Protein AF-0000000084718487 (afdb_homodimer)

Secondary structure (DSSP, 8-state):
----------HHHHHHHHHHTSTT--HHHHHHHHHHTTT-THHHHTS-THHHHTTS---HHHHHHHHT-S-HHHHHHHHHHHHHHTT-EEEETTSTTS-HHHHTSTT--SEEEEEE---S---EEEEEE-SS--TTHHHHHHHHHHHHHHTT-EEEE---TTHHHHHHHHHHHTT--EEEE-SS-TTS--HHHHHHHHHHHHTT-EEEESSPTTPPP-TTHHHHHHHHHHHT-SEEEEEE--TT-THHHHHHHHHHTT-EEEE----TT-GGGHHHHHHHHTTSSEEP-SHHHHHHHHT--GGG-----TT--GGGS-HHHHHHHHH--SS-EEHHHHHHTSS--HHHHHHHHHHHHHTTSEEEETTTEEEE-/----------HHHHHHHHHHTSTT--HHHHHHHHHHTTT-THHHHTS-THHHHTTS---HHHHHHHHT-S-HHHHHHHHHHHHHHTT-EEEETTSTTS-HHHHTSTT--SEEEEEE---S---EEEEEE-SS--TTHHHHHHHHHHHHHHTT-EEEE---TTHHHHHHHHHHHTT--EEEE-SS-TTS--HHHHHHHHHHHHTT-EEEESSPTTPPP-TTHHHHHHHHHHHT-SEEEEEE--TT-THHHHHHHHHHTT-EEEE----TT-GGGHHHHHHHHTTSSEEP-SHHHHHHHTT--GGG-----TT--GGGS-HHHHHHHHH--SS-EEHHHHHHTSS--HHHHHHHHHHHHHTTSEEEETTTEEEE-

Radius of gyration: 34.8 Å; Cα contacts (8 Å, |Δi|>4): 1564; chains: 2; bounding box: 67×102×71 Å

Structure (mmCIF, N/CA/C/O backbone):
data_AF-0000000084718487-model_v1
#
loop_
_entity.id
_entity.type
_entity.pdbx_description
1 polymer 'DNA topoisomerase I'
#
loop_
_atom_site.group_PDB
_atom_site.id
_atom_site.type_symbol
_atom_site.label_atom_id
_atom_site.label_alt_id
_atom_site.label_comp_id
_atom_site.label_asym_id
_atom_site.label_entity_id
_atom_site.label_seq_id
_atom_site.pdbx_PDB_ins_code
_atom_site.Cartn_x
_atom_site.Cartn_y
_atom_site.Cartn_z
_atom_site.occupancy
_atom_site.B_iso_or_equiv
_atom_site.auth_seq_id
_atom_site.auth_comp_id
_atom_site.auth_asym_id
_atom_site.auth_atom_id
_atom_site.pdbx_PDB_model_num
ATOM 1 N N . MET A 1 1 ? -13.773 41.906 10.219 1 29.84 1 MET A N 1
ATOM 2 C CA . MET A 1 1 ? -12.891 42.719 11.047 1 29.84 1 MET A CA 1
ATOM 3 C C . MET A 1 1 ? -12.523 41.969 12.336 1 29.84 1 MET A C 1
ATOM 5 O O . MET A 1 1 ? -13.406 41.562 13.078 1 29.84 1 MET A O 1
ATOM 9 N N . VAL A 1 2 ? -11.453 41.188 12.297 1 41.41 2 VAL A N 1
ATOM 10 C CA . VAL A 1 2 ? -11 40.625 13.562 1 41.41 2 VAL A CA 1
ATOM 11 C C . VAL A 1 2 ? -11.031 41.688 14.648 1 41.41 2 VAL A C 1
ATOM 13 O O . VAL A 1 2 ? -10.492 42.781 14.461 1 41.41 2 VAL A O 1
ATOM 16 N N . ASP A 1 3 ? -12.125 41.844 15.289 1 38.41 3 ASP A N 1
ATOM 17 C CA . ASP A 1 3 ? -12.07 42.75 16.438 1 38.41 3 ASP A CA 1
ATOM 18 C C . ASP A 1 3 ? -10.75 42.594 17.188 1 38.41 3 ASP A C 1
ATOM 20 O O . ASP A 1 3 ? -10.492 41.562 17.797 1 38.41 3 ASP A O 1
ATOM 24 N N . VAL A 1 4 ? -9.688 43.062 16.547 1 42.19 4 VAL A N 1
ATOM 25 C CA . VAL A 1 4 ? -8.508 43.281 17.391 1 42.19 4 VAL A CA 1
ATOM 26 C C . VAL A 1 4 ? -8.922 44 18.672 1 42.19 4 VAL A C 1
ATOM 28 O O . VAL A 1 4 ? -9.094 45.219 18.688 1 42.19 4 VAL A O 1
ATOM 31 N N . THR A 1 5 ? -10.016 43.625 19.172 1 40.53 5 THR A N 1
ATOM 32 C CA . THR A 1 5 ? -10.102 44.219 20.5 1 40.53 5 THR A CA 1
ATOM 33 C C . THR A 1 5 ? -8.719 44.344 21.141 1 40.53 5 THR A C 1
ATOM 35 O O . THR A 1 5 ? -7.957 43.375 21.141 1 40.53 5 THR A O 1
ATOM 38 N N . ALA A 1 6 ? -8.102 45.344 20.891 1 42.88 6 ALA A N 1
ATOM 39 C CA . ALA A 1 6 ? -6.945 45.812 21.641 1 42.88 6 ALA A CA 1
ATOM 40 C C . ALA A 1 6 ? -6.84 45.125 23 1 42.88 6 ALA A C 1
ATOM 42 O O . ALA A 1 6 ? -6.258 45.656 23.938 1 42.88 6 ALA A O 1
ATOM 43 N N . ASN A 1 7 ? -7.832 44.188 23.219 1 49.12 7 ASN A N 1
ATOM 44 C CA . ASN A 1 7 ? -7.957 43.75 24.594 1 49.12 7 ASN A CA 1
ATOM 45 C C . ASN A 1 7 ? -6.703 43.031 25.062 1 49.12 7 ASN A C 1
ATOM 47 O O . ASN A 1 7 ? -5.945 42.5 24.25 1 49.12 7 ASN A O 1
ATOM 51 N N . SER A 1 8 ? -6.477 42.906 26.359 1 74.06 8 SER A N 1
ATOM 52 C CA . SER A 1 8 ? -5.562 42.844 27.5 1 74.06 8 SER A CA 1
ATOM 53 C C . SER A 1 8 ? -4.848 41.5 27.578 1 74.06 8 SER A C 1
ATOM 55 O O . SER A 1 8 ? -5.438 40.5 27.984 1 74.06 8 SER A O 1
ATOM 57 N N . TYR A 1 9 ? -4.082 41.312 26.453 1 91.88 9 TYR A N 1
ATOM 58 C CA . TYR A 1 9 ? -3.227 40.188 26.719 1 91.88 9 TYR A CA 1
ATOM 59 C C . TYR A 1 9 ? -2.619 40.25 28.109 1 91.88 9 TYR A C 1
ATOM 61 O O . TYR A 1 9 ? -2.266 41.344 28.578 1 91.88 9 TYR A O 1
ATOM 69 N N . THR A 1 10 ? -2.598 39.125 28.625 1 93.69 10 THR A N 1
ATOM 70 C CA . THR A 1 10 ? -2.012 39.062 29.969 1 93.69 10 THR A CA 1
ATOM 71 C C . THR A 1 10 ? -0.509 39.312 29.906 1 93.69 10 THR A C 1
ATOM 73 O O . THR A 1 10 ? 0.094 39.281 28.828 1 93.69 10 THR A O 1
ATOM 76 N N . ALA A 1 11 ? 0.025 39.594 31.047 1 93.75 11 ALA A N 1
ATOM 77 C CA . ALA A 1 11 ? 1.47 39.781 31.141 1 93.75 11 ALA A CA 1
ATOM 78 C C . ALA A 1 11 ? 2.217 38.531 30.672 1 93.75 11 ALA A C 1
ATOM 80 O O . ALA A 1 11 ? 3.27 38.625 30.031 1 93.75 11 ALA A O 1
ATOM 81 N N . GLU A 1 12 ? 1.645 37.406 30.969 1 94.75 12 GLU A N 1
ATOM 82 C CA . GLU A 1 12 ? 2.242 36.125 30.562 1 94.75 12 GLU A CA 1
ATOM 83 C C . GLU A 1 12 ? 2.256 36 29.031 1 94.75 12 GLU A C 1
ATOM 85 O O . GLU A 1 12 ? 3.268 35.594 28.453 1 94.75 12 GLU A O 1
ATOM 90 N N . GLN A 1 13 ? 1.146 36.375 28.422 1 95.94 13 GLN A N 1
ATOM 91 C CA . GLN A 1 13 ? 1.018 36.25 26.969 1 95.94 13 GLN A CA 1
ATOM 92 C C . GLN A 1 13 ? 1.96 37.25 26.266 1 95.94 13 GLN A C 1
ATOM 94 O O . GLN A 1 13 ? 2.57 36.906 25.25 1 95.94 13 GLN A O 1
ATOM 99 N N . ARG A 1 14 ? 2.076 38.406 26.844 1 95.75 14 ARG A N 1
ATOM 100 C CA . ARG A 1 14 ? 2.969 39.406 26.266 1 95.75 14 ARG A CA 1
ATOM 101 C C . ARG A 1 14 ? 4.426 38.969 26.359 1 95.75 14 ARG A C 1
ATOM 103 O O . ARG A 1 14 ? 5.188 39.125 25.406 1 95.75 14 ARG A O 1
ATOM 110 N N . ALA A 1 15 ? 4.789 38.406 27.531 1 96.38 15 ALA A N 1
ATOM 111 C CA . ALA A 1 15 ? 6.141 37.875 27.703 1 96.38 15 ALA A CA 1
ATOM 112 C C . ALA A 1 15 ? 6.422 36.75 26.719 1 96.38 15 ALA A C 1
ATOM 114 O O . ALA A 1 15 ? 7.492 36.688 26.109 1 96.38 15 ALA A O 1
ATOM 115 N N . LEU A 1 16 ? 5.449 35.906 26.547 1 96.25 16 LEU A N 1
ATOM 116 C CA . LEU A 1 16 ? 5.555 34.812 25.625 1 96.25 16 LEU A CA 1
ATOM 117 C C . LEU A 1 16 ? 5.75 35.281 24.188 1 96.25 16 LEU A C 1
ATOM 119 O O . LEU A 1 16 ? 6.609 34.781 23.469 1 96.25 16 LEU A O 1
ATOM 123 N N . LEU A 1 17 ? 4.953 36.219 23.797 1 96.88 17 LEU A N 1
ATOM 124 C CA . LEU A 1 17 ? 5.051 36.781 22.469 1 96.88 17 LEU A CA 1
ATOM 125 C C . LEU A 1 17 ? 6.441 37.344 22.219 1 96.88 17 LEU A C 1
ATOM 127 O O . LEU A 1 17 ? 7.051 37.094 21.172 1 96.88 17 LEU A O 1
ATOM 131 N N . ALA A 1 18 ? 6.945 38.094 23.172 1 96.69 18 ALA A N 1
ATOM 132 C CA . ALA A 1 18 ? 8.266 38.719 23.047 1 96.69 18 ALA A CA 1
ATOM 133 C C . ALA A 1 18 ? 9.352 37.656 22.906 1 96.69 18 ALA A C 1
ATOM 135 O O . ALA A 1 18 ? 10.195 37.75 22 1 96.69 18 ALA A O 1
ATOM 136 N N . LEU A 1 19 ? 9.289 36.688 23.734 1 96.56 19 LEU A N 1
ATOM 137 C CA . LEU A 1 19 ? 10.312 35.625 23.734 1 96.56 19 LEU A CA 1
ATOM 138 C C . LEU A 1 19 ? 10.234 34.781 22.469 1 96.56 19 LEU A C 1
ATOM 140 O O . LEU A 1 19 ? 11.266 34.438 21.891 1 96.56 19 LEU A O 1
ATOM 144 N N . TRP A 1 20 ? 9.023 34.531 21.969 1 95.25 20 TRP A N 1
ATOM 145 C CA . TRP A 1 20 ? 8.828 33.688 20.781 1 95.25 20 TRP A CA 1
ATOM 146 C C . TRP A 1 20 ? 9.359 34.375 19.531 1 95.25 20 TRP A C 1
ATOM 148 O O . TRP A 1 20 ? 9.734 33.719 18.562 1 95.25 20 TRP A O 1
ATOM 158 N N . SER A 1 21 ? 9.43 35.688 19.578 1 95.25 21 SER A N 1
ATOM 159 C CA . SER A 1 21 ? 9.875 36.438 18.406 1 95.25 21 SER A CA 1
ATOM 160 C C . SER A 1 21 ? 11.391 36.406 18.281 1 95.25 21 SER A C 1
ATOM 162 O O . SER A 1 21 ? 11.945 36.844 17.266 1 95.25 21 SER A O 1
ATOM 164 N N . VAL A 1 22 ? 12.094 35.875 19.297 1 94 22 VAL A N 1
ATOM 165 C CA . VAL A 1 22 ? 13.547 35.781 19.266 1 94 22 VAL A CA 1
ATOM 166 C C . VAL A 1 22 ? 13.977 34.562 18.438 1 94 22 VAL A C 1
ATOM 168 O O . VAL A 1 22 ? 13.695 33.438 18.797 1 94 22 VAL A O 1
ATOM 171 N N . PRO A 1 23 ? 14.688 34.844 17.328 1 91.19 23 PRO A N 1
ATOM 172 C CA . PRO A 1 23 ? 15.102 33.719 16.469 1 91.19 23 PRO A CA 1
ATOM 173 C C . PRO A 1 23 ? 15.922 32.688 17.219 1 91.19 23 PRO A C 1
ATOM 175 O O . PRO A 1 23 ? 16.812 33.031 17.984 1 91.19 23 PRO A O 1
ATOM 178 N N . GLY A 1 24 ? 15.531 31.391 17.016 1 89.25 24 GLY A N 1
ATOM 179 C CA . GLY A 1 24 ? 16.281 30.297 17.625 1 89.25 24 GLY A CA 1
ATOM 180 C C . GLY A 1 24 ? 15.672 29.812 18.922 1 89.25 24 GLY A C 1
ATOM 181 O O . GLY A 1 24 ? 16.016 28.734 19.422 1 89.25 24 GLY A O 1
ATOM 182 N N . LEU A 1 25 ? 14.844 30.641 19.5 1 91.88 25 LEU A N 1
ATOM 183 C CA . LEU A 1 25 ? 14.172 30.25 20.734 1 91.88 25 LEU A CA 1
ATOM 184 C C . LEU A 1 25 ? 12.984 29.344 20.453 1 91.88 25 LEU A C 1
ATOM 186 O O . LEU A 1 25 ? 11.906 29.828 20.094 1 91.88 25 LEU A O 1
ATOM 190 N N . GLY A 1 26 ? 13.125 28.047 20.688 1 89.25 26 GLY A N 1
ATOM 191 C CA . GLY A 1 26 ? 12.102 27.062 20.391 1 89.25 26 GLY A CA 1
ATOM 192 C C . GLY A 1 26 ? 11.273 26.672 21.609 1 89.25 26 GLY A C 1
ATOM 193 O O . GLY A 1 26 ? 11.5 27.203 22.703 1 89.25 26 GLY A O 1
ATOM 194 N N . PRO A 1 27 ? 10.445 25.766 21.375 1 87.81 27 PRO A N 1
ATOM 195 C CA . PRO A 1 27 ? 9.531 25.391 22.453 1 87.81 27 PRO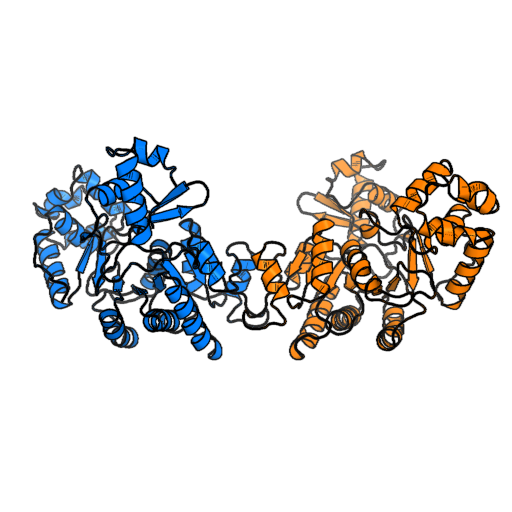 A CA 1
ATOM 196 C C . PRO A 1 27 ? 10.258 24.797 23.656 1 87.81 27 PRO A C 1
ATOM 198 O O . PRO A 1 27 ? 9.875 25.078 24.797 1 87.81 27 PRO A O 1
ATOM 201 N N . ARG A 1 28 ? 11.297 24.125 23.469 1 87.19 28 ARG A N 1
ATOM 202 C CA . ARG A 1 28 ? 12.031 23.531 24.578 1 87.19 28 ARG A CA 1
ATOM 203 C C . ARG A 1 28 ? 12.734 24.594 25.406 1 87.19 28 ARG A C 1
ATOM 205 O O . ARG A 1 28 ? 12.727 24.547 26.641 1 87.19 28 ARG A O 1
ATOM 212 N N . THR A 1 29 ? 13.32 25.484 24.719 1 92.5 29 THR A N 1
ATOM 213 C CA . THR A 1 29 ? 13.984 26.578 25.391 1 92.5 29 THR A CA 1
ATOM 214 C C . THR A 1 29 ? 12.969 27.422 26.172 1 92.5 29 THR A C 1
ATOM 216 O O . THR A 1 29 ? 13.25 27.875 27.281 1 92.5 29 THR A O 1
ATOM 219 N N . LEU A 1 30 ? 11.875 27.578 25.594 1 93.31 30 LEU A N 1
ATOM 220 C CA . LEU A 1 30 ? 10.82 28.344 26.25 1 93.31 30 LEU A CA 1
ATOM 221 C C . LEU A 1 30 ? 10.383 27.672 27.547 1 93.31 30 LEU A C 1
ATOM 223 O O . LEU A 1 30 ? 10.148 28.344 28.562 1 93.31 30 LEU A O 1
ATOM 227 N N . GLU A 1 31 ? 10.266 26.438 27.531 1 91.25 31 GLU A N 1
ATOM 228 C CA . GLU A 1 31 ? 9.883 25.688 28.719 1 91.25 31 GLU A CA 1
ATOM 229 C C . GLU A 1 31 ? 10.945 25.797 29.812 1 91.25 31 GLU A C 1
ATOM 231 O O . GLU A 1 31 ? 10.625 25.922 30.984 1 91.25 31 GLU A O 1
ATOM 236 N N . ARG A 1 32 ? 12.141 25.75 29.406 1 93.69 32 ARG A N 1
ATOM 237 C CA . ARG A 1 32 ? 13.234 25.938 30.359 1 93.69 32 ARG A CA 1
ATOM 238 C C . ARG A 1 32 ? 13.18 27.312 31 1 93.69 32 ARG A C 1
ATOM 240 O O . ARG A 1 32 ? 13.422 27.453 32.188 1 93.69 32 ARG A O 1
ATOM 247 N N . LEU A 1 33 ? 12.906 28.234 30.188 1 94.88 33 LEU A N 1
ATOM 248 C CA . LEU A 1 33 ? 12.797 29.594 30.703 1 94.88 33 LEU A CA 1
ATOM 249 C C . LEU A 1 33 ? 11.625 29.734 31.656 1 94.88 33 LEU A C 1
ATOM 251 O O . LEU A 1 33 ? 11.719 30.453 32.656 1 94.88 33 LEU A O 1
ATOM 255 N N . ARG A 1 34 ? 10.562 29.062 31.328 1 93.56 34 ARG A N 1
ATOM 256 C CA . ARG A 1 34 ? 9.398 29.094 32.219 1 93.56 34 ARG A CA 1
ATOM 257 C C . ARG A 1 34 ? 9.734 28.516 33.562 1 93.56 34 ARG A C 1
ATOM 259 O O . ARG A 1 34 ? 9.328 29.047 34.594 1 93.56 34 ARG A O 1
ATOM 266 N N . SER A 1 35 ? 10.414 27.469 33.531 1 93.75 35 SER A N 1
ATOM 267 C CA . SER A 1 35 ? 10.852 26.844 34.781 1 93.75 35 SER A CA 1
ATOM 268 C C . SER A 1 35 ? 11.805 27.75 35.562 1 93.75 35 SER A C 1
ATOM 270 O O . SER A 1 35 ? 11.688 27.875 36.781 1 93.75 35 SER A O 1
ATOM 272 N N . PHE A 1 36 ? 12.758 28.297 34.844 1 94.12 36 PHE A N 1
ATOM 273 C CA . PHE A 1 36 ? 13.703 29.234 35.406 1 94.12 36 PHE A CA 1
ATOM 274 C C . PHE A 1 36 ? 12.977 30.375 36.094 1 94.12 36 PHE A C 1
ATOM 276 O O . PHE A 1 36 ? 13.391 30.828 37.188 1 94.12 36 PHE A O 1
ATOM 283 N N . ALA A 1 37 ? 11.875 30.797 35.5 1 93.5 37 ALA A N 1
ATOM 284 C CA . ALA A 1 37 ? 11.102 31.922 36.031 1 93.5 37 ALA A CA 1
ATOM 285 C C . ALA A 1 37 ? 10.047 31.453 37.031 1 93.5 37 ALA A C 1
ATOM 287 O O . ALA A 1 37 ? 9.07 32.156 37.281 1 93.5 37 ALA A O 1
ATOM 288 N N . ARG A 1 38 ? 10.133 30.219 37.531 1 89.69 38 ARG A N 1
ATOM 289 C CA . ARG A 1 38 ? 9.266 29.625 38.562 1 89.69 38 ARG A CA 1
ATOM 290 C C . ARG A 1 38 ? 7.828 29.531 38.062 1 89.69 38 ARG A C 1
ATOM 292 O O . ARG A 1 38 ? 6.898 29.938 38.781 1 89.69 38 ARG A O 1
ATOM 299 N N . GLY A 1 39 ? 7.684 29.328 36.812 1 84.31 39 GLY A N 1
ATOM 300 C CA . GLY A 1 39 ? 6.395 28.938 36.281 1 84.31 39 GLY A CA 1
ATOM 301 C C . GLY A 1 39 ? 5.73 30.016 35.438 1 84.31 39 GLY A C 1
ATOM 302 O O . GLY A 1 39 ? 4.707 29.766 34.812 1 84.31 39 GLY A O 1
ATOM 303 N N . GLY A 1 40 ? 6.312 31.172 35.469 1 89.38 40 GLY A N 1
ATOM 304 C CA . GLY A 1 40 ? 5.672 32.25 34.719 1 89.38 40 GLY A CA 1
ATOM 305 C C . GLY A 1 40 ? 6.664 33.156 34.031 1 89.38 40 GLY A C 1
ATOM 306 O O . GLY A 1 40 ? 7.59 33.688 34.656 1 89.38 40 GLY A O 1
ATOM 307 N N . LEU A 1 41 ? 6.434 33.406 32.812 1 94.56 41 LEU A N 1
ATOM 308 C CA . LEU A 1 41 ? 7.332 34.25 32.031 1 94.56 41 LEU A CA 1
ATOM 309 C C . LEU A 1 41 ? 7.102 35.75 32.312 1 94.56 41 LEU A C 1
ATOM 311 O O . LEU A 1 41 ? 7.941 36.562 32 1 94.56 41 LEU A O 1
ATOM 315 N N . ALA A 1 42 ? 5.992 35.969 32.938 1 93.88 42 ALA A N 1
ATOM 316 C CA . ALA A 1 42 ? 5.625 37.375 33.25 1 93.88 42 ALA A CA 1
ATOM 317 C C . ALA A 1 42 ? 6.68 38.031 34.125 1 93.88 42 ALA A C 1
ATOM 319 O O . ALA A 1 42 ? 6.93 39.25 34 1 93.88 42 ALA A O 1
ATOM 320 N N . SER A 1 43 ? 7.281 37.281 35 1 93.25 43 SER A N 1
ATOM 321 C CA . SER A 1 43 ? 8.289 37.844 35.906 1 93.25 43 SER A CA 1
ATOM 322 C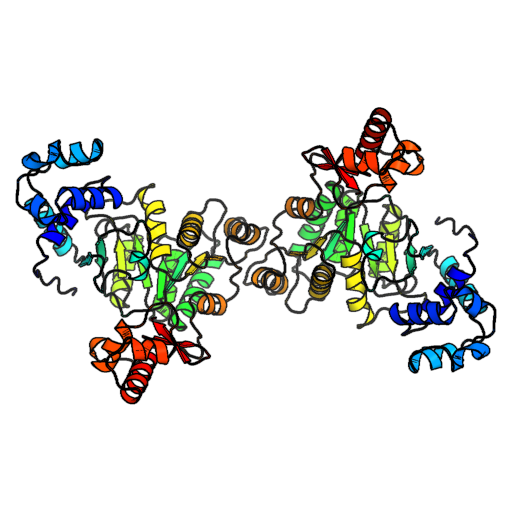 C . SER A 1 43 ? 9.508 38.344 35.125 1 93.25 43 SER A C 1
ATOM 324 O O . SER A 1 43 ? 10.148 39.312 35.531 1 93.25 43 SER A O 1
ATOM 326 N N . LEU A 1 44 ? 9.789 37.719 34.062 1 94.31 44 LEU A N 1
ATOM 327 C CA . LEU A 1 44 ? 10.93 38.125 33.219 1 94.31 44 LEU A CA 1
ATOM 328 C C . LEU A 1 44 ? 10.641 39.406 32.5 1 94.31 44 LEU A C 1
ATOM 330 O O . LEU A 1 44 ? 11.555 40.188 32.188 1 94.31 44 LEU A O 1
ATOM 334 N N . ALA A 1 45 ? 9.391 39.594 32.219 1 92.5 45 ALA A N 1
ATOM 335 C CA . ALA A 1 45 ? 9 40.812 31.484 1 92.5 45 ALA A CA 1
ATOM 336 C C . ALA A 1 45 ? 8.914 42 32.438 1 92.5 45 ALA A C 1
ATOM 338 O O . ALA A 1 45 ? 8.906 43.156 31.969 1 92.5 45 ALA A O 1
ATOM 339 N N . ALA A 1 46 ? 8.867 41.781 33.688 1 90.44 46 ALA A N 1
ATOM 340 C CA . ALA A 1 46 ? 8.688 42.812 34.688 1 90.44 46 ALA A CA 1
ATOM 341 C C . ALA A 1 46 ? 10.008 43.531 34.969 1 90.44 46 ALA A C 1
ATOM 343 O O . ALA A 1 46 ? 10.023 44.562 35.625 1 90.44 46 ALA A O 1
ATOM 344 N N . CYS A 1 47 ? 11.117 43 34.562 1 91.88 47 CYS A N 1
ATOM 345 C CA . CYS A 1 47 ? 12.422 43.594 34.781 1 91.88 47 CYS A CA 1
ATOM 346 C C . CYS A 1 47 ? 13.25 43.625 33.5 1 91.88 47 CYS A C 1
ATOM 348 O O . CYS A 1 47 ? 12.906 42.969 32.531 1 91.88 47 CYS A O 1
ATOM 350 N N . PRO A 1 48 ? 14.328 44.438 33.531 1 95.62 48 PRO A N 1
ATOM 351 C CA . PRO A 1 48 ? 15.211 44.469 32.375 1 95.62 48 PRO A CA 1
ATOM 352 C C . PRO A 1 48 ? 15.836 43.094 32.094 1 95.62 48 PRO A C 1
ATOM 354 O O . PRO A 1 48 ? 16.156 42.344 33 1 95.62 48 PRO A O 1
ATOM 357 N N . VAL A 1 49 ? 16.016 42.844 30.781 1 97.06 49 VAL A N 1
ATOM 358 C CA . VAL A 1 49 ? 16.531 41.531 30.328 1 97.06 49 VAL A CA 1
ATOM 359 C C . VAL A 1 49 ? 17.906 41.281 30.969 1 97.06 49 VAL A C 1
ATOM 361 O O . VAL A 1 49 ? 18.203 40.156 31.359 1 97.06 49 VAL A O 1
ATOM 364 N N . ARG A 1 50 ? 18.734 42.344 31.078 1 95.56 50 ARG A N 1
ATOM 365 C CA . ARG A 1 50 ? 20.094 42.219 31.594 1 95.56 50 ARG A CA 1
ATOM 366 C C . ARG A 1 50 ? 20.109 41.625 33 1 95.56 50 ARG A C 1
ATOM 368 O O . ARG A 1 50 ? 21.094 41.031 33.406 1 95.56 50 ARG A O 1
ATOM 375 N N . ASP A 1 51 ? 19.016 41.75 33.688 1 95.75 51 ASP A N 1
ATOM 376 C CA . ASP A 1 51 ? 18.953 41.375 35.094 1 95.75 51 ASP A CA 1
ATOM 377 C C . ASP A 1 51 ? 18.891 39.844 35.25 1 95.75 51 ASP A C 1
ATOM 379 O O . ASP A 1 51 ? 19.219 39.312 36.312 1 95.75 51 ASP A O 1
ATOM 383 N N . TRP A 1 52 ? 18.438 39.219 34.281 1 95.19 52 TRP A N 1
ATOM 384 C CA . TRP A 1 52 ? 18.266 37.781 34.438 1 95.19 52 TRP A CA 1
ATOM 385 C C . TRP A 1 52 ? 18.984 37 33.312 1 95.19 52 TRP A C 1
ATOM 387 O O . TRP A 1 52 ? 19.078 35.781 33.375 1 95.19 52 TRP A O 1
ATOM 397 N N . LEU A 1 53 ? 19.516 37.656 32.312 1 96.31 53 LEU A N 1
ATOM 398 C CA . LEU A 1 53 ? 20.047 37.062 31.094 1 96.31 53 LEU A CA 1
ATOM 399 C C . LEU A 1 53 ? 21.219 36.125 31.406 1 96.31 53 LEU A C 1
ATOM 401 O O . LEU A 1 53 ? 21.328 35.062 30.844 1 96.31 53 LEU A O 1
ATOM 405 N N . ALA A 1 54 ? 22.047 36.562 32.281 1 94.38 54 ALA A N 1
ATOM 406 C CA . ALA A 1 54 ? 23.281 35.844 32.562 1 94.38 54 ALA A CA 1
ATOM 407 C C . ALA A 1 54 ? 23 34.469 33.188 1 94.38 54 ALA A C 1
ATOM 409 O O . ALA A 1 54 ? 23.75 33.531 32.938 1 94.38 54 ALA A O 1
ATOM 410 N N . GLU A 1 55 ? 21.938 34.281 33.844 1 95.06 55 GLU A N 1
ATOM 411 C CA . GLU A 1 55 ? 21.656 33.062 34.562 1 95.06 55 GLU A CA 1
ATOM 412 C C . GLU A 1 55 ? 20.625 32.219 33.812 1 95.06 55 GLU A C 1
ATOM 414 O O . GLU A 1 55 ? 20.422 31.031 34.156 1 95.06 55 GLU A O 1
ATOM 419 N N . ALA A 1 56 ? 20.031 32.812 32.844 1 95.62 56 ALA A N 1
ATOM 420 C CA . ALA A 1 56 ? 18.953 32.125 32.156 1 95.62 56 ALA A CA 1
ATOM 421 C C . ALA A 1 56 ? 19.5 30.953 31.344 1 95.62 56 ALA A C 1
ATOM 423 O O . ALA A 1 56 ? 20.594 31.031 30.781 1 95.62 56 ALA A O 1
ATOM 424 N N . PRO A 1 57 ? 18.797 29.828 31.312 1 95.81 57 PRO A N 1
ATOM 425 C CA . PRO A 1 57 ? 19.203 28.656 30.547 1 95.81 57 PRO A CA 1
ATOM 426 C C . PRO A 1 57 ? 18.984 28.797 29.047 1 95.81 57 PRO A C 1
ATOM 428 O O . PRO A 1 57 ? 18.047 28.219 28.5 1 95.81 57 PRO A O 1
ATOM 431 N N . LEU A 1 58 ? 19.859 29.469 28.375 1 95.88 58 LEU A N 1
ATOM 432 C CA . LEU A 1 58 ? 19.719 29.797 26.953 1 95.88 58 LEU A CA 1
ATOM 433 C C . LEU A 1 58 ? 20.938 29.359 26.172 1 95.88 58 LEU A C 1
ATOM 435 O O . LEU A 1 58 ? 22.062 29.438 26.672 1 95.88 58 LEU A O 1
ATOM 439 N N . PRO A 1 59 ? 20.656 28.953 24.984 1 94.75 59 PRO A N 1
ATOM 440 C CA . PRO A 1 59 ? 21.812 28.766 24.094 1 94.75 59 PRO A CA 1
ATOM 441 C C . PRO A 1 59 ? 22.5 30.078 23.75 1 94.75 59 PRO A C 1
ATOM 443 O O . PRO A 1 59 ? 21.859 31.125 23.703 1 94.75 59 PRO A O 1
ATOM 446 N N . PRO A 1 60 ? 23.75 29.938 23.359 1 94.56 60 PRO A N 1
ATOM 447 C CA . PRO A 1 60 ? 24.562 31.125 23.156 1 94.56 60 PRO A CA 1
ATOM 448 C C . PRO A 1 60 ? 23.984 32.062 22.094 1 94.56 60 PRO A C 1
ATOM 450 O O . PRO A 1 60 ? 23.906 33.281 22.297 1 94.56 60 PRO A O 1
ATOM 453 N N . PRO A 1 61 ? 23.516 31.5 21.031 1 94.75 61 PRO A N 1
ATOM 454 C CA . PRO A 1 61 ? 22.984 32.438 20.016 1 94.75 61 PRO A CA 1
ATOM 455 C C . PRO A 1 61 ? 21.75 33.188 20.5 1 94.75 61 PRO A C 1
ATOM 457 O O . PRO A 1 61 ? 21.594 34.375 20.188 1 94.75 61 PRO A O 1
ATOM 460 N N . VAL A 1 62 ? 20.922 32.594 21.188 1 95.5 62 VAL A N 1
ATOM 461 C CA . VAL A 1 62 ? 19.703 33.219 21.719 1 95.5 62 VAL A CA 1
ATOM 462 C C . VAL A 1 62 ? 20.078 34.281 22.766 1 95.5 62 VAL A C 1
ATOM 464 O O . VAL A 1 62 ? 19.5 35.375 22.797 1 95.5 62 VAL A O 1
ATOM 467 N N . ARG A 1 63 ? 21.016 33.906 23.594 1 95.94 63 ARG A N 1
ATOM 468 C CA . ARG A 1 63 ? 21.5 34.844 24.625 1 95.94 63 ARG A CA 1
ATOM 469 C C . ARG A 1 63 ? 22.016 36.125 23.984 1 95.94 63 ARG A C 1
ATOM 471 O O . ARG A 1 63 ? 21.734 37.219 24.484 1 95.94 63 ARG A O 1
ATOM 478 N N . ARG A 1 64 ? 22.734 35.969 22.938 1 95.94 64 ARG A N 1
ATOM 479 C CA . ARG A 1 64 ? 23.297 37.125 22.25 1 95.94 64 ARG A CA 1
ATOM 480 C C . ARG A 1 64 ? 22.188 38 21.703 1 95.94 64 ARG A C 1
ATOM 482 O O . ARG A 1 64 ? 22.281 39.25 21.781 1 95.94 64 ARG A O 1
ATOM 489 N N . ARG A 1 65 ? 21.188 37.438 21.188 1 95.19 65 ARG A N 1
ATOM 490 C CA . ARG A 1 65 ? 20.094 38.219 20.609 1 95.19 65 ARG A CA 1
ATOM 491 C C . ARG A 1 65 ? 19.281 38.906 21.703 1 95.19 65 ARG A C 1
ATOM 493 O O . ARG A 1 65 ? 18.891 40.062 21.547 1 95.19 65 ARG A O 1
ATOM 500 N N . LEU A 1 66 ? 19.094 38.219 22.797 1 95.69 66 LEU A N 1
ATOM 501 C CA . LEU A 1 66 ? 18.328 38.781 23.891 1 95.69 66 LEU A CA 1
ATOM 502 C C . LEU A 1 66 ? 19.109 39.875 24.594 1 95.69 66 LEU A C 1
ATOM 504 O O . LEU A 1 66 ? 18.516 40.781 25.203 1 95.69 66 LEU A O 1
ATOM 508 N N . ALA A 1 67 ? 20.422 39.812 24.531 1 95.25 67 ALA A N 1
ATOM 509 C CA . ALA A 1 67 ? 21.266 40.844 25.125 1 95.25 67 ALA A CA 1
ATOM 510 C C . ALA A 1 67 ? 21 42.219 24.469 1 95.25 67 ALA A C 1
ATOM 512 O O . ALA A 1 67 ? 21.234 43.25 25.094 1 95.25 67 ALA A O 1
ATOM 513 N N . GLU A 1 68 ? 20.516 42.156 23.297 1 94.62 68 GLU A N 1
ATOM 514 C CA . GLU A 1 68 ? 20.25 43.406 22.578 1 94.62 68 GLU A CA 1
ATOM 515 C C . GLU A 1 68 ? 18.859 43.938 22.922 1 94.62 68 GLU A C 1
ATOM 517 O O . GLU A 1 68 ? 18.516 45.062 22.531 1 94.62 68 GLU A O 1
ATOM 522 N N . VAL A 1 69 ? 18.109 43.156 23.641 1 94.56 69 VAL A N 1
ATOM 523 C CA . VAL A 1 69 ? 16.75 43.531 24.016 1 94.56 69 VAL A CA 1
ATOM 524 C C . VAL A 1 69 ? 16.766 44.125 25.422 1 94.56 69 VAL A C 1
ATOM 526 O O . VAL A 1 69 ? 17.172 43.469 26.391 1 94.56 69 VAL A O 1
ATOM 529 N N . SER A 1 70 ? 16.406 45.375 25.547 1 94.62 70 SER A N 1
ATOM 530 C CA . SER A 1 70 ? 16.422 46.031 26.859 1 94.62 70 SER A CA 1
ATOM 531 C C . SER A 1 70 ? 15.383 45.438 27.797 1 94.62 70 SER A C 1
ATOM 533 O O . SER A 1 70 ? 15.68 45.156 28.969 1 94.62 70 SER A O 1
ATOM 535 N N . ALA A 1 71 ? 14.172 45.406 27.266 1 95.81 71 ALA A N 1
ATOM 536 C CA . ALA A 1 71 ? 13.07 44.812 28.031 1 95.81 71 ALA A CA 1
ATOM 537 C C . ALA A 1 71 ? 12.086 44.094 27.125 1 95.81 71 ALA A C 1
ATOM 539 O O . ALA A 1 71 ? 11.93 44.438 25.953 1 95.81 71 ALA A O 1
ATOM 540 N N . LEU A 1 72 ? 11.477 43.125 27.703 1 96.56 72 LEU A N 1
ATOM 541 C CA . LEU A 1 72 ? 10.57 42.281 26.922 1 96.56 72 LEU A CA 1
ATOM 542 C C . LEU A 1 72 ? 9.281 43.031 26.609 1 96.56 72 LEU A C 1
ATOM 544 O O . LEU A 1 72 ? 8.711 42.875 25.531 1 96.56 72 LEU A O 1
ATOM 548 N N . GLU A 1 73 ? 8.867 43.875 27.531 1 94.94 73 GLU A N 1
ATOM 549 C CA . GLU A 1 73 ? 7.566 44.531 27.406 1 94.94 73 GLU A CA 1
ATOM 550 C C . GLU A 1 73 ? 7.531 45.469 26.203 1 94.94 73 GLU A C 1
ATOM 552 O O . GLU A 1 73 ? 6.57 45.469 25.422 1 94.94 73 GLU A O 1
ATOM 557 N N . PRO A 1 74 ? 8.531 46.312 26.016 1 95.81 74 PRO A N 1
ATOM 558 C CA . PRO A 1 74 ? 8.539 47.125 24.812 1 95.81 74 PRO A CA 1
ATOM 559 C C . PRO A 1 74 ? 8.539 46.312 23.516 1 95.81 74 PRO A C 1
ATOM 561 O O . PRO A 1 74 ? 7.91 46.719 22.531 1 95.81 74 PRO A O 1
ATOM 564 N N . LEU A 1 75 ? 9.258 45.25 23.594 1 95.69 75 LEU A N 1
ATOM 565 C CA . LEU A 1 75 ? 9.289 44.375 22.438 1 95.69 75 LEU A CA 1
ATOM 566 C C . LEU A 1 75 ? 7.906 43.812 22.141 1 95.69 75 LEU A C 1
ATOM 568 O O . LEU A 1 75 ? 7.453 43.812 21 1 95.69 75 LEU A O 1
ATOM 572 N N . ALA A 1 76 ? 7.215 43.312 23.125 1 96.5 76 ALA A N 1
ATOM 573 C CA . ALA A 1 76 ? 5.855 42.781 22.984 1 96.5 76 ALA A CA 1
ATOM 574 C C . ALA A 1 76 ? 4.918 43.844 22.406 1 96.5 76 ALA A C 1
ATOM 576 O O . ALA A 1 76 ? 4.121 43.562 21.516 1 96.5 76 ALA A O 1
ATOM 577 N N . THR A 1 77 ? 5.059 45.031 22.922 1 95.88 77 THR A N 1
ATOM 578 C CA . THR A 1 77 ? 4.203 46.125 22.484 1 95.88 77 THR A CA 1
ATOM 579 C C . THR A 1 77 ? 4.414 46.438 21 1 95.88 77 THR A C 1
ATOM 581 O O . THR A 1 77 ? 3.447 46.625 20.266 1 95.88 77 THR A O 1
ATOM 584 N N . GLN A 1 78 ? 5.625 46.469 20.672 1 95.69 78 GLN A N 1
ATOM 585 C CA . GLN A 1 78 ? 5.953 46.719 19.266 1 95.69 78 GLN A CA 1
ATOM 586 C C . GLN A 1 78 ? 5.371 45.625 18.375 1 95.69 78 GLN A C 1
ATOM 588 O O . GLN A 1 78 ? 4.824 45.938 17.312 1 95.69 78 GLN A O 1
ATOM 593 N N . LEU A 1 79 ? 5.52 44.406 18.766 1 96.38 79 LEU A N 1
ATOM 594 C CA . LEU A 1 79 ? 5.004 43.281 18 1 96.38 79 LEU A CA 1
ATOM 595 C C . LEU A 1 79 ? 3.486 43.344 17.891 1 96.38 79 LEU A C 1
ATOM 597 O O . LEU A 1 79 ? 2.924 43.094 16.828 1 96.38 79 LEU A O 1
ATOM 601 N N . LEU A 1 80 ? 2.857 43.688 18.938 1 96.56 80 LEU A N 1
ATOM 602 C CA . LEU A 1 80 ? 1.402 43.781 18.953 1 96.56 80 LEU A CA 1
ATOM 603 C C . LEU A 1 80 ? 0.93 44.875 18.016 1 96.56 80 LEU A C 1
ATOM 605 O O . LEU A 1 80 ? -0.089 44.75 17.328 1 96.56 80 LEU A O 1
ATOM 609 N N . GLU A 1 81 ? 1.655 45.938 18 1 95.75 81 GLU A N 1
ATOM 610 C CA . GLU A 1 81 ? 1.331 47.031 17.078 1 95.75 81 GLU A CA 1
ATOM 611 C C . GLU A 1 81 ? 1.454 46.594 15.625 1 95.75 81 GLU A C 1
ATOM 613 O O . GLU A 1 81 ? 0.608 46.938 14.797 1 95.75 81 GLU A O 1
ATOM 618 N N . ARG A 1 82 ? 2.451 45.906 15.406 1 95.62 82 ARG A N 1
ATOM 619 C CA . ARG A 1 82 ? 2.641 45.375 14.055 1 95.62 82 ARG A CA 1
ATOM 620 C C . ARG A 1 82 ? 1.525 44.406 13.68 1 95.62 82 ARG A C 1
ATOM 622 O O . ARG 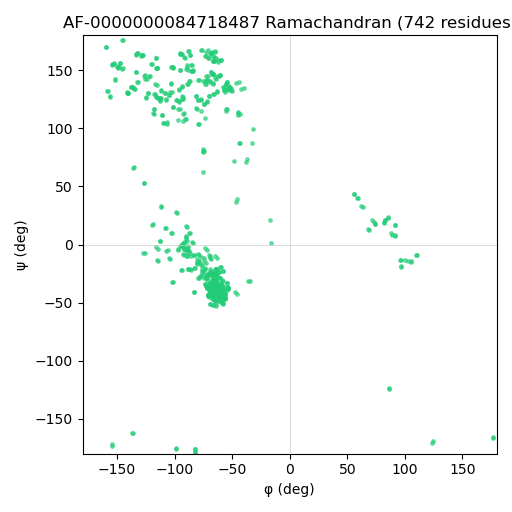A 1 82 ? 1.037 44.438 12.547 1 95.62 82 ARG A O 1
ATOM 629 N N . CYS A 1 83 ? 1.186 43.531 14.562 1 96.56 83 CYS A N 1
ATOM 630 C CA . CYS A 1 83 ? 0.091 42.594 14.328 1 96.56 83 CYS A CA 1
ATOM 631 C C . CYS A 1 83 ? -1.207 43.344 14.039 1 96.56 83 CYS A C 1
ATOM 633 O O . CYS A 1 83 ? -1.938 43 13.109 1 96.56 83 CYS A O 1
ATOM 635 N N . ALA A 1 84 ? -1.413 44.375 14.805 1 94.5 84 ALA A N 1
ATOM 636 C CA . ALA A 1 84 ? -2.623 45.188 14.617 1 94.5 84 ALA A CA 1
ATOM 637 C C . ALA A 1 84 ? -2.648 45.844 13.242 1 94.5 84 ALA A C 1
ATOM 639 O O . ALA A 1 84 ? -3.676 45.812 12.555 1 94.5 84 ALA A O 1
ATOM 640 N N . ARG A 1 85 ? -1.572 46.344 12.844 1 93.69 85 ARG A N 1
ATOM 641 C CA . ARG A 1 85 ? -1.467 47.031 11.555 1 93.69 85 ARG A CA 1
ATOM 642 C C . ARG A 1 85 ? -1.699 46.031 10.414 1 93.69 85 ARG A C 1
ATOM 644 O O . ARG A 1 85 ? -2.277 46.375 9.383 1 93.69 85 ARG A O 1
ATOM 651 N N . ALA A 1 86 ? -1.267 44.844 10.633 1 93.19 86 ALA A N 1
ATOM 652 C CA . ALA A 1 86 ? -1.374 43.812 9.602 1 93.19 86 ALA A CA 1
ATOM 653 C C . ALA A 1 86 ? -2.67 43.031 9.742 1 93.19 86 ALA A C 1
ATOM 655 O O . ALA A 1 86 ? -2.875 42.031 9.047 1 93.19 86 ALA A O 1
ATOM 656 N N . GLU A 1 87 ? -3.508 43.375 10.695 1 92.44 87 GLU A N 1
ATOM 657 C CA . GLU A 1 87 ? -4.789 42.719 10.945 1 92.44 87 GLU A CA 1
ATOM 658 C C . GLU A 1 87 ? -4.605 41.25 11.242 1 92.44 87 GLU A C 1
ATOM 660 O O . GLU A 1 87 ? -5.328 40.406 10.695 1 92.44 87 GLU A O 1
ATOM 665 N N . MET A 1 88 ? -3.582 40.938 11.992 1 94.38 88 MET A N 1
ATOM 666 C CA . MET A 1 88 ? -3.307 39.562 12.406 1 94.38 88 MET A CA 1
ATOM 667 C C . MET A 1 88 ? -3.717 39.344 13.852 1 94.38 88 MET A C 1
ATOM 669 O O . MET A 1 88 ? -3.525 40.219 14.703 1 94.38 88 MET A O 1
ATOM 673 N N . GLY A 1 89 ? -4.297 38.219 14.086 1 95.31 89 GLY A N 1
ATOM 674 C CA . GLY A 1 89 ? -4.562 37.781 15.445 1 95.31 89 GLY A CA 1
ATOM 675 C C . GLY A 1 89 ? -3.492 36.875 16 1 95.31 89 GLY A C 1
ATOM 676 O O . GLY A 1 89 ? -2.607 36.438 15.266 1 95.31 89 GLY A O 1
ATOM 677 N N . LEU A 1 90 ? -3.516 36.719 17.297 1 97 90 LEU A N 1
ATOM 678 C CA . LEU A 1 90 ? -2.66 35.781 18 1 97 90 LEU A CA 1
ATOM 679 C C . LEU A 1 90 ? -3.482 34.625 18.609 1 97 90 LEU A C 1
ATOM 681 O O . LEU A 1 90 ? -4.5 34.875 19.266 1 97 90 LEU A O 1
ATOM 685 N N . ALA A 1 91 ? -3.09 33.438 18.281 1 96.25 91 ALA A N 1
ATOM 686 C CA . ALA A 1 91 ? -3.707 32.25 18.859 1 96.25 91 ALA A CA 1
ATOM 687 C C . ALA A 1 91 ? -2.744 31.547 19.812 1 96.25 91 ALA A C 1
ATOM 689 O O . ALA A 1 91 ? -1.807 30.875 19.375 1 96.25 91 ALA A O 1
ATOM 690 N N . PHE A 1 92 ? -2.975 31.703 21.094 1 95.56 92 PHE A N 1
ATOM 691 C CA . PHE A 1 92 ? -2.139 31.016 22.094 1 95.56 92 PHE A CA 1
ATOM 692 C C . PHE A 1 92 ? -2.639 29.609 22.344 1 95.56 92 PHE A C 1
ATOM 694 O O . PHE A 1 92 ? -3.836 29.328 22.219 1 95.56 92 PHE A O 1
ATOM 701 N N . GLN A 1 93 ? -1.762 28.75 22.656 1 93.62 93 GLN A N 1
ATOM 702 C CA . GLN A 1 93 ? -2.16 27.391 23 1 93.62 93 GLN A CA 1
ATOM 703 C C . GLN A 1 93 ? -3.217 27.391 24.109 1 93.62 93 GLN A C 1
ATOM 705 O O . GLN A 1 93 ? -3.105 28.141 25.078 1 93.62 93 GLN A O 1
ATOM 710 N N . GLY A 1 94 ? -4.215 26.594 23.875 1 87.62 94 GLY A N 1
ATOM 711 C CA . GLY A 1 94 ? -5.277 26.516 24.859 1 87.62 94 GLY A CA 1
ATOM 712 C C . GLY A 1 94 ? -6.461 27.406 24.531 1 87.62 94 GLY A C 1
ATOM 713 O O . GLY A 1 94 ? -7.531 27.266 25.125 1 87.62 94 GLY A O 1
ATOM 714 N N . GLU A 1 95 ? -6.277 28.281 23.625 1 88.5 95 GLU A N 1
ATOM 715 C CA . GLU A 1 95 ? -7.355 29.156 23.188 1 88.5 95 GLU A CA 1
ATOM 716 C C . GLU A 1 95 ? -8.117 28.578 22 1 88.5 95 GLU A C 1
ATOM 718 O O . GLU A 1 95 ? -7.582 27.734 21.266 1 88.5 95 GLU A O 1
ATOM 723 N N . PRO A 1 96 ? -9.305 29.031 21.734 1 83.38 96 PRO A N 1
ATOM 724 C CA . PRO A 1 96 ? -10.156 28.453 20.688 1 83.38 96 PRO A CA 1
ATOM 725 C C . PRO A 1 96 ? -9.578 28.656 19.297 1 83.38 96 PRO A C 1
ATOM 727 O O . PRO A 1 96 ? -9.82 27.828 18.406 1 83.38 96 PRO A O 1
ATOM 730 N N . ALA A 1 97 ? -8.859 29.734 19.156 1 91.19 97 ALA A N 1
ATOM 731 C CA . ALA A 1 97 ? -8.352 30.031 17.812 1 91.19 97 ALA A CA 1
ATOM 732 C C . ALA A 1 97 ? -7.156 29.141 17.469 1 91.19 97 ALA A C 1
ATOM 734 O O . ALA A 1 97 ? -6.758 29.062 16.297 1 91.19 97 ALA A O 1
ATOM 735 N N . TYR A 1 98 ? -6.555 28.547 18.547 1 95.75 98 TYR A N 1
ATOM 736 C CA . TYR A 1 98 ? -5.41 27.672 18.312 1 95.75 98 TYR A CA 1
ATOM 737 C C . TYR A 1 98 ? -5.863 26.281 17.891 1 95.75 98 TYR A C 1
ATOM 739 O O . TYR A 1 98 ? -6.73 25.688 18.531 1 95.75 98 TYR A O 1
ATOM 747 N N . PRO A 1 99 ? -5.359 25.766 16.812 1 95.06 99 PRO A N 1
ATOM 748 C CA . PRO A 1 99 ? -5.746 24.422 16.406 1 95.06 99 PRO A CA 1
ATOM 749 C C . PRO A 1 99 ? -5.516 23.391 17.5 1 95.06 99 PRO A C 1
ATOM 751 O O . PRO A 1 99 ? -4.367 23.109 17.859 1 95.06 99 PRO A O 1
ATOM 754 N N . ALA A 1 100 ? -6.547 22.797 17.969 1 89.5 100 ALA A N 1
ATOM 755 C CA . ALA A 1 100 ? -6.488 21.906 19.125 1 89.5 100 ALA A CA 1
ATOM 756 C C . ALA A 1 100 ? -5.617 20.688 18.828 1 89.5 100 ALA A C 1
ATOM 758 O O . ALA A 1 100 ? -4.84 20.25 19.688 1 89.5 100 ALA A O 1
ATOM 759 N N . ARG A 1 101 ? -5.723 20.172 17.656 1 92.81 101 ARG A N 1
ATOM 760 C CA . ARG A 1 101 ? -4.957 18.984 17.281 1 92.81 101 ARG A CA 1
ATOM 761 C C . ARG A 1 101 ? -3.461 19.281 17.281 1 92.81 101 ARG A C 1
ATOM 763 O O . ARG A 1 101 ? -2.65 18.422 17.625 1 92.81 101 ARG A O 1
ATOM 770 N N . LEU A 1 102 ? -3.117 20.438 16.875 1 96.31 102 LEU A N 1
ATOM 771 C CA . LEU A 1 102 ? -1.718 20.859 16.812 1 96.31 102 LEU A CA 1
ATOM 772 C C . LEU A 1 102 ? -1.117 20.938 18.203 1 96.31 102 LEU A C 1
ATOM 774 O O . LEU A 1 102 ? 0.051 20.609 18.406 1 96.31 102 LEU A O 1
ATOM 778 N N . ALA A 1 103 ? -1.91 21.312 19.156 1 93.94 103 ALA A N 1
ATOM 779 C CA . ALA A 1 103 ? -1.447 21.469 20.531 1 93.94 103 ALA A CA 1
ATOM 780 C C . ALA A 1 103 ? -0.971 20.141 21.109 1 93.94 103 ALA A C 1
ATOM 782 O O . ALA A 1 103 ? -0.177 20.109 22.047 1 93.94 103 ALA A O 1
ATOM 783 N N . GLU A 1 104 ? -1.417 19.078 20.531 1 91.56 104 GLU A N 1
ATOM 784 C CA . GLU A 1 104 ? -1.113 17.75 21.031 1 91.56 104 GLU A CA 1
ATOM 785 C C . GLU A 1 104 ? 0.247 17.266 20.531 1 91.56 104 GLU A C 1
ATOM 787 O O . GLU A 1 104 ? 0.752 16.234 20.984 1 91.56 104 GLU A O 1
ATOM 792 N N . THR A 1 105 ? 0.828 17.984 19.641 1 94.06 105 THR A N 1
ATOM 793 C CA . THR A 1 105 ? 2.104 17.547 19.078 1 94.06 105 THR A CA 1
ATOM 794 C C . THR A 1 105 ? 3.262 18 19.953 1 94.06 105 THR A C 1
ATOM 796 O O . THR A 1 105 ? 3.148 18.984 20.688 1 94.06 105 THR A O 1
ATOM 799 N N . ASP A 1 106 ? 4.391 17.344 19.953 1 89.69 106 ASP A N 1
ATOM 800 C CA . ASP A 1 106 ? 5.527 17.578 20.844 1 89.69 106 ASP A CA 1
ATOM 801 C C . ASP A 1 106 ? 6.164 18.938 20.562 1 89.69 106 ASP A C 1
ATOM 803 O O . ASP A 1 106 ? 6.652 19.609 21.484 1 89.69 106 ASP A O 1
ATOM 807 N N . ASP A 1 107 ? 6.176 19.359 19.406 1 90.19 107 ASP A N 1
ATOM 808 C CA . ASP A 1 107 ? 6.867 20.594 19.047 1 90.19 107 ASP A CA 1
ATOM 809 C C . ASP A 1 107 ? 5.875 21.688 18.641 1 90.19 107 ASP A C 1
ATOM 811 O O . ASP A 1 107 ? 6.191 22.547 17.828 1 90.19 107 ASP A O 1
ATOM 815 N N . ALA A 1 108 ? 4.754 21.656 19.25 1 94.94 108 ALA A N 1
ATOM 816 C CA . ALA A 1 108 ? 3.725 22.656 18.953 1 94.94 108 ALA A CA 1
ATOM 817 C C . ALA A 1 108 ? 4.195 24.062 19.312 1 94.94 108 ALA A C 1
ATOM 819 O O . ALA A 1 108 ? 4.719 24.281 20.406 1 94.94 108 ALA A O 1
ATOM 820 N N . PRO A 1 109 ? 4.023 24.984 18.406 1 96.06 109 PRO A N 1
ATOM 821 C CA . PRO A 1 109 ? 4.324 26.375 18.797 1 96.06 109 PRO A CA 1
ATOM 822 C C . PRO A 1 109 ? 3.4 26.891 19.891 1 96.06 109 PRO A C 1
ATOM 824 O O . PRO A 1 109 ? 2.211 26.562 19.922 1 96.06 109 PRO A O 1
ATOM 827 N N . PRO A 1 110 ? 3.939 27.672 20.812 1 95.25 110 PRO A N 1
ATOM 828 C CA . PRO A 1 110 ? 3.117 28.188 21.906 1 95.25 110 PRO A CA 1
ATOM 829 C C . PRO A 1 110 ? 2.068 29.203 21.438 1 95.25 110 PRO A C 1
ATOM 831 O O . PRO A 1 110 ? 1.096 29.453 22.156 1 95.25 110 PRO A O 1
ATOM 834 N N . LEU A 1 111 ? 2.316 29.797 20.328 1 96.19 111 LEU A N 1
ATOM 835 C CA . LEU A 1 111 ? 1.369 30.734 19.719 1 96.19 111 LEU A CA 1
ATOM 836 C C . LEU A 1 111 ? 1.467 30.703 18.203 1 96.19 111 LEU A C 1
ATOM 838 O O . LEU A 1 111 ? 2.5 30.312 17.656 1 96.19 111 LEU A O 1
ATOM 842 N N . LEU A 1 112 ? 0.38 31.031 17.578 1 97.81 112 LEU A N 1
ATOM 843 C CA . LEU A 1 112 ? 0.299 31.203 16.125 1 97.81 112 LEU A CA 1
ATOM 844 C C . LEU A 1 112 ? -0.239 32.594 15.766 1 97.81 112 LEU A C 1
ATOM 846 O O . LEU A 1 112 ? -1.106 33.125 16.469 1 97.81 112 LEU A O 1
ATOM 850 N N . PHE A 1 113 ? 0.306 33.125 14.742 1 97.69 113 PHE A N 1
ATOM 851 C CA . PHE A 1 113 ? -0.3 34.281 14.102 1 97.69 113 PHE A CA 1
ATOM 852 C C . PHE A 1 113 ? -1.345 33.844 13.078 1 97.69 113 PHE A C 1
ATOM 854 O O . PHE A 1 113 ? -1.148 32.875 12.359 1 97.69 113 PHE A O 1
ATOM 861 N N . TYR A 1 114 ? -2.461 34.562 13.008 1 97.75 114 TYR A N 1
ATOM 862 C CA . TYR A 1 114 ? -3.449 34.094 12.039 1 97.75 114 TYR A CA 1
ATOM 863 C C . TYR A 1 114 ? -4.262 35.281 11.492 1 97.75 114 TYR A C 1
ATOM 865 O O . TYR A 1 114 ? -4.301 36.344 12.102 1 97.75 114 TYR A O 1
ATOM 873 N N . ARG A 1 115 ? -4.742 35.156 10.32 1 96.69 115 ARG A N 1
ATOM 874 C CA . ARG A 1 115 ? -5.719 36.031 9.68 1 96.69 115 ARG A CA 1
ATOM 875 C C . ARG A 1 115 ? -6.93 35.25 9.195 1 96.69 115 ARG A C 1
ATOM 877 O O . ARG A 1 115 ? -6.789 34.281 8.453 1 96.69 115 ARG A O 1
ATOM 884 N N . GLY A 1 116 ? -8.117 35.625 9.57 1 94.38 116 GLY A N 1
ATOM 885 C CA . GLY A 1 116 ? -9.359 34.938 9.266 1 94.38 116 GLY A CA 1
ATOM 886 C C . GLY A 1 116 ? -10.164 34.594 10.5 1 94.38 116 GLY A C 1
ATOM 887 O O . GLY A 1 116 ? -9.914 35.125 11.586 1 94.38 116 GLY A O 1
ATOM 888 N N . GLN A 1 117 ? -11.148 33.812 10.305 1 87.44 117 GLN A N 1
ATOM 889 C CA . GLN A 1 117 ? -12.016 33.375 11.406 1 87.44 117 GLN A CA 1
ATOM 890 C C . GLN A 1 117 ? -11.961 31.859 11.586 1 87.44 117 GLN A C 1
ATOM 892 O O . GLN A 1 117 ? -12.414 31.109 10.727 1 87.44 117 GLN A O 1
ATOM 897 N N . VAL A 1 118 ? -11.383 31.531 12.742 1 88.5 118 VAL A N 1
ATOM 898 C CA . VAL A 1 118 ? -11.312 30.109 13.039 1 88.5 118 VAL A CA 1
ATOM 899 C C . VAL A 1 118 ? -12.695 29.578 13.391 1 88.5 118 VAL A C 1
ATOM 901 O O . VAL A 1 118 ? -13.367 30.109 14.273 1 88.5 118 VAL A O 1
ATOM 904 N N . GLY A 1 119 ? -13.141 28.625 12.719 1 78.25 119 GLY A N 1
ATOM 905 C CA . GLY A 1 119 ? -14.469 28.062 12.914 1 78.25 119 GLY A CA 1
ATOM 906 C C . GLY A 1 119 ? -14.531 27.062 14.039 1 78.25 119 GLY A C 1
ATOM 907 O O . GLY A 1 119 ? -13.578 26.922 14.805 1 78.25 119 GLY A O 1
ATOM 908 N N . PRO A 1 120 ? -15.656 26.484 14.18 1 75.56 120 PRO A N 1
ATOM 909 C CA . PRO A 1 120 ? -15.844 25.469 15.227 1 75.56 120 PRO A CA 1
ATOM 910 C C . PRO A 1 120 ? -14.984 24.234 15 1 75.56 120 PRO A C 1
ATOM 912 O O . PRO A 1 120 ? -14.422 24.047 13.914 1 75.56 120 PRO A O 1
ATOM 915 N N . PRO A 1 121 ? -14.953 23.5 16.047 1 79.38 121 PRO A N 1
ATOM 916 C CA . PRO A 1 121 ? -14.18 22.266 15.914 1 79.38 121 PRO A CA 1
ATOM 917 C C . PRO A 1 121 ? -14.688 21.375 14.781 1 79.38 121 PRO A C 1
ATOM 919 O O . PRO A 1 121 ? -15.906 21.25 14.594 1 79.38 121 PRO A O 1
ATOM 922 N N . ARG A 1 122 ? -13.734 20.875 14.039 1 84.31 122 ARG A N 1
ATOM 923 C CA . ARG A 1 122 ? -14.047 20 12.906 1 84.31 122 ARG A CA 1
ATOM 924 C C . ARG A 1 122 ? -12.875 19.062 12.594 1 84.31 122 ARG A C 1
ATOM 926 O O . ARG A 1 122 ? -11.734 19.359 12.961 1 84.31 122 ARG A O 1
ATOM 933 N N . ARG A 1 123 ? -13.305 17.938 11.984 1 90.62 123 ARG A N 1
ATOM 934 C CA . ARG A 1 123 ? -12.234 17.094 11.453 1 90.62 123 ARG A CA 1
ATOM 935 C C . ARG A 1 123 ? -11.594 17.734 10.227 1 90.62 123 ARG A C 1
ATOM 937 O O . ARG A 1 123 ? -12.281 18.359 9.406 1 90.62 123 ARG A O 1
ATOM 944 N N . ARG A 1 124 ? -10.305 17.578 10.172 1 95.56 124 ARG A N 1
ATOM 945 C CA . ARG A 1 124 ? -9.586 18.219 9.07 1 95.56 124 ARG A CA 1
ATOM 946 C C . ARG A 1 124 ? -8.602 17.234 8.422 1 95.56 124 ARG A C 1
ATOM 948 O O . ARG A 1 124 ? -8.062 16.359 9.094 1 95.56 124 ARG A O 1
ATOM 955 N N . ALA A 1 125 ? -8.398 17.406 7.145 1 98.31 125 ALA A N 1
ATOM 956 C CA . ALA A 1 125 ? -7.418 16.625 6.402 1 98.31 125 ALA A CA 1
ATOM 957 C C . ALA A 1 125 ? -6.402 17.531 5.715 1 98.31 125 ALA A C 1
ATOM 959 O O . ALA A 1 125 ? -6.77 18.516 5.07 1 98.31 125 ALA A O 1
ATOM 960 N N . ALA A 1 126 ? -5.133 17.188 5.934 1 98.88 126 ALA A N 1
ATOM 961 C CA . ALA A 1 126 ? -4.09 17.844 5.145 1 98.88 126 ALA A CA 1
ATOM 962 C C . ALA A 1 126 ? -4.07 17.312 3.715 1 98.88 126 ALA A C 1
ATOM 964 O O . ALA A 1 126 ? -3.979 16.094 3.5 1 98.88 126 ALA A O 1
ATOM 965 N N . LEU A 1 127 ? -4.254 18.141 2.748 1 98.81 127 LEU A N 1
ATOM 966 C CA . LEU A 1 127 ? -4.094 17.812 1.336 1 98.81 127 LEU A CA 1
ATOM 967 C C . LEU A 1 127 ? -2.883 18.531 0.745 1 98.81 127 LEU A C 1
ATOM 969 O O . LEU A 1 127 ? -2.883 19.75 0.606 1 98.81 127 LEU A O 1
ATOM 973 N N . VAL A 1 128 ? -1.823 17.719 0.401 1 98.69 128 VAL A N 1
ATOM 974 C CA . VAL A 1 128 ? -0.56 18.312 -0.013 1 98.69 128 VAL A CA 1
ATOM 975 C C . VAL A 1 128 ? -0.048 17.625 -1.275 1 98.69 128 VAL A C 1
ATOM 977 O O . VAL A 1 128 ? -0.525 16.547 -1.636 1 98.69 128 VAL A O 1
ATOM 980 N N . GLY A 1 129 ? 0.876 18.281 -1.907 1 97.81 129 GLY A N 1
ATOM 981 C CA . GLY A 1 129 ? 1.479 17.688 -3.092 1 97.81 129 GLY A CA 1
ATOM 982 C C . GLY A 1 129 ? 2.484 18.609 -3.768 1 97.81 129 GLY A C 1
ATOM 983 O O . GLY A 1 129 ? 2.863 19.641 -3.213 1 97.81 129 GLY A O 1
ATOM 984 N N . SER A 1 130 ? 2.83 18.25 -4.973 1 96.12 130 SER A N 1
ATOM 985 C CA . SER A 1 130 ? 3.875 18.906 -5.75 1 96.12 130 SER A CA 1
ATOM 986 C C . SER A 1 130 ? 3.473 20.328 -6.125 1 96.12 130 SER A C 1
ATOM 988 O O . SER A 1 130 ? 2.309 20.578 -6.445 1 96.12 130 SER A O 1
ATOM 990 N N . ARG A 1 131 ? 4.48 21.25 -6.203 1 93.25 131 ARG A N 1
ATOM 991 C CA . ARG A 1 131 ? 4.273 22.625 -6.684 1 93.25 131 ARG A CA 1
ATOM 992 C C . ARG A 1 131 ? 4.09 22.641 -8.195 1 93.25 131 ARG A C 1
ATOM 994 O O . ARG A 1 131 ? 3.592 23.625 -8.75 1 93.25 131 ARG A O 1
ATOM 1001 N N . HIS A 1 132 ? 4.617 21.484 -8.781 1 91.31 132 HIS A N 1
ATOM 1002 C CA . HIS A 1 132 ? 4.586 21.406 -10.234 1 91.31 132 HIS A CA 1
ATOM 1003 C C . HIS A 1 132 ? 4.125 20.047 -10.711 1 91.31 132 HIS A C 1
ATOM 1005 O O . HIS A 1 132 ? 4.867 19.328 -11.398 1 91.31 132 HIS A O 1
ATOM 1011 N N . PRO A 1 133 ? 2.865 19.734 -10.438 1 88.62 133 PRO A N 1
ATOM 1012 C CA . PRO A 1 133 ? 2.355 18.469 -10.953 1 88.62 133 PRO A CA 1
ATOM 1013 C C . PRO A 1 133 ? 2.029 18.516 -12.445 1 88.62 133 PRO A C 1
ATOM 1015 O O . PRO A 1 133 ? 2.117 19.578 -13.062 1 88.62 133 PRO A O 1
ATOM 1018 N N . ASP A 1 134 ? 1.811 17.297 -13.016 1 84.5 134 ASP A N 1
ATOM 1019 C CA . ASP A 1 134 ? 1.295 17.297 -14.383 1 84.5 134 ASP A CA 1
ATOM 1020 C C . ASP A 1 134 ? 0.04 18.156 -14.492 1 84.5 134 ASP A C 1
ATOM 1022 O O . ASP A 1 134 ? -0.804 18.156 -13.594 1 84.5 134 ASP A O 1
ATOM 1026 N N . GLN A 1 135 ? -0.02 18.938 -15.516 1 77.56 135 GLN A N 1
ATOM 1027 C CA . GLN A 1 135 ? -1.073 19.938 -15.664 1 77.56 135 GLN A CA 1
ATOM 1028 C C . GLN A 1 135 ? -2.455 19.297 -15.562 1 77.56 135 GLN A C 1
ATOM 1030 O O . GLN A 1 135 ? -3.377 19.891 -14.992 1 77.56 135 GLN A O 1
ATOM 1035 N N . GLY A 1 136 ? -2.506 18.156 -16.016 1 85.38 136 GLY A N 1
ATOM 1036 C CA . GLY A 1 136 ? -3.797 17.484 -15.977 1 85.38 136 GLY A CA 1
ATOM 1037 C C . GLY A 1 136 ? -4.215 17.062 -14.586 1 85.38 136 GLY A C 1
ATOM 1038 O O . GLY A 1 136 ? -5.387 16.766 -14.344 1 85.38 136 GLY A O 1
ATOM 1039 N N . PHE A 1 137 ? -3.307 17.281 -13.617 1 93.69 137 PHE A N 1
ATOM 1040 C CA . PHE A 1 137 ? -3.582 16.781 -12.273 1 93.69 137 PHE A CA 1
ATOM 1041 C C . PHE A 1 137 ? -4.25 17.859 -11.422 1 93.69 137 PHE A C 1
ATOM 1043 O O . PHE A 1 137 ? -4.922 17.547 -10.438 1 93.69 137 PHE A O 1
ATOM 1050 N N . LEU A 1 138 ? -4.129 19.172 -11.742 1 95.38 138 LEU A N 1
ATOM 1051 C CA . LEU A 1 138 ? -4.578 20.266 -10.891 1 95.38 138 LEU A CA 1
ATOM 1052 C C . LEU A 1 138 ? -6.102 20.328 -10.852 1 95.38 138 LEU A C 1
ATOM 1054 O O . LEU A 1 138 ? -6.695 20.469 -9.781 1 95.38 138 LEU A O 1
ATOM 1058 N N . PRO A 1 139 ? -6.797 20.172 -12.023 1 95.44 139 PRO A N 1
ATOM 1059 C CA . PRO A 1 139 ? -8.258 20.125 -11.945 1 95.44 139 PRO A CA 1
ATOM 1060 C C . PRO A 1 139 ? -8.766 18.969 -11.102 1 95.44 139 PRO A C 1
ATOM 1062 O O . PRO A 1 139 ? -9.766 19.109 -10.383 1 95.44 139 PRO A O 1
ATOM 1065 N N . PHE A 1 140 ? -8.07 17.891 -11.172 1 95.94 140 PHE A N 1
ATOM 1066 C CA . PHE A 1 140 ? -8.438 16.75 -10.352 1 95.94 140 PHE A CA 1
ATOM 1067 C C . PHE A 1 140 ? -8.258 17.062 -8.867 1 95.94 140 PHE A C 1
ATOM 1069 O O . PHE A 1 140 ? -9.156 16.797 -8.062 1 95.94 140 PHE A O 1
ATOM 1076 N N . ALA A 1 141 ? -7.125 17.609 -8.508 1 97.56 141 ALA A N 1
ATOM 1077 C CA . ALA A 1 141 ? -6.84 17.953 -7.113 1 97.56 141 ALA A CA 1
ATOM 1078 C C . ALA A 1 141 ? -7.898 18.891 -6.551 1 97.56 141 ALA A C 1
ATOM 1080 O O . ALA A 1 141 ? -8.352 18.719 -5.414 1 97.56 141 ALA A O 1
ATOM 1081 N N . ARG A 1 142 ? -8.281 19.859 -7.359 1 97.44 142 ARG A N 1
ATOM 1082 C CA . ARG A 1 142 ? -9.305 20.812 -6.938 1 97.44 142 ARG A CA 1
ATOM 1083 C C . ARG A 1 142 ? -10.641 20.109 -6.695 1 97.44 142 ARG A C 1
ATOM 1085 O O . ARG A 1 142 ? -11.273 20.312 -5.664 1 97.44 142 ARG A O 1
ATOM 1092 N N . THR A 1 143 ? -11.031 19.234 -7.613 1 97.62 143 THR A N 1
ATOM 1093 C CA . THR A 1 143 ? -12.281 18.5 -7.492 1 97.62 143 THR A CA 1
ATOM 1094 C C . THR A 1 143 ? -12.242 17.562 -6.281 1 97.62 143 THR A C 1
ATOM 1096 O O . THR A 1 143 ? -13.219 17.469 -5.535 1 97.62 143 THR A O 1
ATOM 1099 N N . PHE A 1 144 ? -11.141 16.922 -6.105 1 97.75 144 PHE A N 1
ATOM 1100 C CA . PHE A 1 144 ? -10.953 16.031 -4.98 1 97.75 144 PHE A CA 1
ATOM 1101 C C . PHE A 1 144 ? -11.133 16.766 -3.658 1 97.75 144 PHE A C 1
ATOM 1103 O O . PHE A 1 144 ? -11.875 16.312 -2.785 1 97.75 144 PHE A O 1
ATOM 1110 N N . ALA A 1 145 ? -10.492 17.922 -3.531 1 98.25 145 ALA A N 1
ATOM 1111 C CA . ALA A 1 145 ? -10.586 18.719 -2.314 1 98.25 145 ALA A CA 1
ATOM 1112 C C . ALA A 1 145 ? -12.008 19.234 -2.098 1 98.25 145 ALA A C 1
ATOM 1114 O O . ALA A 1 145 ? -12.484 19.297 -0.961 1 98.25 145 ALA A O 1
ATOM 1115 N N . ARG A 1 146 ? -12.648 19.625 -3.205 1 97.12 146 ARG A N 1
ATOM 1116 C CA . ARG A 1 146 ? -14.039 20.047 -3.115 1 97.12 146 ARG A CA 1
ATOM 1117 C C . ARG A 1 146 ? -14.906 18.953 -2.508 1 97.12 146 ARG A C 1
ATOM 1119 O O . ARG A 1 146 ? -15.688 19.203 -1.587 1 97.12 146 ARG A O 1
ATOM 1126 N N . GLN A 1 147 ? -14.695 17.75 -2.953 1 95.5 147 GLN A N 1
ATOM 1127 C CA . GLN A 1 147 ? -15.484 16.609 -2.482 1 95.5 147 GLN A CA 1
ATOM 1128 C C . GLN A 1 147 ? -15.172 16.297 -1.025 1 95.5 147 GLN A C 1
ATOM 1130 O O . GLN A 1 147 ? -16.062 15.961 -0.248 1 95.5 147 GLN A O 1
ATOM 1135 N N . VAL A 1 148 ? -13.93 16.391 -0.67 1 95.88 148 VAL A N 1
ATOM 1136 C CA . VAL A 1 148 ? -13.555 16.188 0.725 1 95.88 148 VAL A CA 1
ATOM 1137 C C . VAL A 1 148 ? -14.305 17.188 1.612 1 95.88 148 VAL A C 1
ATOM 1139 O O . VAL A 1 148 ? -14.891 16.797 2.625 1 95.88 148 VAL A O 1
ATOM 1142 N N . ALA A 1 149 ? -14.336 18.422 1.187 1 92.81 149 ALA A N 1
ATOM 1143 C CA . ALA A 1 149 ? -14.977 19.5 1.948 1 92.81 149 ALA A CA 1
ATOM 1144 C C . ALA A 1 149 ? -16.484 19.312 1.997 1 92.81 149 ALA A C 1
ATOM 1146 O O . ALA A 1 149 ? -17.125 19.625 3.002 1 92.81 149 ALA A O 1
ATOM 1147 N N . GLU A 1 150 ? -17 18.766 0.922 1 89.12 150 GLU A N 1
ATOM 1148 C CA . GLU A 1 150 ? -18.438 18.516 0.857 1 89.12 150 GLU A CA 1
ATOM 1149 C C . GLU A 1 150 ? -18.875 17.5 1.904 1 89.12 150 GLU A C 1
ATOM 1151 O O . GLU A 1 150 ? -20.031 17.469 2.316 1 89.12 150 GLU A O 1
ATOM 1156 N N . GLY A 1 151 ? -17.953 16.75 2.285 1 85.06 151 GLY A N 1
ATOM 1157 C CA . GLY A 1 151 ? -18.219 15.773 3.332 1 85.06 151 GLY A CA 1
ATOM 1158 C C . GLY A 1 151 ? -18.109 16.344 4.73 1 85.06 151 GLY A C 1
ATOM 1159 O O . GLY A 1 151 ? -18.25 15.633 5.719 1 85.06 151 GLY A O 1
ATOM 1160 N N . GLY A 1 152 ? -17.812 17.641 4.848 1 85.44 152 GLY A N 1
ATOM 1161 C CA . GLY A 1 152 ? -17.734 18.328 6.133 1 85.44 152 GLY A CA 1
ATOM 1162 C C . GLY A 1 152 ? -16.328 18.312 6.723 1 85.44 152 GLY A C 1
ATOM 1163 O O . GLY A 1 152 ? -16.141 18.672 7.887 1 85.44 152 GLY A O 1
ATOM 1164 N N . VAL A 1 153 ? -15.406 17.859 5.965 1 91.75 153 VAL A N 1
ATOM 1165 C CA . VAL A 1 153 ? -14.023 17.781 6.422 1 91.75 153 VAL A CA 1
ATOM 1166 C C . VAL A 1 153 ? -13.273 19.062 6.023 1 91.75 153 VAL A C 1
ATOM 1168 O O . VAL A 1 153 ? -13.344 19.484 4.871 1 91.75 153 VAL A O 1
ATOM 1171 N N . GLY A 1 154 ? -12.664 19.734 6.977 1 94.56 154 GLY A N 1
ATOM 1172 C CA . GLY A 1 154 ? -11.844 20.891 6.656 1 94.56 154 GLY A CA 1
ATOM 1173 C C . GLY A 1 154 ? -10.57 20.531 5.914 1 94.56 154 GLY A C 1
ATOM 1174 O O . GLY A 1 154 ? -9.984 19.469 6.152 1 94.56 154 GLY A O 1
ATOM 1175 N N . VAL A 1 155 ? -10.109 21.422 5.051 1 97.62 155 VAL A N 1
ATOM 1176 C CA . VAL A 1 155 ? -8.898 21.203 4.27 1 97.62 155 VAL A CA 1
ATOM 1177 C C . VAL A 1 155 ? -7.758 22.047 4.836 1 97.62 155 VAL A C 1
ATOM 1179 O O . VAL A 1 155 ? -7.934 23.234 5.117 1 97.62 155 VAL A O 1
ATOM 1182 N N . VAL A 1 156 ? -6.598 21.438 5.109 1 98.62 156 VAL A N 1
ATOM 1183 C CA . VAL A 1 156 ? -5.395 22.125 5.566 1 98.62 156 VAL A CA 1
ATOM 1184 C C . VAL A 1 156 ? -4.277 21.953 4.539 1 98.62 156 VAL A C 1
ATOM 1186 O O . VAL A 1 156 ? -4.027 20.828 4.07 1 98.62 156 VAL A O 1
ATOM 1189 N N . SER A 1 157 ? -3.631 23.016 4.129 1 98.56 157 SER A N 1
ATOM 1190 C CA . SER A 1 157 ? -2.518 22.922 3.189 1 98.56 157 SER A CA 1
ATOM 1191 C C . SER A 1 157 ? -1.566 24.109 3.348 1 98.56 157 SER A C 1
ATOM 1193 O O . SER A 1 157 ? -1.633 24.844 4.34 1 98.56 157 SER A O 1
ATOM 1195 N N . GLY A 1 158 ? -0.584 24.266 2.432 1 96.94 158 GLY A N 1
ATOM 1196 C CA . GLY A 1 158 ? 0.499 25.203 2.648 1 96.94 158 GLY A CA 1
ATOM 1197 C C . GLY A 1 158 ? 0.399 26.438 1.771 1 96.94 158 GLY A C 1
ATOM 1198 O O . GLY A 1 158 ? 1.26 27.312 1.828 1 96.94 158 GLY A O 1
ATOM 1199 N N . ALA A 1 159 ? -0.568 26.438 0.883 1 95.38 159 ALA A N 1
ATOM 1200 C CA . ALA A 1 159 ? -0.819 27.562 -0.024 1 95.38 159 ALA A CA 1
ATOM 1201 C C . ALA A 1 159 ? 0.31 27.703 -1.04 1 95.38 159 ALA A C 1
ATOM 1203 O O . ALA A 1 159 ? 0.49 28.766 -1.628 1 95.38 159 ALA A O 1
ATOM 1204 N N . ALA A 1 160 ? 1.172 26.75 -1.179 1 91.56 160 ALA A N 1
ATOM 1205 C CA . ALA A 1 160 ? 2.176 26.734 -2.238 1 91.56 160 ALA A CA 1
ATOM 1206 C C . ALA A 1 160 ? 1.528 26.547 -3.607 1 91.56 160 ALA A C 1
ATOM 1208 O O . ALA A 1 160 ? 0.35 26.188 -3.697 1 91.56 160 ALA A O 1
ATOM 1209 N N . ALA A 1 161 ? 2.287 26.828 -4.59 1 93.06 161 ALA A N 1
ATOM 1210 C CA . ALA A 1 161 ? 1.805 26.578 -5.949 1 93.06 161 ALA A CA 1
ATOM 1211 C C . ALA A 1 161 ? 1.472 25.109 -6.152 1 93.06 161 ALA A C 1
ATOM 1213 O O . ALA A 1 161 ? 1.901 24.25 -5.371 1 93.06 161 ALA A O 1
ATOM 1214 N N . GLY A 1 162 ? 0.623 24.859 -7.18 1 95.81 162 GLY A N 1
ATOM 1215 C CA . GLY A 1 162 ? 0.342 23.484 -7.547 1 95.81 162 GLY A CA 1
ATOM 1216 C C . GLY A 1 162 ? -0.792 22.875 -6.746 1 95.81 162 GLY A C 1
ATOM 1217 O O . GLY A 1 162 ? -1.887 23.438 -6.68 1 95.81 162 GLY A O 1
ATOM 1218 N N . VAL A 1 163 ? -0.515 21.797 -6.109 1 97.56 163 VAL A N 1
ATOM 1219 C CA . VAL A 1 163 ? -1.553 20.984 -5.492 1 97.56 163 VAL A CA 1
ATOM 1220 C C . VAL A 1 163 ? -2.168 21.719 -4.312 1 97.56 163 VAL A C 1
ATOM 1222 O O . VAL A 1 163 ? -3.391 21.75 -4.156 1 97.56 163 VAL A O 1
ATOM 1225 N N . ASP A 1 164 ? -1.338 22.422 -3.523 1 97.38 164 ASP A N 1
ATOM 1226 C CA . ASP A 1 164 ? -1.847 23.109 -2.344 1 97.38 164 ASP A CA 1
ATOM 1227 C C . ASP A 1 164 ? -2.914 24.141 -2.725 1 97.38 164 ASP A C 1
ATOM 1229 O O . ASP A 1 164 ? -4.016 24.125 -2.166 1 97.38 164 ASP A O 1
ATOM 1233 N N . ARG A 1 165 ? -2.57 24.922 -3.664 1 96.19 165 ARG A N 1
ATOM 1234 C CA . ARG A 1 165 ? -3.492 25.984 -4.07 1 96.19 165 ARG A CA 1
ATOM 1235 C C . ARG A 1 165 ? -4.758 25.391 -4.688 1 96.19 165 ARG A C 1
ATOM 1237 O O . ARG A 1 165 ? -5.863 25.875 -4.43 1 96.19 165 ARG A O 1
ATOM 1244 N N . ALA A 1 166 ? -4.574 24.375 -5.504 1 96.94 166 ALA A N 1
ATOM 1245 C CA . ALA A 1 166 ? -5.73 23.703 -6.094 1 96.94 166 ALA A CA 1
ATOM 1246 C C . ALA A 1 166 ? -6.672 23.172 -5.016 1 96.94 166 ALA A C 1
ATOM 1248 O O . ALA A 1 166 ? -7.891 23.297 -5.133 1 96.94 166 ALA A O 1
ATOM 1249 N N . CYS A 1 167 ? -6.117 22.672 -3.961 1 98.25 167 CYS A N 1
ATOM 1250 C CA . CYS A 1 167 ? -6.914 22.109 -2.875 1 98.25 167 CYS A CA 1
ATOM 1251 C C . CYS A 1 167 ? -7.66 23.203 -2.125 1 98.25 167 CYS A C 1
ATOM 1253 O O . CYS A 1 167 ? -8.828 23.031 -1.765 1 98.25 167 CYS A O 1
ATOM 1255 N N . HIS A 1 168 ? -6.996 24.297 -1.886 1 97.81 168 HIS A N 1
ATOM 1256 C CA . HIS A 1 168 ? -7.676 25.406 -1.23 1 97.81 168 HIS A CA 1
ATOM 1257 C C . HIS A 1 168 ? -8.852 25.906 -2.062 1 97.81 168 HIS A C 1
ATOM 1259 O O . HIS A 1 168 ? -9.953 26.109 -1.533 1 97.81 168 HIS A O 1
ATOM 1265 N N . TRP A 1 169 ? -8.594 26.062 -3.367 1 96.44 169 TRP A N 1
ATOM 1266 C CA . TRP A 1 169 ? -9.68 26.469 -4.246 1 96.44 169 TRP A CA 1
ATOM 1267 C C . TRP A 1 169 ? -10.828 25.469 -4.207 1 96.44 169 TRP A C 1
ATOM 1269 O O . TRP A 1 169 ? -11.992 25.859 -4.148 1 96.44 169 TRP A O 1
ATOM 1279 N N . GLY A 1 170 ? -10.508 24.234 -4.223 1 97.44 170 GLY A N 1
ATOM 1280 C CA . GLY A 1 170 ? -11.531 23.203 -4.133 1 97.44 170 GLY A CA 1
ATOM 1281 C C . GLY A 1 170 ? -12.367 23.297 -2.873 1 97.44 170 GLY A C 1
ATOM 1282 O O . GLY A 1 170 ? -13.594 23.203 -2.934 1 97.44 170 GLY A O 1
ATOM 1283 N N . ALA A 1 171 ? -11.719 23.469 -1.759 1 96.25 171 ALA A N 1
ATOM 1284 C CA . ALA A 1 171 ? -12.43 23.594 -0.49 1 96.25 171 ALA A CA 1
ATOM 1285 C C . ALA A 1 171 ? -13.367 24.797 -0.51 1 96.25 171 ALA A C 1
ATOM 1287 O O . ALA A 1 171 ? -14.523 24.703 -0.087 1 96.25 171 ALA A O 1
ATOM 1288 N N . MET A 1 172 ? -12.859 25.875 -1.034 1 94.62 172 MET A N 1
ATOM 1289 C CA . MET A 1 172 ? -13.641 27.094 -1.076 1 94.62 172 MET A CA 1
ATOM 1290 C C . MET A 1 172 ? -14.828 26.953 -2.021 1 94.62 172 MET A C 1
ATOM 1292 O O . MET A 1 172 ? -15.898 27.516 -1.768 1 94.62 172 MET A O 1
ATOM 1296 N N . ASP A 1 173 ? -14.602 26.172 -3.113 1 93.12 173 ASP A N 1
ATOM 1297 C CA . ASP A 1 173 ? -15.68 25.922 -4.062 1 93.12 173 ASP A CA 1
ATOM 1298 C C . ASP A 1 173 ? -16.875 25.266 -3.377 1 93.12 173 ASP A C 1
ATOM 1300 O O . ASP A 1 173 ? -18.016 25.484 -3.766 1 93.12 173 ASP A O 1
ATOM 1304 N N . ALA A 1 174 ? -16.656 24.5 -2.369 1 91.19 174 ALA A N 1
ATOM 1305 C CA . ALA A 1 174 ? -17.703 23.766 -1.655 1 91.19 174 ALA A CA 1
ATOM 1306 C C . ALA A 1 174 ? -18.234 24.578 -0.481 1 91.19 174 ALA A C 1
ATOM 1308 O O . ALA A 1 174 ? -19.141 24.141 0.229 1 91.19 174 ALA A O 1
ATOM 1309 N N . GLY A 1 175 ? -17.609 25.766 -0.252 1 88.38 175 GLY A N 1
ATOM 1310 C CA . GLY A 1 175 ? -17.953 26.531 0.937 1 88.38 175 GLY A CA 1
ATOM 1311 C C . GLY A 1 175 ? -17.406 25.922 2.215 1 88.38 175 GLY A C 1
ATOM 1312 O O . GLY A 1 175 ? -17.969 26.141 3.297 1 88.38 175 GLY A O 1
ATOM 1313 N N . GLY A 1 176 ? -16.422 25.094 2.043 1 88.69 176 GLY A N 1
ATOM 1314 C CA . GLY A 1 176 ? -15.844 24.438 3.199 1 88.69 176 GLY A CA 1
ATOM 1315 C C . GLY A 1 176 ? -14.742 25.234 3.867 1 88.69 176 GLY A C 1
ATOM 1316 O O . GLY A 1 176 ? -14.258 26.219 3.305 1 88.69 176 GLY A O 1
ATOM 1317 N N . GLU A 1 177 ? -14.391 24.812 5.043 1 91 177 GLU A N 1
ATOM 1318 C CA . GLU A 1 177 ? -13.289 25.438 5.77 1 91 177 GLU A CA 1
ATOM 1319 C C . GLU A 1 177 ? -11.938 25.062 5.168 1 91 177 GLU A C 1
ATOM 1321 O O . GLU A 1 177 ? -11.727 23.906 4.797 1 91 177 GLU A O 1
ATOM 1326 N N . THR A 1 178 ? -11.055 26 5.066 1 96.31 178 THR A N 1
ATOM 1327 C CA . THR A 1 178 ? -9.695 25.703 4.609 1 96.31 178 THR A CA 1
ATOM 1328 C C . THR A 1 178 ? -8.672 26.516 5.402 1 96.31 178 THR A C 1
ATOM 1330 O O . THR A 1 178 ? -8.891 27.703 5.68 1 96.31 178 THR A O 1
ATOM 1333 N N . TRP A 1 179 ? -7.664 25.891 5.902 1 98.06 179 TRP A N 1
ATOM 1334 C CA . TRP A 1 179 ? -6.566 26.5 6.645 1 98.06 179 TRP A CA 1
ATOM 1335 C C . TRP A 1 179 ? -5.266 26.422 5.855 1 98.06 179 TRP A C 1
ATOM 1337 O O . TRP A 1 179 ? -4.922 25.375 5.32 1 98.06 179 TRP A O 1
ATOM 1347 N N . ALA A 1 180 ? -4.566 27.5 5.762 1 98.44 180 ALA A N 1
ATOM 1348 C CA . ALA A 1 180 ? -3.234 27.531 5.168 1 98.44 180 ALA A CA 1
ATOM 1349 C C . ALA A 1 180 ? -2.174 27.844 6.223 1 98.44 180 ALA A C 1
ATOM 1351 O O . ALA A 1 180 ? -2.293 28.812 6.965 1 98.44 180 ALA A O 1
ATOM 1352 N N . PHE A 1 181 ? -1.229 27.016 6.355 1 98.44 181 PHE A N 1
ATOM 1353 C CA . PHE A 1 181 ? -0.05 27.297 7.16 1 98.44 181 PHE A CA 1
ATOM 1354 C C . PHE A 1 181 ? 1.104 27.781 6.281 1 98.44 181 PHE A C 1
ATOM 1356 O O . PHE A 1 181 ? 1.532 27.062 5.375 1 98.44 181 PHE A O 1
ATOM 1363 N N . LEU A 1 182 ? 1.636 28.938 6.586 1 97.62 182 LEU A N 1
ATOM 1364 C CA . LEU A 1 182 ? 2.617 29.562 5.703 1 97.62 182 LEU A CA 1
ATOM 1365 C C . LEU A 1 182 ? 4.027 29.391 6.258 1 97.62 182 LEU A C 1
ATOM 1367 O O . LEU A 1 182 ? 4.211 29.25 7.465 1 97.62 182 LEU A O 1
ATOM 1371 N N . GLY A 1 183 ? 4.973 29.391 5.273 1 96 183 GLY A N 1
ATOM 1372 C CA . GLY A 1 183 ? 6.375 29.375 5.648 1 96 183 GLY A CA 1
ATOM 1373 C C . GLY A 1 183 ? 6.969 30.766 5.816 1 96 183 GLY A C 1
ATOM 1374 O O . GLY A 1 183 ? 8.18 30.906 5.965 1 96 183 GLY A O 1
ATOM 1375 N N . SER A 1 184 ? 6.129 31.75 5.758 1 96.5 184 SER A N 1
ATOM 1376 C CA . SER A 1 184 ? 6.477 33.156 5.988 1 96.5 184 SER A CA 1
ATOM 1377 C C . SER A 1 184 ? 5.543 33.812 7.008 1 96.5 184 SER A C 1
ATOM 1379 O O . SER A 1 184 ? 4.516 33.219 7.363 1 96.5 184 SER A O 1
ATOM 1381 N N . ALA A 1 185 ? 6.012 34.938 7.527 1 97 185 ALA A N 1
ATOM 1382 C CA . ALA A 1 185 ? 5.102 35.75 8.336 1 97 185 ALA A CA 1
ATOM 1383 C C . ALA A 1 185 ? 3.916 36.25 7.508 1 97 185 ALA A C 1
ATOM 1385 O O . ALA A 1 185 ? 3.996 36.312 6.277 1 97 185 ALA A O 1
ATOM 1386 N N . LEU A 1 186 ? 2.85 36.562 8.141 1 97.38 186 LEU A N 1
ATOM 1387 C CA . LEU A 1 186 ? 1.593 36.875 7.465 1 97.38 186 LEU A CA 1
ATOM 1388 C C . LEU A 1 186 ? 1.641 38.25 6.836 1 97.38 186 LEU A C 1
ATOM 1390 O O . LEU A 1 186 ? 0.769 38.625 6.043 1 97.38 186 LEU A O 1
ATOM 1394 N N . ASP A 1 187 ? 2.664 39.062 7.156 1 96.5 187 ASP A N 1
ATOM 1395 C CA . ASP A 1 187 ? 2.869 40.344 6.492 1 96.5 187 ASP A CA 1
ATOM 1396 C C . ASP A 1 187 ? 3.986 40.25 5.453 1 96.5 187 ASP A C 1
ATOM 1398 O O . ASP A 1 187 ? 4.469 41.281 4.965 1 96.5 187 ASP A O 1
ATOM 1402 N N . GLU A 1 188 ? 4.469 39.062 5.148 1 96.38 188 GLU A N 1
ATOM 1403 C CA . GLU A 1 188 ? 5.484 38.812 4.129 1 96.38 188 GLU A CA 1
ATOM 1404 C C . GLU A 1 188 ? 5.008 37.75 3.127 1 96.38 188 GLU A C 1
ATOM 1406 O O . GLU A 1 188 ? 5.723 36.812 2.838 1 96.38 188 GLU A O 1
ATOM 1411 N N . LEU A 1 189 ? 3.852 37.969 2.562 1 95.06 189 LEU A N 1
ATOM 1412 C CA . LEU A 1 189 ? 3.256 37.031 1.615 1 95.06 189 LEU A CA 1
ATOM 1413 C C . LEU A 1 189 ? 3.885 37.188 0.234 1 95.06 189 LEU A C 1
ATOM 1415 O O . LEU A 1 189 ? 4.172 38.281 -0.203 1 95.06 189 LEU A O 1
ATOM 1419 N N . ASP A 1 190 ? 4.074 36.062 -0.425 1 92.06 190 ASP A N 1
ATOM 1420 C CA . ASP A 1 190 ? 4.406 36.188 -1.841 1 92.06 190 ASP A CA 1
ATOM 1421 C C . ASP A 1 190 ? 3.195 36.656 -2.652 1 92.06 190 ASP A C 1
ATOM 1423 O O . ASP A 1 190 ? 2.072 36.656 -2.145 1 92.06 190 ASP A O 1
ATOM 1427 N N . PRO A 1 191 ? 3.396 37.062 -3.898 1 93.25 191 PRO A N 1
ATOM 1428 C CA . PRO A 1 191 ? 2.303 37.656 -4.684 1 93.25 191 PRO A CA 1
ATOM 1429 C C . PRO A 1 191 ? 1.124 36.688 -4.844 1 93.25 191 PRO A C 1
ATOM 1431 O O . PRO A 1 191 ? -0.033 37.094 -4.766 1 93.25 191 PRO A O 1
ATOM 1434 N N . ALA A 1 192 ? 1.369 35.469 -5.031 1 91.88 192 ALA A N 1
ATOM 1435 C CA . ALA A 1 192 ? 0.298 34.5 -5.215 1 91.88 192 ALA A CA 1
ATOM 1436 C C . ALA A 1 192 ? -0.51 34.312 -3.934 1 91.88 192 ALA A C 1
ATOM 1438 O O . ALA A 1 192 ? -1.74 34.25 -3.973 1 91.88 192 ALA A O 1
ATOM 1439 N N . GLN A 1 193 ? 0.161 34.281 -2.83 1 93.5 193 GLN A N 1
ATOM 1440 C CA . GLN A 1 193 ? -0.495 34.156 -1.532 1 93.5 193 GLN A CA 1
ATOM 1441 C C . GLN A 1 193 ? -1.329 35.406 -1.233 1 93.5 193 GLN A C 1
ATOM 1443 O O . GLN A 1 193 ? -2.455 35.312 -0.741 1 93.5 193 GLN A O 1
ATOM 1448 N N . ALA A 1 194 ? -0.725 36.5 -1.581 1 94.5 194 ALA A N 1
ATOM 1449 C CA . ALA A 1 194 ? -1.425 37.781 -1.357 1 94.5 194 ALA A CA 1
ATOM 1450 C C . ALA A 1 194 ? -2.725 37.812 -2.154 1 94.5 194 ALA A C 1
ATOM 1452 O O . ALA A 1 194 ? -3.73 38.344 -1.678 1 94.5 194 ALA A O 1
ATOM 1453 N N . ARG A 1 195 ? -2.67 37.25 -3.316 1 93.75 195 ARG A N 1
ATOM 1454 C CA . ARG A 1 195 ? -3.857 37.219 -4.164 1 93.75 195 ARG A CA 1
ATOM 1455 C C . ARG A 1 195 ? -4.895 36.25 -3.639 1 93.75 195 ARG A C 1
ATOM 1457 O O . ARG A 1 195 ? -6.098 36.438 -3.836 1 93.75 195 ARG A O 1
ATOM 1464 N N . LEU A 1 196 ? -4.449 35.25 -2.973 1 94.44 196 LEU A N 1
ATOM 1465 C CA . LEU A 1 196 ? -5.305 34.188 -2.457 1 94.44 196 LEU A CA 1
ATOM 1466 C C . LEU A 1 196 ? -6.004 34.625 -1.174 1 94.44 196 LEU A C 1
ATOM 1468 O O . LEU A 1 196 ? -7.145 34.219 -0.918 1 94.44 196 LEU A O 1
ATOM 1472 N N . LEU A 1 197 ? -5.434 35.5 -0.396 1 93.38 197 LEU A N 1
ATOM 1473 C CA . LEU A 1 197 ? -5.84 35.844 0.962 1 93.38 197 LEU A CA 1
ATOM 1474 C C . LEU A 1 197 ? -7.254 36.406 0.977 1 93.38 197 LEU A C 1
ATOM 1476 O O . LEU A 1 197 ? -8.102 35.969 1.762 1 93.38 197 LEU A O 1
ATOM 1480 N N . PRO A 1 198 ? -7.574 37.375 0.083 1 93.81 198 PRO A N 1
ATOM 1481 C CA . PRO A 1 198 ? -8.93 37.906 0.137 1 93.81 198 PRO A CA 1
ATOM 1482 C C . PRO A 1 198 ? -10.008 36.844 -0.097 1 93.81 198 PRO A C 1
ATOM 1484 O O . PRO A 1 198 ? -11.094 36.938 0.474 1 93.81 198 PRO A O 1
ATOM 1487 N N . HIS A 1 199 ? -9.695 35.906 -0.937 1 93.12 199 HIS A N 1
ATOM 1488 C CA . HIS A 1 199 ? -10.641 34.844 -1.198 1 93.12 199 HIS A CA 1
ATOM 1489 C C . HIS A 1 199 ? -10.805 33.938 0.025 1 93.12 199 HIS A C 1
ATOM 1491 O O . HIS A 1 199 ? -11.906 33.5 0.326 1 93.12 199 HIS A O 1
ATOM 1497 N N . PHE A 1 200 ? -9.711 33.656 0.733 1 91.62 200 PHE A N 1
ATOM 1498 C CA . PHE A 1 200 ? -9.75 32.906 1.979 1 91.62 200 PHE A CA 1
ATOM 1499 C C . PHE A 1 200 ? -10.656 33.594 2.998 1 91.62 200 PHE A C 1
ATOM 1501 O O . PHE A 1 200 ? -11.586 32.969 3.521 1 91.62 200 PHE A O 1
ATOM 1508 N N . LEU A 1 201 ? -10.367 34.906 3.156 1 90.38 201 LEU A N 1
ATOM 1509 C CA . LEU A 1 201 ? -11.055 35.656 4.191 1 90.38 201 LEU A CA 1
ATOM 1510 C C . LEU A 1 201 ? -12.547 35.75 3.898 1 90.38 201 LEU A C 1
ATOM 1512 O O . LEU A 1 201 ? -13.367 35.688 4.816 1 90.38 201 LEU A O 1
ATOM 1516 N N . ALA A 1 202 ? -12.875 35.812 2.666 1 89.56 202 ALA A N 1
ATOM 1517 C CA . ALA A 1 202 ? -14.266 35.969 2.256 1 89.56 202 ALA A CA 1
ATOM 1518 C C . ALA A 1 202 ? -15.047 34.656 2.434 1 89.56 202 ALA A C 1
ATOM 1520 O O . ALA A 1 202 ? -16.266 34.688 2.566 1 89.56 202 ALA A O 1
ATOM 1521 N N . ARG A 1 203 ? -14.367 33.531 2.465 1 85.94 203 ARG A N 1
ATOM 1522 C CA . ARG A 1 203 ? -15.039 32.25 2.43 1 85.94 203 ARG A CA 1
ATOM 1523 C C . ARG A 1 203 ? -14.75 31.438 3.693 1 85.94 203 ARG A C 1
ATOM 1525 O O . ARG A 1 203 ? -14.844 30.219 3.688 1 85.94 203 ARG A O 1
ATOM 1532 N N . GLY A 1 204 ? -14.289 32.125 4.723 1 82.25 204 GLY A N 1
ATOM 1533 C CA . GLY A 1 204 ? -14.102 31.453 6.004 1 82.25 204 GLY A CA 1
ATOM 1534 C C . GLY A 1 204 ? -12.789 30.688 6.098 1 82.25 204 GLY A C 1
ATOM 1535 O O . GLY A 1 204 ? -12.68 29.734 6.871 1 82.25 204 GLY A O 1
ATOM 1536 N N . GLY A 1 205 ? -11.852 31 5.32 1 91.75 205 GLY A N 1
ATOM 1537 C CA . GLY A 1 205 ? -10.523 30.422 5.41 1 91.75 205 GLY A CA 1
ATOM 1538 C C . GLY A 1 205 ? -9.617 31.172 6.379 1 91.75 205 GLY A C 1
ATOM 1539 O O . GLY A 1 205 ? -9.938 32.281 6.809 1 91.75 205 GLY A O 1
ATOM 1540 N N . VAL A 1 206 ? -8.531 30.5 6.773 1 96.5 206 VAL A N 1
ATOM 1541 C CA . VAL A 1 206 ? -7.598 31.109 7.723 1 96.5 206 VAL A CA 1
ATOM 1542 C C . VAL A 1 206 ? -6.164 30.891 7.238 1 96.5 206 VAL A C 1
ATOM 1544 O O . VAL A 1 206 ? -5.809 29.797 6.789 1 96.5 206 VAL A O 1
ATOM 1547 N N . PHE A 1 207 ? -5.348 31.938 7.258 1 98 207 PHE A N 1
ATOM 1548 C CA . PHE A 1 207 ? -3.898 31.844 7.145 1 98 207 PHE A CA 1
ATOM 1549 C C . PHE A 1 207 ? -3.256 31.766 8.523 1 98 207 PHE A C 1
ATOM 1551 O O . PHE A 1 207 ? -3.578 32.562 9.406 1 98 207 PHE A O 1
ATOM 1558 N N . PHE A 1 208 ? -2.434 30.781 8.734 1 98.25 208 PHE A N 1
ATOM 1559 C CA . PHE A 1 208 ? -1.654 30.656 9.961 1 98.25 208 PHE A CA 1
ATOM 1560 C C . PHE A 1 208 ? -0.162 30.766 9.672 1 98.25 208 PHE A C 1
ATOM 1562 O O . PHE A 1 208 ? 0.293 30.391 8.586 1 98.25 208 PHE A O 1
ATOM 1569 N N . SER A 1 209 ? 0.6 31.234 10.664 1 98 209 SER A N 1
ATOM 1570 C CA . SER A 1 209 ? 2.059 31.203 10.648 1 98 209 SER A CA 1
ATOM 1571 C C . SER A 1 209 ? 2.621 31.141 12.07 1 98 209 SER A C 1
ATOM 1573 O O . SER A 1 209 ? 2.07 31.766 12.984 1 98 209 SER A O 1
ATOM 1575 N N . GLU A 1 210 ? 3.664 30.406 12.219 1 97.44 210 GLU A N 1
ATOM 1576 C CA . GLU A 1 210 ? 4.328 30.406 13.523 1 97.44 210 GLU A CA 1
ATOM 1577 C C . GLU A 1 210 ? 5.375 31.5 13.609 1 97.44 210 GLU A C 1
ATOM 1579 O O . GLU A 1 210 ? 5.945 31.75 14.672 1 97.44 210 GLU A O 1
ATOM 1584 N N . LEU A 1 211 ? 5.582 32.219 12.5 1 96.62 211 LEU A N 1
ATOM 1585 C CA . LEU A 1 211 ? 6.676 33.188 12.406 1 96.62 211 LEU A CA 1
ATOM 1586 C C . LEU A 1 211 ? 6.207 34.594 12.781 1 96.62 211 LEU A C 1
ATOM 1588 O O . LEU A 1 211 ? 5.145 35.031 12.336 1 96.62 211 LEU A O 1
ATOM 1592 N N . PRO A 1 212 ? 6.992 35.281 13.562 1 95.62 212 PRO A N 1
ATOM 1593 C CA . PRO A 1 212 ? 6.629 36.656 13.898 1 95.62 212 PRO A CA 1
ATOM 1594 C C . PRO A 1 212 ? 6.672 37.594 12.695 1 95.62 212 PRO A C 1
ATOM 1596 O O . PRO A 1 212 ? 7.262 37.25 11.664 1 95.62 212 PRO A O 1
ATOM 1599 N N . PRO A 1 213 ? 6 38.75 12.844 1 95.62 213 PRO A N 1
ATOM 1600 C CA . PRO A 1 213 ? 5.941 39.719 11.734 1 95.62 213 PRO A CA 1
ATOM 1601 C C . PRO A 1 213 ? 7.32 40.031 11.172 1 95.62 213 PRO A C 1
ATOM 1603 O O . PRO A 1 213 ? 8.281 40.188 11.922 1 95.62 213 PRO A O 1
ATOM 1606 N N . GLY A 1 214 ? 7.391 40.031 9.875 1 94.44 214 GLY A N 1
ATOM 1607 C CA . GLY A 1 214 ? 8.594 40.469 9.195 1 94.44 214 GLY A CA 1
ATOM 1608 C C . GLY A 1 214 ? 9.477 39.344 8.711 1 94.44 214 GLY A C 1
ATOM 1609 O O . GLY A 1 214 ? 10.383 39.531 7.902 1 94.44 214 GLY A O 1
ATOM 1610 N N . VAL A 1 215 ? 9.258 38.125 9.148 1 94.19 215 VAL A N 1
ATOM 1611 C CA . VAL A 1 215 ? 10.102 37 8.781 1 94.19 215 VAL A CA 1
ATOM 1612 C C . VAL A 1 215 ? 9.719 36.5 7.395 1 94.19 215 VAL A C 1
ATOM 1614 O O . VAL A 1 215 ? 8.562 36.125 7.156 1 94.19 215 VAL A O 1
ATOM 1617 N N . ARG A 1 216 ? 10.633 36.438 6.504 1 94.31 216 ARG A N 1
ATOM 1618 C CA . ARG A 1 216 ? 10.406 35.969 5.133 1 94.31 216 ARG A CA 1
ATOM 1619 C C . ARG A 1 216 ? 10.594 34.469 5.016 1 94.31 216 ARG A C 1
ATOM 1621 O O . ARG A 1 216 ? 11.305 33.844 5.816 1 94.31 216 ARG A O 1
ATOM 1628 N N . ALA A 1 217 ? 9.906 33.969 4.012 1 92.81 217 ALA A N 1
ATOM 1629 C CA . ALA A 1 217 ? 10.047 32.531 3.746 1 92.81 217 ALA A CA 1
ATOM 1630 C C . ALA A 1 217 ? 11.477 32.188 3.359 1 92.81 217 ALA A C 1
ATOM 1632 O O . ALA A 1 217 ? 12.18 33 2.75 1 92.81 217 ALA A O 1
ATOM 1633 N N . SER A 1 218 ? 11.922 31.016 3.779 1 90.44 218 SER A N 1
ATOM 1634 C CA . SER A 1 218 ? 13.25 30.5 3.443 1 90.44 218 SER A CA 1
ATOM 1635 C C . SER A 1 218 ? 13.234 28.984 3.268 1 90.44 218 SER A C 1
ATOM 1637 O O . SER A 1 218 ? 12.203 28.344 3.463 1 90.44 218 SER A O 1
ATOM 1639 N N . THR A 1 219 ? 14.344 28.406 2.885 1 88.56 219 THR A N 1
ATOM 1640 C CA . THR A 1 219 ? 14.484 26.969 2.68 1 88.56 219 THR A CA 1
ATOM 1641 C C . THR A 1 219 ? 14.422 26.219 4.012 1 88.56 219 THR A C 1
ATOM 1643 O O . THR A 1 219 ? 14.25 25 4.039 1 88.56 219 THR A O 1
ATOM 1646 N N . THR A 1 220 ? 14.461 26.938 5.039 1 87.69 220 THR A N 1
ATOM 1647 C CA . THR A 1 220 ? 14.406 26.297 6.348 1 87.69 220 THR A CA 1
ATOM 1648 C C . THR A 1 220 ? 13.008 26.406 6.949 1 87.69 220 THR A C 1
ATOM 1650 O O . THR A 1 220 ? 12.547 25.516 7.652 1 87.69 220 THR A O 1
ATOM 1653 N N . THR A 1 221 ? 12.328 27.531 6.625 1 91.69 221 THR A N 1
ATOM 1654 C CA . THR A 1 221 ? 11.031 27.766 7.246 1 91.69 221 THR A CA 1
ATOM 1655 C C . THR A 1 221 ? 9.953 26.906 6.586 1 91.69 221 THR A C 1
ATOM 1657 O O . THR A 1 221 ? 9 26.484 7.242 1 91.69 221 THR A O 1
ATOM 1660 N N . PHE A 1 222 ? 10.164 26.562 5.312 1 88 222 PHE A N 1
ATOM 1661 C CA . PHE A 1 222 ? 9.156 25.797 4.594 1 88 222 PHE A CA 1
ATOM 1662 C C . PHE A 1 222 ? 9.062 24.375 5.137 1 88 222 PHE A C 1
ATOM 1664 O O . PHE A 1 222 ? 7.988 23.922 5.539 1 88 222 PHE A O 1
ATOM 1671 N N . PRO A 1 223 ? 10.188 23.719 5.223 1 86.5 223 PRO A N 1
ATOM 1672 C CA . PRO A 1 223 ? 10.102 22.359 5.758 1 86.5 223 PRO A CA 1
ATOM 1673 C C . PRO A 1 223 ? 9.625 22.328 7.211 1 86.5 223 PRO A C 1
ATOM 1675 O O . PRO A 1 223 ? 8.852 21.453 7.59 1 86.5 223 PRO A O 1
ATOM 1678 N N . ARG A 1 224 ? 10.031 23.297 7.984 1 90.81 224 ARG A N 1
ATOM 1679 C CA . ARG A 1 224 ? 9.586 23.359 9.375 1 90.81 224 ARG A CA 1
ATOM 1680 C C . ARG A 1 224 ? 8.078 23.547 9.461 1 90.81 224 ARG A C 1
ATOM 1682 O O . ARG A 1 224 ? 7.422 23 10.344 1 90.81 224 ARG A O 1
ATOM 1689 N N . ARG A 1 225 ? 7.602 24.297 8.555 1 95.94 225 ARG A N 1
ATOM 1690 C CA . ARG A 1 225 ? 6.18 24.625 8.508 1 95.94 225 ARG A CA 1
ATOM 1691 C C . ARG A 1 225 ? 5.336 23.391 8.234 1 95.94 225 ARG A C 1
ATOM 1693 O O . ARG A 1 225 ? 4.215 23.266 8.734 1 95.94 225 ARG A O 1
ATOM 1700 N N . ASN A 1 226 ? 5.859 22.328 7.59 1 96.81 226 ASN A N 1
ATOM 1701 C CA . ASN A 1 226 ? 5.086 21.172 7.18 1 96.81 226 ASN A CA 1
ATOM 1702 C C . ASN A 1 226 ? 4.531 20.406 8.383 1 96.81 226 ASN A C 1
ATOM 1704 O O . ASN A 1 226 ? 3.432 19.859 8.328 1 96.81 226 ASN A O 1
ATOM 1708 N N . ARG A 1 227 ? 5.242 20.453 9.508 1 97.25 227 ARG A N 1
ATOM 1709 C CA . ARG A 1 227 ? 4.781 19.766 10.703 1 97.25 227 ARG A CA 1
ATOM 1710 C C . ARG A 1 227 ? 3.51 20.406 11.25 1 97.25 227 ARG A C 1
ATOM 1712 O O . ARG A 1 227 ? 2.762 19.766 12 1 97.25 227 ARG A O 1
ATOM 1719 N N . LEU A 1 228 ? 3.322 21.688 10.945 1 98.31 228 LEU A N 1
ATOM 1720 C CA . LEU A 1 228 ? 2.113 22.391 11.383 1 98.31 228 LEU A CA 1
ATOM 1721 C C . LEU A 1 228 ? 0.903 21.922 10.578 1 98.31 228 LEU A C 1
ATOM 1723 O O . LEU A 1 228 ? -0.201 21.812 11.117 1 98.31 228 LEU A O 1
ATOM 1727 N N . ILE A 1 229 ? 1.14 21.641 9.281 1 98.56 229 ILE A N 1
ATOM 1728 C CA . ILE A 1 229 ? 0.075 21.172 8.398 1 98.56 229 ILE A CA 1
ATOM 1729 C C . ILE A 1 229 ? -0.432 19.812 8.883 1 98.56 229 ILE A C 1
ATOM 1731 O O . ILE A 1 229 ? -1.633 19.641 9.102 1 98.56 229 ILE A O 1
ATOM 1735 N N . SER A 1 230 ? 0.512 18.891 9.062 1 98.5 230 SER A N 1
ATOM 1736 C CA . SER A 1 230 ? 0.127 17.578 9.562 1 98.5 230 SER A CA 1
ATOM 1737 C C . SER A 1 230 ? -0.388 17.656 10.992 1 98.5 230 SER A C 1
ATOM 1739 O O . SER A 1 230 ? -1.353 16.984 11.352 1 98.5 230 SER A O 1
ATOM 1741 N N . GLY A 1 231 ? 0.163 18.531 11.82 1 98.06 231 GLY A N 1
ATOM 1742 C CA . GLY A 1 231 ? -0.208 18.641 13.227 1 98.06 231 GLY A CA 1
ATOM 1743 C C . GLY A 1 231 ? -1.622 19.156 13.43 1 98.06 231 GLY A C 1
ATOM 1744 O O . GLY A 1 231 ? -2.283 18.797 14.406 1 98.06 231 GLY A O 1
ATOM 1745 N N . ALA A 1 232 ? -2.066 19.969 12.508 1 97.69 232 ALA A N 1
ATOM 1746 C CA . ALA A 1 232 ? -3.393 20.562 12.625 1 97.69 232 ALA A CA 1
ATOM 1747 C C . ALA A 1 232 ? -4.453 19.688 11.961 1 97.69 232 ALA A C 1
ATOM 1749 O O . ALA A 1 232 ? -5.621 20.078 11.875 1 97.69 232 ALA A O 1
ATOM 1750 N N . SER A 1 233 ? -4.055 18.516 11.477 1 97.75 233 SER A N 1
ATOM 1751 C CA . SER A 1 233 ? -4.941 17.672 10.695 1 97.75 233 SER A CA 1
ATOM 1752 C C . SER A 1 233 ? -5.137 16.312 11.359 1 97.75 233 SER A C 1
ATOM 1754 O O . SER A 1 233 ? -4.301 15.883 12.164 1 97.75 233 SER A O 1
ATOM 1756 N N . ASP A 1 234 ? -6.238 15.688 11.055 1 96.19 234 ASP A N 1
ATOM 1757 C CA . ASP A 1 234 ? -6.523 14.352 11.57 1 96.19 234 ASP A CA 1
ATOM 1758 C C . ASP A 1 234 ? -5.906 13.273 10.68 1 96.19 234 ASP A C 1
ATOM 1760 O O . ASP A 1 234 ? -5.703 12.141 11.117 1 96.19 234 ASP A O 1
ATOM 1764 N N . ALA A 1 235 ? -5.652 13.672 9.445 1 98.19 235 ALA A N 1
ATOM 1765 C CA . ALA A 1 235 ? -4.992 12.797 8.477 1 98.19 235 ALA A CA 1
ATOM 1766 C C . ALA A 1 235 ? -4.227 13.609 7.441 1 98.19 235 ALA A C 1
ATOM 1768 O O . ALA A 1 235 ? -4.508 14.797 7.234 1 98.19 235 ALA A O 1
ATOM 1769 N N . VAL A 1 236 ? -3.248 12.961 6.879 1 98.88 236 VAL A N 1
ATOM 1770 C CA . VAL A 1 236 ? -2.463 13.586 5.816 1 98.88 236 VAL A CA 1
ATOM 1771 C C . VAL A 1 236 ? -2.656 12.812 4.516 1 98.88 236 VAL A C 1
ATOM 1773 O O . VAL A 1 236 ? -2.514 11.586 4.484 1 98.88 236 VAL A O 1
ATOM 1776 N N . VAL A 1 237 ? -3.018 13.539 3.457 1 98.88 237 VAL A N 1
ATOM 1777 C CA . VAL A 1 237 ? -3.182 12.945 2.137 1 98.88 237 VAL A CA 1
ATOM 1778 C C . VAL A 1 237 ? -2.189 13.57 1.159 1 98.88 237 VAL A C 1
ATOM 1780 O O . VAL A 1 237 ? -2.254 14.773 0.886 1 98.88 237 VAL A O 1
ATOM 1783 N N . VAL A 1 238 ? -1.299 12.797 0.637 1 98.81 238 VAL A N 1
ATOM 1784 C CA . VAL A 1 238 ? -0.403 13.258 -0.421 1 98.81 238 VAL A CA 1
ATOM 1785 C C . VAL A 1 238 ? -1.011 12.938 -1.786 1 98.81 238 VAL A C 1
ATOM 1787 O O . VAL A 1 238 ? -1.09 11.773 -2.18 1 98.81 238 VAL A O 1
ATOM 1790 N N . LEU A 1 239 ? -1.375 13.977 -2.498 1 98.56 239 LEU A N 1
ATOM 1791 C CA . LEU A 1 239 ? -2.107 13.766 -3.742 1 98.56 239 LEU A CA 1
ATOM 1792 C C . LEU A 1 239 ? -1.152 13.453 -4.887 1 98.56 239 LEU A C 1
ATOM 1794 O O . LEU A 1 239 ? -1.463 12.625 -5.75 1 98.56 239 LEU A O 1
ATOM 1798 N N . ARG A 1 240 ? -0.036 14.148 -4.926 1 97.88 240 ARG A N 1
ATOM 1799 C CA . ARG A 1 240 ? 0.99 13.992 -5.949 1 97.88 240 ARG A CA 1
ATOM 1800 C C . ARG A 1 240 ? 2.352 14.453 -5.441 1 97.88 240 ARG A C 1
ATOM 1802 O O . ARG A 1 240 ? 2.482 15.57 -4.934 1 97.88 240 ARG A O 1
ATOM 1809 N N . ALA A 1 241 ? 3.318 13.539 -5.598 1 97.5 241 ALA A N 1
ATOM 1810 C CA . ALA A 1 241 ? 4.668 13.891 -5.168 1 97.5 241 ALA A CA 1
ATOM 1811 C C . ALA A 1 241 ? 5.711 13.023 -5.871 1 97.5 241 ALA A C 1
ATOM 1813 O O . ALA A 1 241 ? 5.555 11.805 -5.961 1 97.5 241 ALA A O 1
ATOM 1814 N N . GLY A 1 242 ? 6.707 13.656 -6.387 1 96.44 242 GLY A N 1
ATOM 1815 C CA . GLY A 1 242 ? 7.891 12.922 -6.809 1 96.44 242 GLY A CA 1
ATOM 1816 C C . GLY A 1 242 ? 8.844 12.625 -5.672 1 96.44 242 GLY A C 1
ATOM 1817 O O . GLY A 1 242 ? 8.578 12.969 -4.52 1 96.44 242 GLY A O 1
ATOM 1818 N N . VAL A 1 243 ? 9.961 12.008 -5.906 1 92.31 243 VAL A N 1
ATOM 1819 C CA . VAL A 1 243 ? 10.914 11.562 -4.891 1 92.31 243 VAL A CA 1
ATOM 1820 C C . VAL A 1 243 ? 11.492 12.773 -4.16 1 92.31 243 VAL A C 1
ATOM 1822 O O . VAL A 1 243 ? 11.797 12.695 -2.969 1 92.31 243 VAL A O 1
ATOM 1825 N N . GLY A 1 244 ? 11.539 13.891 -4.715 1 90.31 244 GLY A N 1
ATOM 1826 C CA . GLY A 1 244 ? 12.141 15.062 -4.102 1 90.31 244 GLY A CA 1
ATOM 1827 C C . GLY A 1 244 ? 11.117 16.094 -3.656 1 90.31 244 GLY A C 1
ATOM 1828 O O . GLY A 1 244 ? 11.484 17.203 -3.264 1 90.31 244 GLY A O 1
ATOM 1829 N N . SER A 1 245 ? 9.953 15.703 -3.617 1 92.5 245 SER A N 1
ATOM 1830 C CA . SER A 1 245 ? 8.891 16.656 -3.305 1 92.5 245 SER A CA 1
ATOM 1831 C C . SER A 1 245 ? 8.883 17 -1.82 1 92.5 245 SER A C 1
ATOM 1833 O O . SER A 1 245 ? 9.008 16.125 -0.968 1 92.5 245 SER A O 1
ATOM 1835 N N . GLY A 1 246 ? 8.633 18.281 -1.5 1 92.81 246 GLY A N 1
ATOM 1836 C CA . GLY A 1 246 ? 8.516 18.75 -0.127 1 92.81 246 GLY A CA 1
ATOM 1837 C C . GLY A 1 246 ? 7.328 18.156 0.606 1 92.81 246 GLY A C 1
ATOM 1838 O O . GLY A 1 246 ? 7.34 18.062 1.835 1 92.81 246 GLY A O 1
ATOM 1839 N N . SER A 1 247 ? 6.312 17.75 -0.156 1 95 247 SER A N 1
ATOM 1840 C CA . SER A 1 247 ? 5.105 17.203 0.448 1 95 247 SER A CA 1
ATOM 1841 C C . SER A 1 247 ? 5.406 15.898 1.18 1 95 247 SER A C 1
ATOM 1843 O O . SER A 1 247 ? 4.652 15.484 2.068 1 95 247 SER A O 1
ATOM 1845 N N . LEU A 1 248 ? 6.5 15.234 0.836 1 97.06 248 LEU A N 1
ATOM 1846 C CA . LEU A 1 248 ? 6.879 14.008 1.519 1 97.06 248 LEU A CA 1
ATOM 1847 C C . LEU A 1 248 ? 7.289 14.289 2.961 1 97.06 248 LEU A C 1
ATOM 1849 O O . LEU A 1 248 ? 7.113 13.438 3.838 1 97.06 248 LEU A O 1
ATOM 1853 N N . TYR A 1 249 ? 7.75 15.477 3.188 1 96.12 249 TYR A N 1
ATOM 1854 C CA . TYR A 1 249 ? 8.094 15.867 4.551 1 96.12 249 TYR A CA 1
ATOM 1855 C C . TYR A 1 249 ? 6.844 16.016 5.406 1 96.12 249 TYR A C 1
ATOM 1857 O O . TYR A 1 249 ? 6.871 15.75 6.609 1 96.12 249 TYR A O 1
ATOM 1865 N N . THR A 1 250 ? 5.773 16.469 4.773 1 97.94 250 THR A N 1
ATOM 1866 C CA . THR A 1 250 ? 4.508 16.531 5.5 1 97.94 250 THR A CA 1
ATOM 1867 C C . THR A 1 250 ? 4.031 15.133 5.883 1 97.94 250 THR A C 1
ATOM 1869 O O . THR A 1 250 ? 3.549 14.922 7 1 97.94 250 THR A O 1
ATOM 1872 N N . ALA A 1 251 ? 4.184 14.203 4.945 1 98.44 251 ALA A N 1
ATOM 1873 C CA . ALA A 1 251 ? 3.838 12.812 5.234 1 98.44 251 ALA A CA 1
ATOM 1874 C C . ALA A 1 251 ? 4.672 12.273 6.391 1 98.44 251 ALA A C 1
ATOM 1876 O O . ALA A 1 251 ? 4.141 11.617 7.293 1 98.44 251 ALA A O 1
ATOM 1877 N N . GLU A 1 252 ? 5.938 12.547 6.359 1 97.69 252 GLU A N 1
ATOM 1878 C CA . GLU A 1 252 ? 6.84 12.102 7.418 1 97.69 252 GLU A CA 1
ATOM 1879 C C . GLU A 1 252 ? 6.441 12.695 8.766 1 97.69 252 GLU A C 1
ATOM 1881 O O . GLU A 1 252 ? 6.398 11.992 9.773 1 97.69 252 GLU A O 1
ATOM 1886 N N . ALA A 1 253 ? 6.184 13.938 8.773 1 97.62 253 ALA A N 1
ATOM 1887 C CA . ALA A 1 253 ? 5.734 14.602 10 1 97.62 253 ALA A CA 1
ATOM 1888 C C . ALA A 1 253 ? 4.43 13.984 10.508 1 97.62 253 ALA A C 1
ATOM 1890 O O . ALA A 1 253 ? 4.27 13.766 11.711 1 97.62 253 ALA A O 1
ATOM 1891 N N . GLY A 1 254 ? 3.514 13.75 9.578 1 98.12 254 GLY A N 1
ATOM 1892 C CA . GLY A 1 254 ? 2.26 13.117 9.953 1 98.12 254 GLY A CA 1
ATOM 1893 C C . GLY A 1 254 ? 2.453 11.773 10.641 1 98.12 254 GLY A C 1
ATOM 1894 O O . GLY A 1 254 ? 1.857 11.523 11.695 1 98.12 254 GLY A O 1
ATOM 1895 N N . ARG A 1 255 ? 3.307 10.992 10.094 1 97.81 255 ARG A N 1
ATOM 1896 C CA . ARG A 1 255 ? 3.598 9.703 10.695 1 97.81 255 ARG A CA 1
ATOM 1897 C C . ARG A 1 255 ? 4.184 9.867 12.094 1 97.81 255 ARG A C 1
ATOM 1899 O O . ARG A 1 255 ? 3.766 9.188 13.039 1 97.81 255 ARG A O 1
ATOM 1906 N N . ALA A 1 256 ? 5.129 10.734 12.203 1 96.88 256 ALA A N 1
ATOM 1907 C CA . ALA A 1 256 ? 5.781 10.984 13.484 1 96.88 256 ALA A CA 1
ATOM 1908 C C . ALA A 1 256 ? 4.781 11.469 14.523 1 96.88 256 ALA A C 1
ATOM 1910 O O . ALA A 1 256 ? 4.93 11.18 15.719 1 96.88 256 ALA A O 1
ATOM 1911 N N . GLN A 1 257 ? 3.768 12.102 14.102 1 97.19 257 GLN A N 1
ATOM 1912 C CA . GLN A 1 257 ? 2.762 12.68 14.984 1 97.19 257 GLN A CA 1
ATOM 1913 C C . GLN A 1 257 ? 1.604 11.711 15.211 1 97.19 257 GLN A C 1
ATOM 1915 O O . GLN A 1 257 ? 0.606 12.062 15.844 1 97.19 257 GLN A O 1
ATOM 1920 N N . GLY A 1 258 ? 1.682 10.555 14.609 1 96.5 258 GLY A N 1
ATOM 1921 C CA . GLY A 1 258 ? 0.677 9.523 14.805 1 96.5 258 GLY A CA 1
ATOM 1922 C C . GLY A 1 258 ? -0.559 9.719 13.953 1 96.5 258 GLY A C 1
ATOM 1923 O O . GLY A 1 258 ? -1.629 9.195 14.266 1 96.5 258 GLY A O 1
ATOM 1924 N N . ARG A 1 259 ? -0.443 10.5 12.914 1 97.31 259 ARG A N 1
ATOM 1925 C CA . ARG A 1 259 ? -1.563 10.727 12.008 1 97.31 259 ARG A CA 1
ATOM 1926 C C . ARG A 1 259 ? -1.648 9.617 10.961 1 97.31 259 ARG A C 1
ATOM 1928 O O . ARG A 1 259 ? -0.625 9.078 10.531 1 97.31 259 ARG A O 1
ATOM 1935 N N . ALA A 1 260 ? -2.895 9.344 10.516 1 97.56 260 ALA A N 1
ATOM 1936 C CA . ALA A 1 260 ? -3.053 8.516 9.32 1 97.56 260 ALA A CA 1
ATOM 1937 C C . ALA A 1 260 ? -2.504 9.219 8.086 1 97.56 260 ALA A C 1
ATOM 1939 O O . ALA A 1 260 ? -2.777 10.406 7.867 1 97.56 260 ALA A O 1
ATOM 1940 N N . VAL A 1 261 ? -1.67 8.508 7.359 1 98.75 261 VAL A N 1
ATOM 1941 C CA . VAL A 1 261 ? -1.126 9.062 6.125 1 98.75 261 VAL A CA 1
ATOM 1942 C C . VAL A 1 261 ? -1.63 8.266 4.93 1 98.75 261 VAL A C 1
ATOM 1944 O O . VAL A 1 261 ? -1.54 7.031 4.914 1 98.75 261 VAL A O 1
ATOM 1947 N N . LEU A 1 262 ? -2.215 8.969 3.977 1 98.75 262 LEU A N 1
ATOM 1948 C CA . LEU A 1 262 ? -2.68 8.383 2.721 1 98.75 262 LEU A CA 1
ATOM 1949 C C . LEU A 1 262 ? -1.906 8.953 1.538 1 98.75 262 LEU A C 1
ATOM 1951 O O . LEU A 1 262 ? -1.387 10.07 1.61 1 98.75 262 LEU A O 1
ATOM 1955 N N . ALA A 1 263 ? -1.791 8.195 0.513 1 98.69 263 ALA A N 1
ATOM 1956 C CA . ALA A 1 263 ? -1.179 8.656 -0.73 1 98.69 263 ALA A CA 1
ATOM 1957 C C . ALA A 1 263 ? -1.963 8.164 -1.943 1 98.69 263 ALA A C 1
ATOM 1959 O O . ALA A 1 263 ? -2.426 7.023 -1.971 1 98.69 263 ALA A O 1
ATOM 1960 N N . LEU A 1 264 ? -2.182 9.016 -2.867 1 98.25 264 LEU A N 1
ATOM 1961 C CA . LEU A 1 264 ? -2.795 8.602 -4.125 1 98.25 264 LEU A CA 1
ATOM 1962 C C . LEU A 1 264 ? -1.78 7.891 -5.016 1 98.25 264 LEU A C 1
ATOM 1964 O O . LEU A 1 264 ? -0.724 8.445 -5.328 1 98.25 264 LEU A O 1
ATOM 1968 N N . PRO A 1 265 ? -2.148 6.664 -5.426 1 97.5 265 PRO A N 1
ATOM 1969 C CA . PRO A 1 265 ? -1.241 5.996 -6.359 1 97.5 265 PRO A CA 1
ATOM 1970 C C . PRO A 1 265 ? -1.188 6.684 -7.723 1 97.5 265 PRO A C 1
ATOM 1972 O O . PRO A 1 265 ? -2.164 7.312 -8.141 1 97.5 265 PRO A O 1
ATOM 1975 N N . GLY A 1 266 ? -0.041 6.645 -8.359 1 95.94 266 GLY A N 1
ATOM 1976 C CA . GLY A 1 266 ? 0.161 7.043 -9.742 1 95.94 266 GLY A CA 1
ATOM 1977 C C . GLY A 1 266 ? 0.865 5.984 -10.57 1 95.94 266 GLY A C 1
ATOM 1978 O O . GLY A 1 266 ? 1.396 5.012 -10.023 1 95.94 266 GLY A O 1
ATOM 1979 N N . ASP A 1 267 ? 0.753 6.16 -11.836 1 93.38 267 ASP A N 1
ATOM 1980 C CA . ASP A 1 267 ? 1.386 5.195 -12.727 1 93.38 267 ASP A CA 1
ATOM 1981 C C . ASP A 1 267 ? 2.875 5.059 -12.422 1 93.38 267 ASP A C 1
ATOM 1983 O O . ASP A 1 267 ? 3.561 6.055 -12.195 1 93.38 267 ASP A O 1
ATOM 1987 N N . VAL A 1 268 ? 3.324 3.805 -12.445 1 91.81 268 VAL A N 1
ATOM 1988 C CA . VAL A 1 268 ? 4.699 3.482 -12.094 1 91.81 268 VAL A CA 1
ATOM 1989 C C . VAL A 1 268 ? 5.664 4.203 -13.031 1 91.81 268 VAL A C 1
ATOM 1991 O O . VAL A 1 268 ? 6.82 4.441 -12.68 1 91.81 268 VAL A O 1
ATOM 1994 N N . LEU A 1 269 ? 5.188 4.664 -14.211 1 88.75 269 LEU A N 1
ATOM 1995 C CA . LEU A 1 269 ? 6.035 5.328 -15.195 1 88.75 269 LEU A CA 1
ATOM 1996 C C . LEU A 1 269 ? 6.016 6.84 -15 1 88.75 269 LEU A C 1
ATOM 1998 O O . LEU A 1 269 ? 6.766 7.566 -15.656 1 88.75 269 LEU A O 1
ATOM 2002 N N . ASN A 1 270 ? 5.176 7.355 -14.156 1 92.12 270 ASN A N 1
ATOM 2003 C CA . ASN A 1 270 ? 5.051 8.789 -13.906 1 92.12 270 ASN A CA 1
ATOM 2004 C C . ASN A 1 270 ? 5.961 9.234 -12.766 1 92.12 270 ASN A C 1
ATOM 2006 O O . ASN A 1 270 ? 5.664 9 -11.594 1 92.12 270 ASN A O 1
ATOM 2010 N N . GLU A 1 271 ? 7.016 9.953 -13.102 1 93.38 271 GLU A N 1
ATOM 2011 C CA . GLU A 1 271 ? 7.98 10.414 -12.109 1 93.38 271 GLU A CA 1
ATOM 2012 C C . GLU A 1 271 ? 7.332 11.344 -11.094 1 93.38 271 GLU A C 1
ATOM 2014 O O . GLU A 1 271 ? 7.766 11.422 -9.938 1 93.38 271 GLU A O 1
ATOM 2019 N N . GLY A 1 272 ? 6.309 12.008 -11.523 1 95.25 272 GLY A N 1
ATOM 2020 C CA . GLY A 1 272 ? 5.598 12.922 -10.648 1 95.25 272 GLY A CA 1
ATOM 2021 C C . GLY A 1 272 ? 4.832 12.219 -9.539 1 95.25 272 GLY A C 1
ATOM 2022 O O . GLY A 1 272 ? 4.406 12.852 -8.57 1 95.25 272 GLY A O 1
ATOM 2023 N N . ALA A 1 273 ? 4.711 10.883 -9.664 1 96.5 273 ALA A N 1
ATOM 2024 C CA . ALA A 1 273 ? 3.979 10.117 -8.664 1 96.5 273 ALA A CA 1
ATOM 2025 C C . ALA A 1 273 ? 4.914 9.195 -7.887 1 96.5 273 ALA A C 1
ATOM 2027 O O . ALA A 1 273 ? 4.473 8.438 -7.023 1 96.5 273 ALA A O 1
ATOM 2028 N N . ALA A 1 274 ? 6.227 9.242 -8.164 1 97.19 274 ALA A N 1
ATOM 2029 C CA . ALA A 1 274 ? 7.191 8.289 -7.625 1 97.19 274 ALA A CA 1
ATOM 2030 C C . ALA A 1 274 ? 7.246 8.367 -6.102 1 97.19 274 ALA A C 1
ATOM 2032 O O . ALA A 1 274 ? 7.418 7.348 -5.426 1 97.19 274 ALA A O 1
ATOM 2033 N N . GLY A 1 275 ? 7.145 9.547 -5.578 1 97.88 275 GLY A N 1
ATOM 2034 C CA . GLY A 1 275 ? 7.148 9.703 -4.133 1 97.88 275 GLY A CA 1
ATOM 2035 C C . GLY A 1 275 ? 5.938 9.086 -3.461 1 97.88 275 GLY A C 1
ATOM 2036 O O . GLY A 1 275 ? 6.062 8.414 -2.436 1 97.88 275 GLY A O 1
ATOM 2037 N N . CYS A 1 276 ? 4.746 9.344 -4.039 1 98.25 276 CYS A N 1
ATOM 2038 C CA . CYS A 1 276 ? 3.533 8.719 -3.523 1 98.25 276 CYS A CA 1
ATOM 2039 C C . CYS A 1 276 ? 3.645 7.199 -3.561 1 98.25 276 CYS A C 1
ATOM 2041 O O . CYS A 1 276 ? 3.342 6.527 -2.574 1 98.25 276 CYS A O 1
ATOM 2043 N N . ASN A 1 277 ? 4.109 6.691 -4.684 1 98.19 277 ASN A N 1
ATOM 2044 C CA . ASN A 1 277 ? 4.254 5.246 -4.848 1 98.19 277 ASN A CA 1
ATOM 2045 C C . ASN A 1 277 ? 5.25 4.668 -3.85 1 98.19 277 ASN A C 1
ATOM 2047 O O . ASN A 1 277 ? 5.047 3.568 -3.33 1 98.19 277 ASN A O 1
ATOM 2051 N N . ALA A 1 278 ? 6.297 5.348 -3.582 1 97.69 278 ALA A N 1
ATOM 2052 C CA . ALA A 1 278 ? 7.289 4.895 -2.611 1 97.69 278 ALA A CA 1
ATOM 2053 C C . ALA A 1 278 ? 6.695 4.824 -1.209 1 97.69 278 ALA A C 1
ATOM 2055 O O . ALA A 1 278 ? 6.961 3.879 -0.462 1 97.69 278 ALA A O 1
ATOM 2056 N N . LEU A 1 279 ? 5.891 5.832 -0.849 1 98.19 279 LEU A N 1
ATOM 2057 C CA . LEU A 1 279 ? 5.207 5.797 0.44 1 98.19 279 LEU A CA 1
ATOM 2058 C C . LEU A 1 279 ? 4.367 4.531 0.574 1 98.19 279 LEU A C 1
ATOM 2060 O O . LEU A 1 279 ? 4.352 3.9 1.634 1 98.19 279 LEU A O 1
ATOM 2064 N N . LEU A 1 280 ? 3.682 4.172 -0.465 1 97.62 280 LEU A N 1
ATOM 2065 C CA . LEU A 1 280 ? 2.826 2.992 -0.472 1 97.62 280 LEU A CA 1
ATOM 2066 C C . LEU A 1 280 ? 3.658 1.719 -0.362 1 97.62 280 LEU A C 1
ATOM 2068 O O . LEU A 1 280 ? 3.346 0.836 0.441 1 97.62 280 LEU A O 1
ATOM 2072 N N . ARG A 1 281 ? 4.699 1.654 -1.147 1 96.12 281 ARG A N 1
ATOM 2073 C CA . ARG A 1 281 ? 5.574 0.485 -1.152 1 96.12 281 ARG A CA 1
ATOM 2074 C C . ARG A 1 281 ? 6.16 0.232 0.233 1 96.12 281 ARG A C 1
ATOM 2076 O O . ARG A 1 281 ? 6.23 -0.913 0.684 1 96.12 281 ARG A O 1
ATOM 2083 N N . ASP A 1 282 ? 6.492 1.299 0.917 1 95.69 282 ASP A N 1
ATOM 2084 C CA . ASP A 1 282 ? 7.234 1.199 2.17 1 95.69 282 ASP A CA 1
ATOM 2085 C C . ASP A 1 282 ? 6.285 1.051 3.359 1 95.69 282 ASP A C 1
ATOM 2087 O O . ASP A 1 282 ? 6.73 0.902 4.5 1 95.69 282 ASP A O 1
ATOM 2091 N N . GLY A 1 283 ? 4.992 1.071 3.072 1 95.06 283 GLY A N 1
ATOM 2092 C CA . GLY A 1 283 ? 4.02 0.948 4.145 1 95.06 283 GLY A CA 1
ATOM 2093 C C . GLY A 1 283 ? 3.893 2.205 4.984 1 95.06 283 GLY A C 1
ATOM 2094 O O . GLY A 1 283 ? 3.416 2.156 6.121 1 95.06 283 GLY A O 1
ATOM 2095 N N . HIS A 1 284 ? 4.383 3.33 4.43 1 97.31 284 HIS A N 1
ATOM 2096 C CA . HIS A 1 284 ? 4.367 4.594 5.16 1 97.31 284 HIS A CA 1
ATOM 2097 C C . HIS A 1 284 ? 3.07 5.355 4.918 1 97.31 284 HIS A C 1
ATOM 2099 O O . HIS A 1 284 ? 2.807 6.367 5.574 1 97.31 284 HIS A O 1
ATOM 2105 N N . ALA A 1 285 ? 2.285 4.883 3.955 1 98.12 285 ALA A N 1
ATOM 2106 C CA . ALA A 1 285 ? 0.964 5.43 3.658 1 98.12 285 ALA A CA 1
ATOM 2107 C C . ALA A 1 285 ? 0.016 4.344 3.166 1 98.12 285 ALA A C 1
ATOM 2109 O O . ALA A 1 285 ? 0.458 3.303 2.668 1 98.12 285 ALA A O 1
ATOM 2110 N N . ARG A 1 286 ? -1.223 4.59 3.338 1 97.31 286 ARG A N 1
ATOM 2111 C CA . ARG A 1 286 ? -2.256 3.766 2.719 1 97.31 286 ARG A CA 1
ATOM 2112 C C . ARG A 1 286 ? -2.721 4.371 1.397 1 97.31 286 ARG A C 1
ATOM 2114 O O . ARG A 1 286 ? -2.756 5.594 1.248 1 97.31 286 ARG A O 1
ATOM 2121 N N . ALA A 1 287 ? -3.125 3.537 0.504 1 97.88 287 ALA A N 1
ATOM 2122 C CA . ALA A 1 287 ? -3.6 4.031 -0.786 1 97.88 287 ALA A CA 1
ATOM 2123 C C . ALA A 1 287 ? -4.934 4.758 -0.638 1 97.88 287 ALA A C 1
ATOM 2125 O O . ALA A 1 287 ? -5.863 4.242 -0.013 1 97.88 287 ALA A O 1
ATOM 2126 N N . CYS A 1 288 ? -4.953 5.93 -1.151 1 98.31 288 CYS A N 1
ATOM 2127 C CA . CYS A 1 288 ? -6.18 6.715 -1.229 1 98.31 288 CYS A CA 1
ATOM 2128 C C . CYS A 1 288 ? -6.77 6.668 -2.633 1 98.31 288 CYS A C 1
ATOM 2130 O O . CYS A 1 288 ? -6.152 7.145 -3.588 1 98.31 288 CYS A O 1
ATOM 2132 N N . LEU A 1 289 ? -8 6.129 -2.77 1 97.31 289 LEU A N 1
ATOM 2133 C CA . LEU A 1 289 ? -8.57 5.926 -4.102 1 97.31 289 LEU A CA 1
ATOM 2134 C C . LEU A 1 289 ? -9.797 6.805 -4.309 1 97.31 289 LEU A C 1
ATOM 2136 O O . LEU A 1 289 ? -10.266 6.969 -5.438 1 97.31 289 LEU A O 1
ATOM 2140 N N . SER A 1 290 ? -10.297 7.352 -3.182 1 94.88 290 SER A N 1
ATOM 2141 C CA . SER A 1 290 ? -11.5 8.188 -3.234 1 94.88 290 SER A CA 1
ATOM 2142 C C . SER A 1 290 ? -11.602 9.086 -2.008 1 94.88 290 SER A C 1
ATOM 2144 O O . SER A 1 290 ? -10.828 8.945 -1.062 1 94.88 290 SER A O 1
ATOM 2146 N N . VAL A 1 291 ? -12.523 9.969 -2.1 1 95.25 291 VAL A N 1
ATOM 2147 C CA . VAL A 1 291 ? -12.727 10.883 -0.983 1 95.25 291 VAL A CA 1
ATOM 2148 C C . VAL A 1 291 ? -13.258 10.117 0.228 1 95.25 291 VAL A C 1
ATOM 2150 O O . VAL A 1 291 ? -13.016 10.508 1.371 1 95.25 291 VAL A O 1
ATOM 2153 N N . GLU A 1 292 ? -13.922 8.969 -0.002 1 93.5 292 GLU A N 1
ATOM 2154 C CA . GLU A 1 292 ? -14.422 8.141 1.092 1 93.5 292 GLU A CA 1
ATOM 2155 C C . GLU A 1 292 ? -13.273 7.617 1.953 1 93.5 292 GLU A C 1
ATOM 2157 O O . GLU A 1 292 ? -13.414 7.469 3.168 1 93.5 292 GLU A O 1
ATOM 2162 N N . ASP A 1 293 ? -12.172 7.375 1.304 1 95.75 293 ASP A N 1
ATOM 2163 C CA . ASP A 1 293 ? -10.992 6.941 2.051 1 95.75 293 ASP A CA 1
ATOM 2164 C C . ASP A 1 293 ? -10.516 8.031 3.008 1 95.75 293 ASP A C 1
ATOM 2166 O O . ASP A 1 293 ? -10.055 7.738 4.113 1 95.75 293 ASP A O 1
ATOM 2170 N N . VAL A 1 294 ? -10.656 9.281 2.584 1 97.06 294 VAL A N 1
ATOM 2171 C CA . VAL A 1 294 ? -10.266 10.406 3.428 1 97.06 294 VAL A CA 1
ATOM 2172 C C . VAL A 1 294 ? -11.242 10.547 4.594 1 97.06 294 VAL A C 1
ATOM 2174 O O . VAL A 1 294 ? -10.828 10.695 5.746 1 97.06 294 VAL A O 1
ATOM 2177 N N . TRP A 1 295 ? -12.516 10.438 4.27 1 92.69 295 TRP A N 1
ATOM 2178 C CA . TRP A 1 295 ? -13.531 10.539 5.312 1 92.69 295 TRP A CA 1
ATOM 2179 C C . TRP A 1 295 ? -13.32 9.469 6.379 1 92.69 295 TRP A C 1
ATOM 2181 O O . TRP A 1 295 ? -13.359 9.758 7.578 1 92.69 295 TRP A O 1
ATOM 2191 N N . ARG A 1 296 ? -13.008 8.297 5.941 1 91.06 296 ARG A N 1
ATOM 2192 C CA . ARG A 1 296 ? -12.758 7.203 6.875 1 91.06 296 ARG A CA 1
ATOM 2193 C C . ARG A 1 296 ? -11.516 7.477 7.715 1 91.06 296 ARG A C 1
ATOM 2195 O O . ARG A 1 296 ? -11.516 7.234 8.922 1 91.06 296 ARG A O 1
ATOM 2202 N N . ALA A 1 297 ? -10.547 7.996 7.078 1 94.56 297 ALA A N 1
ATOM 2203 C CA . ALA A 1 297 ? -9.281 8.234 7.766 1 94.56 297 ALA A CA 1
ATOM 2204 C C . ALA A 1 297 ? -9.445 9.273 8.875 1 94.56 297 ALA A C 1
ATOM 2206 O O . ALA A 1 297 ? -8.797 9.188 9.914 1 94.56 297 ALA A O 1
ATOM 2207 N N . VAL A 1 298 ? -10.359 10.219 8.633 1 93 298 VAL A N 1
ATOM 2208 C CA . VAL A 1 298 ? -10.531 11.258 9.641 1 93 298 VAL A CA 1
ATOM 2209 C C . VAL A 1 298 ? -11.672 10.891 10.586 1 93 298 VAL A C 1
ATOM 2211 O O . VAL A 1 298 ? -12.016 11.664 11.477 1 93 298 VAL A O 1
ATOM 2214 N N . GLY A 1 299 ? -12.32 9.758 10.352 1 84.5 299 GLY A N 1
ATOM 2215 C CA . GLY A 1 299 ? -13.367 9.273 11.227 1 84.5 299 GLY A CA 1
ATOM 2216 C C . GLY A 1 299 ? -14.734 9.852 10.914 1 84.5 299 GLY A C 1
ATOM 2217 O O . GLY A 1 299 ? -15.594 9.953 11.789 1 84.5 299 GLY A O 1
ATOM 2218 N N . MET A 1 300 ? -14.82 10.273 9.703 1 79.19 300 MET A N 1
ATOM 2219 C CA . MET A 1 300 ? -16.094 10.844 9.289 1 79.19 300 MET A CA 1
ATOM 2220 C C . MET A 1 300 ? -16.891 9.844 8.453 1 79.19 300 MET A C 1
ATOM 2222 O O . MET A 1 300 ? -16.312 9.055 7.703 1 79.19 300 MET A O 1
ATOM 2226 N N . HIS A 1 301 ? -18.141 9.656 8.789 1 67.44 301 HIS A N 1
ATOM 2227 C CA . HIS A 1 301 ? -19.047 8.883 7.957 1 67.44 301 HIS A CA 1
ATOM 2228 C C . HIS A 1 301 ? -20.047 9.789 7.242 1 67.44 301 HIS A C 1
ATOM 2230 O O . HIS A 1 301 ? -20.875 10.438 7.891 1 67.44 301 HIS A O 1
ATOM 2236 N N . PRO A 1 302 ? -19.812 10.016 5.91 1 56.66 302 PRO A N 1
ATOM 2237 C CA . PRO A 1 302 ? -20.641 10.984 5.188 1 56.66 302 PRO A CA 1
ATOM 2238 C C . PRO A 1 302 ? -22.125 10.82 5.484 1 56.66 302 PRO A C 1
ATOM 2240 O O . PRO A 1 302 ? -22.875 11.812 5.516 1 56.66 302 PRO A O 1
ATOM 2243 N N . LEU A 1 303 ? -22.609 9.539 5.535 1 54.69 303 LEU A N 1
ATOM 2244 C CA . LEU A 1 303 ? -24.047 9.344 5.734 1 54.69 303 LEU A CA 1
ATOM 2245 C C . LEU A 1 303 ? -24.484 9.883 7.09 1 54.69 303 LEU A C 1
ATOM 2247 O O . LEU A 1 303 ? -25.672 10.102 7.316 1 54.69 303 LEU A O 1
ATOM 2251 N N . ARG A 1 304 ? -23.516 10.188 7.91 1 53.06 304 ARG A N 1
ATOM 2252 C CA . ARG A 1 304 ? -23.922 10.586 9.258 1 53.06 304 ARG A CA 1
ATOM 2253 C C . ARG A 1 304 ? -23.562 12.047 9.523 1 53.06 304 ARG A C 1
ATOM 2255 O O . ARG A 1 304 ? -23.812 12.57 10.602 1 53.06 304 ARG A O 1
ATOM 2262 N N . TYR A 1 305 ? -22.891 12.508 8.445 1 55.25 305 TYR A N 1
ATOM 2263 C CA . TYR A 1 305 ? -22.438 13.875 8.672 1 55.25 305 TYR A CA 1
ATOM 2264 C C . TYR A 1 305 ? -23.609 14.852 8.602 1 55.25 305 TYR A C 1
ATOM 2266 O O . TYR A 1 305 ? -24.375 14.844 7.633 1 55.25 305 TYR A O 1
ATOM 2274 N N . VAL A 1 306 ? -23.922 15.328 9.68 1 52.88 306 VAL A N 1
ATOM 2275 C CA . VAL A 1 306 ? -24.828 16.469 9.727 1 52.88 306 VAL A CA 1
ATOM 2276 C C . VAL A 1 306 ? -24.031 17.766 9.734 1 52.88 306 VAL A C 1
ATOM 2278 O O . VAL A 1 306 ? -23.219 18 10.648 1 52.88 306 VAL A O 1
ATOM 2281 N N . PRO A 1 307 ? -24.094 18.406 8.547 1 55.56 307 PRO A N 1
ATOM 2282 C CA . PRO A 1 307 ? -23.438 19.703 8.602 1 55.56 307 PRO A CA 1
ATOM 2283 C C . PRO A 1 307 ? -23.891 20.562 9.781 1 55.56 307 PRO A C 1
ATOM 2285 O O . PRO A 1 307 ? -25.031 20.453 10.211 1 55.56 307 PRO A O 1
ATOM 2288 N N . PRO A 1 308 ? -22.828 21.094 10.445 1 51 308 PRO A N 1
ATOM 2289 C CA . PRO A 1 308 ? -23.344 21.984 11.5 1 51 308 PRO A CA 1
ATOM 2290 C C . PRO A 1 308 ? -24.5 22.859 11.023 1 51 308 PRO A C 1
ATOM 2292 O O . PRO A 1 308 ? -24.516 23.297 9.875 1 51 308 PRO A O 1
ATOM 2295 N N . ALA A 1 309 ? -25.656 22.562 11.586 1 48.19 309 ALA A N 1
ATOM 2296 C CA . ALA A 1 309 ? -26.812 23.391 11.219 1 48.19 309 ALA A CA 1
ATOM 2297 C C . ALA A 1 309 ? -26.406 24.859 11.117 1 48.19 309 ALA A C 1
ATOM 2299 O O . ALA A 1 309 ? -25.547 25.328 11.852 1 48.19 309 ALA A O 1
ATOM 2300 N N . GLU A 1 310 ? -26.891 25.391 10.047 1 48.44 310 GLU A N 1
ATOM 2301 C CA . GLU A 1 310 ? -26.766 26.844 9.953 1 48.44 310 GLU A CA 1
ATOM 2302 C C . GLU A 1 310 ? -27.141 27.516 11.273 1 48.44 310 GLU A C 1
ATOM 2304 O O . GLU A 1 310 ? -28.203 27.25 11.828 1 48.44 310 GLU A O 1
ATOM 2309 N N . GLY A 1 311 ? -26.25 28.094 11.961 1 50.41 311 GLY A N 1
ATOM 2310 C CA . GLY A 1 311 ? -26.547 28.812 13.188 1 50.41 311 GLY A CA 1
ATOM 2311 C C . GLY A 1 311 ? -26.125 28.062 14.438 1 50.41 311 GLY A C 1
ATOM 2312 O O . GLY A 1 311 ? -26.359 28.516 15.555 1 50.41 311 GLY A O 1
ATOM 2313 N N . SER A 1 312 ? -25.828 26.781 14.258 1 56.31 312 SER A N 1
ATOM 2314 C CA . SER A 1 312 ? -25.453 26.047 15.453 1 56.31 312 SER A CA 1
ATOM 2315 C C . SER A 1 312 ? -24.047 26.391 15.898 1 56.31 312 SER A C 1
ATOM 2317 O O . SER A 1 312 ? -23.062 26.062 15.219 1 56.31 312 SER A O 1
ATOM 2319 N N . SER A 1 313 ? -24 27.516 16.562 1 64.31 313 SER A N 1
ATOM 2320 C CA . SER A 1 313 ? -22.781 28.047 17.156 1 64.31 313 SER A CA 1
ATOM 2321 C C . SER A 1 313 ? -22.594 27.516 18.578 1 64.31 313 SER A C 1
ATOM 2323 O O . SER A 1 313 ? -23.547 27.094 19.219 1 64.31 313 SER A O 1
ATOM 2325 N N . TRP A 1 314 ? -21.391 27.188 18.828 1 72.94 314 TRP A N 1
ATOM 2326 C CA . TRP A 1 314 ? -20.984 26.797 20.172 1 72.94 314 TRP A CA 1
ATOM 2327 C C . TRP A 1 314 ? -21.75 27.594 21.234 1 72.94 314 TRP A C 1
ATOM 2329 O O . TRP A 1 314 ? -22.172 27.047 22.25 1 72.94 314 TRP A O 1
ATOM 2339 N N . GLU A 1 315 ? -22.047 28.859 20.75 1 74.44 315 GLU A N 1
ATOM 2340 C CA . GLU A 1 315 ? -22.672 29.781 21.688 1 74.44 315 GLU A CA 1
ATOM 2341 C C . GLU A 1 315 ? -24.141 29.422 21.922 1 74.44 315 GLU A C 1
ATOM 2343 O O . GLU A 1 315 ? -24.719 29.781 22.938 1 74.44 315 GLU A O 1
ATOM 2348 N N . GLU A 1 316 ? -24.625 28.594 21.062 1 79.94 316 GLU A N 1
ATOM 2349 C CA . GLU A 1 316 ? -26.031 28.266 21.141 1 79.94 316 GLU A CA 1
ATOM 2350 C C . GLU A 1 316 ? -26.266 26.953 21.891 1 79.94 316 GLU A C 1
ATOM 2352 O O . GLU A 1 316 ? -27.406 26.594 22.188 1 79.94 316 GLU A O 1
ATOM 2357 N N . LEU A 1 317 ? -25.203 26.359 22.234 1 85.88 317 LEU A N 1
ATOM 2358 C CA . LEU A 1 317 ? -25.328 25.078 22.922 1 85.88 317 LEU A CA 1
ATOM 2359 C C . LEU A 1 317 ? -25.828 25.297 24.344 1 85.88 317 LEU A C 1
ATOM 2361 O O . LEU A 1 317 ? -25.5 26.297 24.984 1 85.88 317 LEU A O 1
ATOM 2365 N N . SER A 1 318 ? -26.625 24.359 24.781 1 89.69 318 SER A N 1
ATOM 2366 C CA . SER A 1 318 ? -27.078 24.375 26.172 1 89.69 318 SER A CA 1
ATOM 2367 C C . SER A 1 318 ? -25.922 24.156 27.141 1 89.69 318 SER A C 1
ATOM 2369 O O . SER A 1 318 ? -24.844 23.688 26.734 1 89.69 318 SER A O 1
ATOM 2371 N N . VAL A 1 319 ? -26.156 24.594 28.312 1 90.19 319 VAL A N 1
ATOM 2372 C CA . VAL A 1 319 ? -25.156 24.422 29.359 1 90.19 319 VAL A CA 1
ATOM 2373 C C . VAL A 1 319 ? -24.844 22.938 29.531 1 90.19 319 VAL A C 1
ATOM 2375 O O . VAL A 1 319 ? -23.688 22.562 29.734 1 90.19 319 VAL A O 1
ATOM 2378 N N . GLU A 1 320 ? -25.828 22.141 29.438 1 92.12 320 GLU A N 1
ATOM 2379 C CA . GLU A 1 320 ? -25.672 20.703 29.578 1 92.12 320 GLU A CA 1
ATOM 2380 C C . GLU A 1 320 ? -24.797 20.125 28.469 1 92.12 320 GLU A C 1
ATOM 2382 O O . GLU A 1 320 ? -23.922 19.297 28.719 1 92.12 320 GLU A O 1
ATOM 2387 N N . ALA A 1 321 ? -25.078 20.641 27.281 1 92.44 321 ALA A N 1
ATOM 2388 C CA . ALA A 1 321 ? -24.312 20.172 26.125 1 92.44 321 ALA A CA 1
ATOM 2389 C C . ALA A 1 321 ? -22.844 20.562 26.234 1 92.44 321 ALA A C 1
ATOM 2391 O O . ALA A 1 321 ? -21.953 19.75 25.984 1 92.44 321 ALA A O 1
ATOM 2392 N N . ARG A 1 322 ? -22.578 21.75 26.641 1 88.69 322 ARG A N 1
ATOM 2393 C CA . ARG A 1 322 ? -21.203 22.219 26.812 1 88.69 322 ARG A CA 1
ATOM 2394 C C . ARG A 1 322 ? -20.484 21.422 27.906 1 88.69 322 ARG A C 1
ATOM 2396 O O . ARG A 1 322 ? -19.312 21.109 27.766 1 88.69 322 ARG A O 1
ATOM 2403 N N . GLY A 1 323 ? -21.203 21.188 28.938 1 88.31 323 GLY A N 1
ATOM 2404 C CA . GLY A 1 323 ? -20.641 20.375 30 1 88.31 323 GLY A CA 1
ATOM 2405 C C . GLY A 1 323 ? -20.281 18.969 29.547 1 88.31 323 GLY A C 1
ATOM 2406 O O . GLY A 1 323 ? -19.203 18.469 29.875 1 88.31 323 GLY A O 1
ATOM 2407 N N . ALA A 1 324 ? -21.219 18.391 28.875 1 92 324 ALA A N 1
ATOM 2408 C CA . ALA A 1 324 ? -20.969 17.047 28.359 1 92 324 ALA A CA 1
ATOM 2409 C C . ALA A 1 324 ? -19.766 17.047 27.406 1 92 324 ALA A C 1
ATOM 2411 O O . ALA A 1 324 ? -18.969 16.109 27.422 1 92 324 ALA A O 1
ATOM 2412 N N . TYR A 1 325 ? -19.656 18.062 26.625 1 89.19 325 TYR A N 1
ATOM 2413 C CA . TYR A 1 325 ? -18.578 18.203 25.656 1 89.19 325 TYR A CA 1
ATOM 2414 C C . TYR A 1 325 ? -17.219 18.203 26.344 1 89.19 325 TYR A C 1
ATOM 2416 O O . TYR A 1 325 ? -16.25 17.625 25.828 1 89.19 325 TYR A O 1
ATOM 2424 N N . GLN A 1 326 ? -17.203 18.734 27.484 1 86.56 326 GLN A N 1
ATOM 2425 C CA . GLN A 1 326 ? -15.953 18.859 28.234 1 86.56 326 GLN A CA 1
ATOM 2426 C C . GLN A 1 326 ? -15.453 17.5 28.719 1 86.56 326 GLN A C 1
ATOM 2428 O O . GLN A 1 326 ? -14.25 17.312 28.922 1 86.56 326 GLN A O 1
ATOM 2433 N N . VAL A 1 327 ? -16.391 16.625 28.844 1 89.62 327 VAL A N 1
ATOM 2434 C CA . VAL A 1 327 ? -16.047 15.297 29.328 1 89.62 327 VAL A CA 1
ATOM 2435 C C . VAL A 1 327 ? -15.531 14.445 28.172 1 89.62 327 VAL A C 1
ATOM 2437 O O . VAL A 1 327 ? -14.766 13.5 28.375 1 89.62 327 VAL A O 1
ATOM 2440 N N . LEU A 1 328 ? -15.883 14.883 27.016 1 89.31 328 LEU A N 1
ATOM 2441 C CA . LEU A 1 328 ? -15.539 14.102 25.844 1 89.31 328 LEU A CA 1
ATOM 2442 C C . LEU A 1 328 ? -14.18 14.508 25.297 1 89.31 328 LEU A C 1
ATOM 2444 O O . LEU A 1 328 ? -13.672 15.586 25.625 1 89.31 328 LEU A O 1
ATOM 2448 N N . ASN A 1 329 ? -13.539 13.594 24.703 1 83.38 329 ASN A N 1
ATOM 2449 C CA . ASN A 1 329 ? -12.305 13.844 23.969 1 83.38 329 ASN A CA 1
ATOM 2450 C C . ASN A 1 329 ? -12.289 13.102 22.625 1 83.38 329 ASN A C 1
ATOM 2452 O O . ASN A 1 329 ? -13.344 12.758 22.094 1 83.38 329 ASN A O 1
ATOM 2456 N N . ARG A 1 330 ? -11.109 12.969 22.062 1 79.56 330 ARG A N 1
ATOM 2457 C CA . ARG A 1 330 ? -11.031 12.352 20.75 1 79.56 330 ARG A CA 1
ATOM 2458 C C . ARG A 1 330 ? -10.93 10.836 20.859 1 79.56 330 ARG A C 1
ATOM 2460 O O . ARG A 1 330 ? -10.594 10.156 19.875 1 79.56 330 ARG A O 1
ATOM 2467 N N . VAL A 1 331 ? -11.141 10.367 22.047 1 82.56 331 VAL A N 1
ATOM 2468 C CA . VAL A 1 331 ? -11.273 8.938 22.281 1 82.56 331 VAL A CA 1
ATOM 2469 C C . VAL A 1 331 ? -12.727 8.586 22.578 1 82.56 331 VAL A C 1
ATOM 2471 O O . VAL A 1 331 ? -13.336 9.164 23.484 1 82.56 331 VAL A O 1
ATOM 2474 N N . PRO A 1 332 ? -13.227 7.703 21.844 1 87.69 332 PRO A N 1
ATOM 2475 C CA . PRO A 1 332 ? -14.641 7.363 22.047 1 87.69 332 PRO A CA 1
ATOM 2476 C C . PRO A 1 332 ? -14.93 6.918 23.484 1 87.69 332 PRO A C 1
ATOM 2478 O O . PRO A 1 332 ? -14.172 6.141 24.062 1 87.69 332 PRO A O 1
ATOM 2481 N N . LYS A 1 333 ? -15.992 7.449 24.109 1 92.06 333 LYS A N 1
ATOM 2482 C CA . LYS A 1 333 ? -16.453 7.105 25.453 1 92.06 333 LYS A CA 1
ATOM 2483 C C . LYS A 1 333 ? -17.891 6.594 25.422 1 92.06 333 LYS A C 1
ATOM 2485 O O . LYS A 1 333 ? -18.688 7.035 24.609 1 92.06 333 LYS A O 1
ATOM 2490 N N . SER A 1 334 ? -18.125 5.637 26.328 1 93.75 334 SER A N 1
ATOM 2491 C CA . SER A 1 334 ? -19.5 5.152 26.469 1 93.75 334 SER A CA 1
ATOM 2492 C C . SER A 1 334 ? -20.375 6.176 27.172 1 93.75 334 SER A C 1
ATOM 2494 O O . SER A 1 334 ? -19.875 7.113 27.797 1 93.75 334 SER A O 1
ATOM 2496 N N . PHE A 1 335 ? -21.734 5.922 26.969 1 93.56 335 PHE A N 1
ATOM 2497 C CA . PHE A 1 335 ? -22.703 6.766 27.656 1 93.56 335 PHE A CA 1
ATOM 2498 C C . PHE A 1 335 ? -22.422 6.793 29.156 1 93.56 335 PHE A C 1
ATOM 2500 O O . PHE A 1 335 ? -22.406 7.863 29.766 1 93.56 335 PHE A O 1
ATOM 2507 N N . ASP A 1 336 ? -22.031 5.633 29.656 1 93.81 336 ASP A N 1
ATOM 2508 C CA . ASP A 1 336 ? -21.812 5.512 31.094 1 93.81 336 ASP A CA 1
ATOM 2509 C C . ASP A 1 336 ? -20.547 6.273 31.516 1 93.81 336 ASP A C 1
ATOM 2511 O O . ASP A 1 336 ? -20.531 6.883 32.594 1 93.81 336 ASP A O 1
ATOM 2515 N N . GLU A 1 337 ? -19.594 6.238 30.734 1 93.56 337 GLU A N 1
ATOM 2516 C CA . GLU A 1 337 ? -18.344 6.945 31.016 1 93.56 337 GLU A CA 1
ATOM 2517 C C . GLU A 1 337 ? -18.562 8.453 31.031 1 93.56 337 GLU A C 1
ATOM 2519 O O . GLU A 1 337 ? -18.016 9.164 31.875 1 93.56 337 GLU A O 1
ATOM 2524 N N . VAL A 1 338 ? -19.359 8.891 30.078 1 94 338 VAL A N 1
ATOM 2525 C CA . VAL A 1 338 ? -19.625 10.32 30.016 1 94 338 VAL A CA 1
ATOM 2526 C C . VAL A 1 338 ? -20.5 10.734 31.203 1 94 338 VAL A C 1
ATOM 2528 O O . VAL A 1 338 ? -20.281 11.805 31.781 1 94 338 VAL A O 1
ATOM 2531 N N . LEU A 1 339 ? -21.422 9.812 31.562 1 93.81 339 LEU A N 1
ATOM 2532 C CA . LEU A 1 339 ? -22.312 10.078 32.688 1 93.81 339 LEU A CA 1
ATOM 2533 C C . LEU A 1 339 ? -21.516 10.195 34 1 93.81 339 LEU A C 1
ATOM 2535 O O . LEU A 1 339 ? -21.781 11.086 34.812 1 93.81 339 LEU A O 1
ATOM 2539 N N . ALA A 1 340 ? -20.594 9.375 34.125 1 93.5 340 ALA A N 1
ATOM 2540 C CA . ALA A 1 340 ? -19.781 9.352 35.344 1 93.5 340 ALA A CA 1
ATOM 2541 C C . ALA A 1 340 ? -18.938 10.625 35.469 1 93.5 340 ALA A C 1
ATOM 2543 O O . ALA A 1 340 ? -18.656 11.086 36.562 1 93.5 340 ALA A O 1
ATOM 2544 N N . GLY A 1 341 ? -18.578 11.156 34.375 1 90.25 341 GLY A N 1
ATOM 2545 C CA . GLY A 1 341 ? -17.719 12.336 34.375 1 90.25 341 GLY A CA 1
ATOM 2546 C C . GLY A 1 341 ? -18.5 13.633 34.344 1 90.25 341 GLY A C 1
ATOM 2547 O O . GLY A 1 341 ? -17.922 14.719 34.375 1 90.25 341 GLY A O 1
ATOM 2548 N N . SER A 1 342 ? -19.797 13.414 34.281 1 88.5 342 SER A N 1
ATOM 2549 C CA . SER A 1 342 ? -20.641 14.602 34.219 1 88.5 342 SER A CA 1
ATOM 2550 C C . SER A 1 342 ? -21.531 14.719 35.438 1 88.5 342 SER A C 1
ATOM 2552 O O . SER A 1 342 ? -21.562 13.812 36.281 1 88.5 342 SER A O 1
ATOM 2554 N N . GLN A 1 343 ? -22.062 15.852 35.75 1 87.94 343 GLN A N 1
ATOM 2555 C CA . GLN A 1 343 ? -23 16.062 36.812 1 87.94 343 GLN A CA 1
ATOM 2556 C C . GLN A 1 343 ? -24.438 16.094 36.312 1 87.94 343 GLN A C 1
ATOM 2558 O O . GLN A 1 343 ? -25.312 16.719 36.906 1 87.94 343 GLN A O 1
ATOM 2563 N N . LEU A 1 344 ? -24.578 15.383 35.219 1 92.06 344 LEU A N 1
ATOM 2564 C CA . LEU A 1 344 ? -25.891 15.414 34.562 1 92.06 344 LEU A CA 1
ATOM 2565 C C . LEU A 1 344 ? -26.672 14.148 34.906 1 92.06 344 LEU A C 1
ATOM 2567 O O . LEU A 1 344 ? -26.094 13.117 35.25 1 92.06 344 LEU A O 1
ATOM 2571 N N . SER A 1 345 ? -28.016 14.266 34.906 1 93.69 345 SER A N 1
ATOM 2572 C CA . SER A 1 345 ? -28.859 13.078 34.938 1 93.69 345 SER A CA 1
ATOM 2573 C C . SER A 1 345 ? -28.797 12.312 33.625 1 93.69 345 SER A C 1
ATOM 2575 O O . SER A 1 345 ? -28.391 12.859 32.594 1 93.69 345 SER A O 1
ATOM 2577 N N . PRO A 1 346 ? -29.172 11.055 33.656 1 94.06 346 PRO A N 1
ATOM 2578 C CA . PRO A 1 346 ? -29.172 10.281 32.406 1 94.06 346 PRO A CA 1
ATOM 2579 C C . PRO A 1 346 ? -30.031 10.93 31.312 1 94.06 346 PRO A C 1
ATOM 2581 O O . PRO A 1 346 ? -29.625 10.953 30.156 1 94.06 346 PRO A O 1
ATOM 2584 N N . ALA A 1 347 ? -31.078 11.484 31.719 1 94.19 347 ALA A N 1
ATOM 2585 C CA . ALA A 1 347 ? -31.969 12.117 30.75 1 94.19 347 ALA A CA 1
ATOM 2586 C C . ALA A 1 347 ? -31.344 13.383 30.172 1 94.19 347 ALA A C 1
ATOM 2588 O O . ALA A 1 347 ? -31.406 13.617 28.969 1 94.19 347 ALA A O 1
ATOM 2589 N N . ALA A 1 348 ? -30.797 14.102 31.016 1 94.94 348 ALA A N 1
ATOM 2590 C CA . ALA A 1 348 ? -30.141 15.336 30.594 1 94.94 348 ALA A CA 1
ATOM 2591 C C . ALA A 1 348 ? -28.953 15.039 29.672 1 94.94 348 ALA A C 1
ATOM 2593 O O . ALA A 1 348 ? -28.734 15.75 28.688 1 94.94 348 ALA A O 1
ATOM 2594 N N . LEU A 1 349 ? -28.266 14.039 30.031 1 95.5 349 LEU A N 1
ATOM 2595 C CA . LEU A 1 349 ? -27.094 13.672 29.219 1 95.5 349 LEU A CA 1
ATOM 2596 C C . LEU A 1 349 ? -27.531 13.203 27.844 1 95.5 349 LEU A C 1
ATOM 2598 O O . LEU A 1 349 ? -26.891 13.547 26.844 1 95.5 349 LEU A O 1
ATOM 2602 N N . THR A 1 350 ? -28.531 12.438 27.812 1 94.19 350 THR A N 1
ATOM 2603 C CA . THR A 1 350 ? -29.047 11.961 26.531 1 94.19 350 THR A CA 1
ATOM 2604 C C . THR A 1 350 ? -29.391 13.141 25.609 1 94.19 350 THR A C 1
ATOM 2606 O O . THR A 1 350 ? -29 13.156 24.453 1 94.19 350 THR A O 1
ATOM 2609 N N . SER A 1 351 ? -30.062 14.094 26.188 1 93.62 351 SER A N 1
ATOM 2610 C CA . SER A 1 351 ? -30.453 15.281 25.438 1 93.62 351 SER A CA 1
ATOM 2611 C C . SER A 1 351 ? -29.219 16.078 24.984 1 93.62 351 SER A C 1
ATOM 2613 O O . SER A 1 351 ? -29.188 16.594 23.875 1 93.62 351 SER A O 1
ATOM 2615 N N . ALA A 1 352 ? -28.281 16.156 25.828 1 93.5 352 ALA A N 1
ATOM 2616 C CA . ALA A 1 352 ? -27.047 16.906 25.562 1 93.5 352 ALA A CA 1
ATOM 2617 C C . ALA A 1 352 ? -26.266 16.25 24.422 1 93.5 352 ALA A C 1
ATOM 2619 O O . ALA A 1 352 ? -25.766 16.953 23.547 1 93.5 352 ALA A O 1
ATOM 2620 N N . LEU A 1 353 ? -26.25 15 24.469 1 92 353 LEU A N 1
ATOM 2621 C CA . LEU A 1 353 ? -25.484 14.281 23.453 1 92 353 LEU A CA 1
ATOM 2622 C C . LEU A 1 353 ? -26.156 14.375 22.094 1 92 353 LEU A C 1
ATOM 2624 O O . LEU A 1 353 ? -25.484 14.492 21.062 1 92 353 LEU A O 1
ATOM 2628 N N . VAL A 1 354 ? -27.422 14.344 22.109 1 88.88 354 VAL A N 1
ATOM 2629 C CA . VAL A 1 354 ? -28.156 14.516 20.859 1 88.88 354 VAL A CA 1
ATOM 2630 C C . VAL A 1 354 ? -27.906 15.914 20.297 1 88.88 354 VAL A C 1
ATOM 2632 O O . VAL A 1 354 ? -27.656 16.062 19.094 1 88.88 354 VAL A O 1
ATOM 2635 N N . GLU A 1 355 ? -27.969 16.891 21.172 1 88 355 GLU A N 1
ATOM 2636 C CA . GLU A 1 355 ? -27.703 18.266 20.766 1 88 355 GLU A CA 1
ATOM 2637 C C . GLU A 1 355 ? -26.312 18.406 20.172 1 88 355 GLU A C 1
ATOM 2639 O O . GLU A 1 355 ? -26.125 19.047 19.141 1 88 355 GLU A O 1
ATOM 2644 N N . LEU A 1 356 ? -25.359 17.812 20.781 1 87.44 356 LEU A N 1
ATOM 2645 C CA . LEU A 1 356 ? -23.984 17.875 20.344 1 87.44 356 LEU A CA 1
ATOM 2646 C C . LEU A 1 356 ? -23.812 17.172 19 1 87.44 356 LEU A C 1
ATOM 2648 O O . LEU A 1 356 ? -23.078 17.656 18.125 1 87.44 356 LEU A O 1
ATOM 2652 N N . GLU A 1 357 ? -24.516 16.078 18.844 1 83.38 357 GLU A N 1
ATOM 2653 C CA . GLU A 1 357 ? -24.453 15.336 17.578 1 83.38 357 GLU A CA 1
ATOM 2654 C C . GLU A 1 357 ? -25.078 16.125 16.438 1 83.38 357 GLU A C 1
ATOM 2656 O O . GLU A 1 357 ? -24.5 16.219 15.352 1 83.38 357 GLU A O 1
ATOM 2661 N N . LEU A 1 358 ? -26.141 16.75 16.812 1 78.56 358 LEU A N 1
ATOM 2662 C CA . LEU A 1 358 ? -26.875 17.5 15.781 1 78.56 358 LEU A CA 1
ATOM 2663 C C . LEU A 1 358 ? -26.125 18.766 15.391 1 78.56 358 LEU A C 1
ATOM 2665 O O . LEU A 1 358 ? -26.266 19.25 14.266 1 78.56 358 LEU A O 1
ATOM 2669 N N . SER A 1 359 ? -25.375 19.188 16.344 1 77.38 359 SER A N 1
ATOM 2670 C CA . SER A 1 359 ? -24.609 20.406 16.094 1 77.38 359 SER A CA 1
ATOM 2671 C C . SER A 1 359 ? -23.25 20.094 15.484 1 77.38 359 SER A C 1
ATOM 2673 O O . SER A 1 359 ? -22.469 21 15.18 1 77.38 359 SER A O 1
ATOM 2675 N N . GLY A 1 360 ? -22.891 18.812 15.383 1 76.31 360 GLY A N 1
ATOM 2676 C CA . GLY A 1 360 ? -21.688 18.391 14.695 1 76.31 360 GLY A CA 1
ATOM 2677 C C . GLY A 1 360 ? -20.469 18.344 15.594 1 76.31 360 GLY A C 1
ATOM 2678 O O . GLY A 1 360 ? -19.344 18.172 15.117 1 76.31 360 GLY A O 1
ATOM 2679 N N . PHE A 1 361 ? -20.688 18.516 16.906 1 81.06 361 PHE A N 1
ATOM 2680 C CA . PHE A 1 361 ? -19.547 18.594 17.812 1 81.06 361 PHE A CA 1
ATOM 2681 C C . PHE A 1 361 ? -19.141 17.203 18.297 1 81.06 361 PHE A C 1
ATOM 2683 O O . PHE A 1 361 ? -18.031 17.016 18.781 1 81.06 361 PHE A O 1
ATOM 2690 N N . VAL A 1 362 ? -20.109 16.328 18.188 1 84.19 362 VAL A N 1
ATOM 2691 C CA . VAL A 1 362 ? -19.844 14.969 18.672 1 84.19 362 VAL A CA 1
ATOM 2692 C C . VAL A 1 362 ? -20.297 13.961 17.609 1 84.19 362 VAL A C 1
ATOM 2694 O O . VAL A 1 362 ? -21.281 14.18 16.906 1 84.19 362 VAL A O 1
ATOM 2697 N N . ILE A 1 363 ? -19.5 12.945 17.453 1 81.5 363 ILE A N 1
ATOM 2698 C CA . ILE A 1 363 ? -19.844 11.836 16.578 1 81.5 363 ILE A CA 1
ATOM 2699 C C . ILE A 1 363 ? -20.188 10.602 17.406 1 81.5 363 ILE A C 1
ATOM 2701 O O . ILE A 1 363 ? -19.5 10.312 18.406 1 81.5 363 ILE A O 1
ATOM 2705 N N . GLN A 1 364 ? -21.312 9.961 17.125 1 84.31 364 GLN A N 1
ATOM 2706 C CA . GLN A 1 364 ? -21.672 8.711 17.781 1 84.31 364 GLN A CA 1
ATOM 2707 C C . GLN A 1 364 ? -21.266 7.508 16.938 1 84.31 364 GLN A C 1
ATOM 2709 O O . GLN A 1 364 ? -21.578 7.445 15.742 1 84.31 364 GLN A O 1
ATOM 2714 N N . HIS A 1 365 ? -20.484 6.641 17.5 1 82.69 365 HIS A N 1
ATOM 2715 C CA . HIS A 1 365 ? -20.062 5.391 16.875 1 82.69 365 HIS A CA 1
ATOM 2716 C C . HIS A 1 365 ? -20.969 4.238 17.281 1 82.69 365 HIS A C 1
ATOM 2718 O O . HIS A 1 365 ? -21.75 4.367 18.234 1 82.69 365 HIS A O 1
ATOM 2724 N N . PRO A 1 366 ? -20.875 3.141 16.516 1 80.38 366 PRO A N 1
ATOM 2725 C CA . PRO A 1 366 ? -21.641 1.968 16.953 1 80.38 366 PRO A CA 1
ATOM 2726 C C . PRO A 1 366 ? -21.328 1.564 18.391 1 80.38 366 PRO A C 1
ATOM 2728 O O . PRO A 1 366 ? -20.156 1.626 18.812 1 80.38 366 PRO A O 1
ATOM 2731 N N . GLY A 1 367 ? -22.375 1.158 19.188 1 83.62 367 GLY A N 1
ATOM 2732 C CA . GLY A 1 367 ? -22.203 0.81 20.578 1 83.62 367 GLY A CA 1
ATOM 2733 C C . GLY A 1 367 ? -22.406 1.988 21.516 1 83.62 367 GLY A C 1
ATOM 2734 O O . GLY A 1 367 ? -22 1.936 22.688 1 83.62 367 GLY A O 1
ATOM 2735 N N . ARG A 1 368 ? -23.016 3.053 21.062 1 85.31 368 ARG A N 1
ATOM 2736 C CA . ARG A 1 368 ? -23.297 4.273 21.812 1 85.31 368 ARG A CA 1
ATOM 2737 C C . ARG A 1 368 ? -22.016 4.863 22.406 1 85.31 368 ARG A C 1
ATOM 2739 O O . ARG A 1 368 ? -21.953 5.152 23.594 1 85.31 368 ARG A O 1
ATOM 2746 N N . LEU A 1 369 ? -20.953 4.852 21.516 1 88.94 369 LEU A N 1
ATOM 2747 C CA . LEU A 1 369 ? -19.703 5.508 21.859 1 88.94 369 LEU A CA 1
ATOM 2748 C C . LEU A 1 369 ? -19.641 6.914 21.266 1 88.94 369 LEU A C 1
ATOM 2750 O O . LEU A 1 369 ? -20.016 7.121 20.109 1 88.94 369 LEU A O 1
ATOM 2754 N N . PHE A 1 370 ? -19.25 7.852 22.125 1 88.44 370 PHE A N 1
ATOM 2755 C CA . PHE A 1 370 ? -19.266 9.25 21.719 1 88.44 370 PHE A CA 1
ATOM 2756 C C . PHE A 1 370 ? -17.859 9.836 21.688 1 88.44 370 PHE A C 1
ATOM 2758 O O . PHE A 1 370 ? -17.047 9.555 22.562 1 88.44 370 PHE A O 1
ATOM 2765 N N . GLU A 1 371 ? -17.625 10.633 20.578 1 85.88 371 GLU A N 1
ATOM 2766 C CA . GLU A 1 371 ? -16.297 11.211 20.359 1 85.88 371 GLU A CA 1
ATOM 2767 C C . GLU A 1 371 ? -16.406 12.672 19.938 1 85.88 371 GLU A C 1
ATOM 2769 O O . GLU A 1 371 ? -17.266 13.023 19.125 1 85.88 371 GLU A O 1
ATOM 2774 N N . ARG A 1 372 ? -15.539 13.406 20.578 1 84.56 372 ARG A N 1
ATOM 2775 C CA . ARG A 1 372 ? -15.461 14.812 20.188 1 84.56 372 ARG A CA 1
ATOM 2776 C C . ARG A 1 372 ? -14.922 14.945 18.766 1 84.56 372 ARG A C 1
ATOM 2778 O O . ARG A 1 372 ? -14.023 14.211 18.359 1 84.56 372 ARG A O 1
ATOM 2785 N N . VAL A 1 373 ? -15.562 15.844 18.094 1 81 373 VAL A N 1
ATOM 2786 C CA . VAL A 1 373 ? -15.047 16.156 16.766 1 81 373 VAL A CA 1
ATOM 2787 C C . VAL A 1 373 ? -13.773 17 16.891 1 81 373 VAL A C 1
ATOM 2789 O O . VAL A 1 373 ? -13.695 17.906 17.719 1 81 373 VAL A O 1
ATOM 2792 N N . MET B 1 1 ? 12.352 -33.125 -28.984 1 29.5 1 MET B N 1
ATOM 2793 C CA . MET B 1 1 ? 11.555 -34.344 -28.984 1 29.5 1 MET B CA 1
ATOM 2794 C C . MET B 1 1 ? 11.445 -34.938 -27.594 1 29.5 1 MET B C 1
ATOM 2796 O O . MET B 1 1 ? 12.461 -35.156 -26.922 1 29.5 1 MET B O 1
ATOM 2800 N N . VAL B 1 2 ? 10.43 -34.5 -26.797 1 41.53 2 VAL B N 1
ATOM 2801 C CA . VAL B 1 2 ? 10.227 -35.188 -25.516 1 41.53 2 VAL B CA 1
ATOM 2802 C C . VAL B 1 2 ? 10.352 -36.688 -25.719 1 41.53 2 VAL B C 1
ATOM 2804 O O . VAL B 1 2 ? 9.711 -37.25 -26.609 1 41.53 2 VAL B O 1
ATOM 2807 N N . ASP B 1 3 ? 11.539 -37.219 -25.641 1 38.16 3 ASP B N 1
ATOM 2808 C CA . ASP B 1 3 ? 11.594 -38.688 -25.656 1 38.16 3 ASP B CA 1
ATOM 2809 C C . ASP B 1 3 ? 10.422 -39.281 -24.891 1 38.16 3 ASP B C 1
ATOM 2811 O O . ASP B 1 3 ? 10.328 -39.125 -23.672 1 38.16 3 ASP B O 1
ATOM 2815 N N . VAL B 1 4 ? 9.242 -39.219 -25.484 1 41.94 4 VAL B N 1
ATOM 2816 C CA . VAL B 1 4 ? 8.203 -40.094 -24.969 1 41.94 4 VAL B CA 1
ATOM 2817 C C . VAL B 1 4 ? 8.766 -41.5 -24.781 1 41.94 4 VAL B C 1
ATOM 2819 O O . VAL B 1 4 ? 8.836 -42.281 -25.719 1 41.94 4 VAL B O 1
ATOM 2822 N N . THR B 1 5 ? 10.008 -41.562 -24.375 1 41.03 5 THR B N 1
ATOM 2823 C CA . THR B 1 5 ? 10.305 -42.969 -24.016 1 41.03 5 THR B CA 1
ATOM 2824 C C . THR B 1 5 ? 9.062 -43.656 -23.469 1 41.03 5 THR B C 1
ATOM 2826 O O . THR B 1 5 ? 8.281 -43.062 -22.734 1 41.03 5 THR B O 1
ATOM 2829 N N . ALA B 1 6 ? 8.422 -44.375 -24.266 1 43.41 6 ALA B N 1
ATOM 2830 C CA . ALA B 1 6 ? 7.453 -45.406 -23.859 1 43.41 6 ALA B CA 1
ATOM 2831 C C . ALA B 1 6 ? 7.637 -45.781 -22.391 1 43.41 6 ALA B C 1
ATOM 2833 O O . ALA B 1 6 ? 8.227 -46.812 -22.094 1 43.41 6 ALA B O 1
ATOM 2834 N N . ASN B 1 7 ? 8.312 -44.812 -21.625 1 50.97 7 ASN B N 1
ATOM 2835 C CA . ASN B 1 7 ? 8.672 -45.094 -20.234 1 50.97 7 ASN B CA 1
ATOM 2836 C C . ASN B 1 7 ? 7.453 -45.5 -19.406 1 50.97 7 ASN B C 1
ATOM 2838 O O . ASN B 1 7 ? 6.383 -44.906 -19.547 1 50.97 7 ASN B O 1
ATOM 2842 N N . SER B 1 8 ? 7.477 -46.656 -18.984 1 76.62 8 SER B N 1
ATOM 2843 C CA . SER B 1 8 ? 6.645 -47.625 -18.266 1 76.62 8 SER B CA 1
ATOM 2844 C C . SER B 1 8 ? 6.051 -47 -17.016 1 76.62 8 SER B C 1
ATOM 2846 O O . SER B 1 8 ? 6.773 -46.688 -16.062 1 76.62 8 SER B O 1
ATOM 2848 N N . TYR B 1 9 ? 5.102 -46.125 -17.25 1 91.88 9 TYR B N 1
ATOM 2849 C CA . TYR B 1 9 ? 4.359 -45.688 -16.078 1 91.88 9 TYR B CA 1
ATOM 2850 C C . TYR B 1 9 ? 3.951 -46.875 -15.211 1 91.88 9 TYR B C 1
ATOM 2852 O O . TYR B 1 9 ? 3.604 -47.938 -15.734 1 91.88 9 TYR B O 1
ATOM 2860 N N . THR B 1 10 ? 4.09 -46.625 -14 1 93.62 10 THR B N 1
ATOM 2861 C CA . THR B 1 10 ? 3.697 -47.688 -13.055 1 93.62 10 THR B CA 1
ATOM 2862 C C . THR B 1 10 ? 2.188 -47.906 -13.086 1 93.62 10 THR B C 1
ATOM 2864 O O . THR B 1 10 ? 1.447 -47.062 -13.625 1 93.62 10 THR B O 1
ATOM 2867 N N . ALA B 1 11 ? 1.791 -49 -12.523 1 93.69 11 ALA B N 1
ATOM 2868 C CA . ALA B 1 11 ? 0.362 -49.281 -12.422 1 93.69 11 ALA B CA 1
ATOM 2869 C C . ALA B 1 11 ? -0.361 -48.188 -11.625 1 93.69 11 ALA B C 1
ATOM 2871 O O . ALA B 1 11 ? -1.492 -47.812 -11.953 1 93.69 11 ALA B O 1
ATOM 2872 N N . GLU B 1 12 ? 0.314 -47.688 -10.633 1 94.69 12 GLU B N 1
ATOM 2873 C CA . GLU B 1 12 ? -0.249 -46.625 -9.797 1 94.69 12 GLU B CA 1
ATOM 2874 C C . GLU B 1 12 ? -0.459 -45.344 -10.602 1 94.69 12 GLU B C 1
ATOM 2876 O O . GLU B 1 12 ? -1.515 -44.719 -10.516 1 94.69 12 GLU B O 1
ATOM 2881 N N . GLN B 1 13 ? 0.534 -45 -11.414 1 95.88 13 GLN B N 1
ATOM 2882 C CA . GLN B 1 13 ? 0.471 -43.812 -12.234 1 95.88 13 GLN B CA 1
ATOM 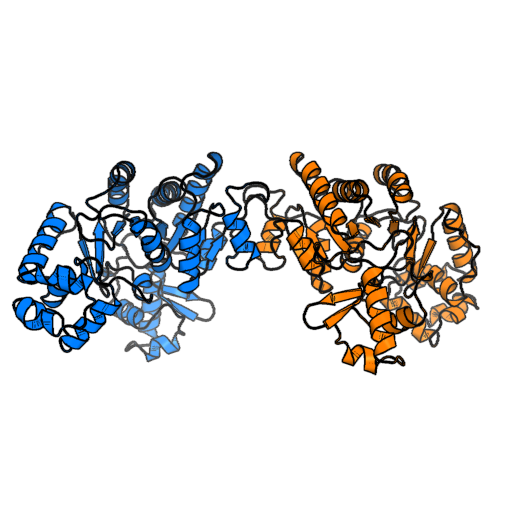2883 C C . GLN B 1 13 ? -0.619 -43.906 -13.297 1 95.88 13 GLN B C 1
ATOM 2885 O O . GLN B 1 13 ? -1.337 -42.938 -13.555 1 95.88 13 GLN B O 1
ATOM 2890 N N . ARG B 1 14 ? -0.736 -45.094 -13.844 1 95.69 14 ARG B N 1
ATOM 2891 C CA . ARG B 1 14 ? -1.762 -45.312 -14.859 1 95.69 14 ARG B CA 1
ATOM 2892 C C . ARG B 1 14 ? -3.158 -45.219 -14.258 1 95.69 14 ARG B C 1
ATOM 2894 O O . ARG B 1 14 ? -4.051 -44.594 -14.844 1 95.69 14 ARG B O 1
ATOM 2901 N N . ALA B 1 15 ? -3.328 -45.812 -13.055 1 96.31 15 ALA B N 1
ATOM 2902 C CA . ALA B 1 15 ? -4.605 -45.688 -12.352 1 96.31 15 ALA B CA 1
ATOM 2903 C C . ALA B 1 15 ? -4.941 -44.25 -12.031 1 96.31 15 ALA B C 1
ATOM 2905 O O . ALA B 1 15 ? -6.078 -43.812 -12.211 1 96.31 15 ALA B O 1
ATOM 2906 N N . LEU B 1 16 ? -3.945 -43.562 -11.609 1 96.25 16 LEU B N 1
ATOM 2907 C CA . LEU B 1 16 ? -4.102 -42.156 -11.273 1 96.25 16 LEU B CA 1
ATOM 2908 C C . LEU B 1 16 ? -4.516 -41.344 -12.5 1 96.25 16 LEU B C 1
ATOM 2910 O O . LEU B 1 16 ? -5.438 -40.531 -12.43 1 96.25 16 LEU B O 1
ATOM 2914 N N . LEU B 1 17 ? -3.846 -41.531 -13.57 1 96.88 17 LEU B N 1
ATOM 2915 C CA . LEU B 1 17 ? -4.16 -40.844 -14.812 1 96.88 17 LEU B CA 1
ATOM 2916 C C . LEU B 1 17 ? -5.609 -41.094 -15.219 1 96.88 17 LEU B C 1
ATOM 2918 O O . LEU B 1 17 ? -6.336 -40.156 -15.555 1 96.88 17 LEU B O 1
ATOM 2922 N N . ALA B 1 18 ? -6.023 -42.344 -15.172 1 96.69 18 ALA B N 1
ATOM 2923 C CA . ALA B 1 18 ? -7.387 -42.719 -15.547 1 96.69 18 ALA B CA 1
ATOM 2924 C C . ALA B 1 18 ? -8.414 -42 -14.656 1 96.69 18 ALA B C 1
ATOM 2926 O O . ALA B 1 18 ? -9.367 -41.406 -15.148 1 96.69 18 ALA B O 1
ATOM 2927 N N . LEU B 1 19 ? -8.172 -42.062 -13.391 1 96.5 19 LEU B N 1
ATOM 2928 C CA . LEU B 1 19 ? -9.117 -41.5 -12.43 1 96.5 19 LEU B CA 1
ATOM 2929 C C . LEU B 1 19 ? -9.156 -39.969 -12.539 1 96.5 19 LEU B C 1
ATOM 2931 O O . LEU B 1 19 ? -10.227 -39.375 -12.461 1 96.5 19 LEU B O 1
ATOM 2935 N N . TRP B 1 20 ? -8 -39.312 -12.789 1 95.12 20 TRP B N 1
ATOM 2936 C CA . TRP B 1 20 ? -7.914 -37.875 -12.883 1 95.12 20 TRP B CA 1
ATOM 2937 C C . TRP B 1 20 ? -8.656 -37.344 -14.109 1 95.12 20 TRP B C 1
ATOM 2939 O O . TRP B 1 20 ? -9.109 -36.219 -14.133 1 95.12 20 TRP B O 1
ATOM 2949 N N . SER B 1 21 ? -8.805 -38.188 -15.078 1 95.25 21 SER B N 1
ATOM 2950 C CA . SER B 1 21 ? -9.453 -37.781 -16.312 1 95.25 21 SER B CA 1
ATOM 2951 C C . SER B 1 21 ? -10.969 -37.75 -16.156 1 95.25 21 SER B C 1
ATOM 2953 O O . SER B 1 21 ? -11.68 -37.25 -17.047 1 95.25 21 SER B O 1
ATOM 2955 N N . VAL B 1 22 ? -11.484 -38.25 -15.031 1 93.88 22 VAL B N 1
ATOM 2956 C CA . VAL B 1 22 ? -12.922 -38.281 -14.789 1 93.88 22 VAL B CA 1
ATOM 2957 C C . VAL B 1 22 ? -13.383 -36.906 -14.281 1 93.88 22 VAL B C 1
ATOM 2959 O O . VAL B 1 22 ? -12.977 -36.469 -13.203 1 93.88 22 VAL B O 1
ATOM 2962 N N . PRO B 1 23 ? -14.258 -36.25 -15.07 1 91.06 23 PRO B N 1
ATOM 2963 C CA . PRO B 1 23 ? -14.703 -34.938 -14.656 1 91.06 23 PRO B CA 1
ATOM 2964 C C . PRO B 1 23 ? -15.344 -34.906 -13.266 1 91.06 23 PRO B C 1
ATOM 2966 O O . PRO B 1 23 ? -16.141 -35.812 -12.945 1 91.06 23 PRO B O 1
ATOM 2969 N N . GLY B 1 24 ? -14.898 -33.938 -12.422 1 89.12 24 GLY B N 1
ATOM 2970 C CA . GLY B 1 24 ? -15.469 -33.781 -11.094 1 89.12 24 GLY B CA 1
ATOM 2971 C C . GLY B 1 24 ? -14.656 -34.469 -10.016 1 89.12 24 GLY B C 1
ATOM 2972 O O . GLY B 1 24 ? -14.859 -34.219 -8.828 1 89.12 24 GLY B O 1
ATOM 2973 N N . LEU B 1 25 ? -13.828 -35.375 -10.43 1 91.88 25 LEU B N 1
ATOM 2974 C CA . LEU B 1 25 ? -12.969 -36.062 -9.469 1 91.88 25 LEU B CA 1
ATOM 2975 C C . LEU B 1 25 ? -11.773 -35.188 -9.094 1 91.88 25 LEU B C 1
ATOM 2977 O O . LEU B 1 25 ? -10.781 -35.156 -9.836 1 91.88 25 LEU B O 1
ATOM 2981 N N . GLY B 1 26 ? -11.797 -34.594 -7.914 1 89.19 26 GLY B N 1
ATOM 2982 C CA . GLY B 1 26 ? -10.75 -33.688 -7.461 1 89.19 26 GLY B CA 1
ATOM 2983 C C . GLY B 1 26 ? -9.75 -34.375 -6.535 1 89.19 26 GLY B C 1
ATOM 2984 O O . GLY B 1 26 ? -9.852 -35.562 -6.25 1 89.19 26 GLY B O 1
ATOM 2985 N N . PRO B 1 27 ? -8.906 -33.562 -6.074 1 87.69 27 PRO B N 1
ATOM 2986 C CA . PRO B 1 27 ? -7.828 -34.125 -5.242 1 87.69 27 PRO B CA 1
ATOM 2987 C C . PRO B 1 27 ? -8.344 -34.75 -3.955 1 87.69 27 PRO B C 1
ATOM 2989 O O . PRO B 1 27 ? -7.828 -35.781 -3.525 1 87.69 27 PRO B O 1
ATOM 2992 N N . ARG B 1 28 ? -9.359 -34.25 -3.389 1 87.06 28 ARG B N 1
ATOM 2993 C CA . ARG B 1 28 ? -9.891 -34.812 -2.15 1 87.06 28 ARG B CA 1
ATOM 2994 C C . ARG B 1 28 ? -10.547 -36.156 -2.398 1 87.06 28 ARG B C 1
ATOM 2996 O O . ARG B 1 28 ? -10.367 -37.094 -1.616 1 87.06 28 ARG B O 1
ATOM 3003 N N . THR B 1 29 ? -11.273 -36.188 -3.43 1 92.44 29 THR B N 1
ATOM 3004 C CA . THR B 1 29 ? -11.914 -37.469 -3.795 1 92.44 29 THR B CA 1
ATOM 3005 C C . THR B 1 29 ? -10.859 -38.531 -4.121 1 92.44 29 THR B C 1
ATOM 3007 O O . THR B 1 29 ? -11.023 -39.688 -3.762 1 92.44 29 THR B O 1
ATOM 3010 N N . LEU B 1 30 ? -9.875 -38.094 -4.746 1 93.25 30 LEU B N 1
ATOM 3011 C CA . LEU B 1 30 ? -8.797 -39 -5.102 1 93.25 30 LEU B CA 1
ATOM 3012 C C . LEU B 1 30 ? -8.133 -39.594 -3.85 1 93.25 30 LEU B C 1
ATOM 3014 O O . LEU B 1 30 ? -7.828 -40.781 -3.797 1 93.25 30 LEU B O 1
ATOM 3018 N N . GLU B 1 31 ? -7.945 -38.781 -2.908 1 91.12 31 GLU B N 1
ATOM 3019 C CA . GLU B 1 31 ? -7.352 -39.25 -1.655 1 91.12 31 GLU B CA 1
ATOM 3020 C C . GLU B 1 31 ? -8.266 -40.25 -0.939 1 91.12 31 GLU B C 1
ATOM 3022 O O . GLU B 1 31 ? -7.789 -41.219 -0.369 1 91.12 31 GLU B O 1
ATOM 3027 N N . ARG B 1 32 ? -9.508 -39.969 -0.975 1 93.56 32 ARG B N 1
ATOM 3028 C CA . ARG B 1 32 ? -10.469 -40.906 -0.392 1 93.56 32 ARG B CA 1
ATOM 3029 C C . ARG B 1 32 ? -10.422 -42.25 -1.097 1 93.56 32 ARG B C 1
ATOM 3031 O O . ARG B 1 32 ? -10.508 -43.312 -0.45 1 93.56 32 ARG B O 1
ATOM 3038 N N . LEU B 1 33 ? -10.32 -42.188 -2.34 1 94.75 33 LEU B N 1
ATOM 3039 C CA . LEU B 1 33 ? -10.234 -43.406 -3.125 1 94.75 33 LEU B CA 1
ATOM 3040 C C . LEU B 1 33 ? -8.953 -44.156 -2.811 1 94.75 33 LEU B C 1
ATOM 3042 O O . LEU B 1 33 ? -8.961 -45.406 -2.758 1 94.75 33 LEU B O 1
ATOM 3046 N N . ARG B 1 34 ? -7.898 -43.438 -2.656 1 93.5 34 ARG B N 1
ATOM 3047 C CA . ARG B 1 34 ? -6.633 -44.062 -2.307 1 93.5 34 ARG B CA 1
ATOM 3048 C C . ARG B 1 34 ? -6.734 -44.812 -0.978 1 93.5 34 ARG B C 1
ATOM 3050 O O . ARG B 1 34 ? -6.234 -45.938 -0.842 1 93.5 34 ARG B O 1
ATOM 3057 N N . SER B 1 35 ? -7.344 -44.156 -0.07 1 93.62 35 SER B N 1
ATOM 3058 C CA . SER B 1 35 ? -7.562 -44.781 1.233 1 93.62 35 SER B CA 1
ATOM 3059 C C . SER B 1 35 ? -8.453 -46.031 1.119 1 93.62 35 SER B C 1
ATOM 3061 O O . SER B 1 35 ? -8.18 -47.062 1.728 1 93.62 35 SER B O 1
ATOM 3063 N N . PHE B 1 36 ? -9.539 -45.844 0.377 1 94.19 36 PHE B N 1
ATOM 3064 C CA . PHE B 1 36 ? -10.461 -46.938 0.123 1 94.19 36 PHE B CA 1
ATOM 3065 C C . PHE B 1 36 ? -9.727 -48.156 -0.465 1 94.19 36 PHE B C 1
ATOM 3067 O O . PHE B 1 36 ? -10.023 -49.281 -0.117 1 94.19 36 PHE B O 1
ATOM 3074 N N . ALA B 1 37 ? -8.742 -47.875 -1.299 1 93.44 37 ALA B N 1
ATOM 3075 C CA . ALA B 1 37 ? -7.98 -48.938 -1.979 1 93.44 37 ALA B CA 1
ATOM 3076 C C . ALA B 1 37 ? -6.773 -49.344 -1.15 1 93.44 37 ALA B C 1
ATOM 3078 O O . ALA B 1 37 ? -5.828 -49.938 -1.68 1 93.44 37 ALA B O 1
ATOM 3079 N N . ARG B 1 38 ? -6.699 -49 0.138 1 89.69 38 ARG B N 1
ATOM 3080 C CA . ARG B 1 38 ? -5.668 -49.375 1.099 1 89.69 38 ARG B CA 1
ATOM 3081 C C . ARG B 1 38 ? -4.305 -48.844 0.684 1 89.69 38 ARG B C 1
ATOM 3083 O O . ARG B 1 38 ? -3.314 -49.562 0.676 1 89.69 38 ARG B O 1
ATOM 3090 N N . GLY B 1 39 ? -4.309 -47.688 0.06 1 84.12 39 GLY B N 1
ATOM 3091 C CA . GLY B 1 39 ? -3.084 -46.938 -0.132 1 84.12 39 GLY B CA 1
ATOM 3092 C C . GLY B 1 39 ? -2.611 -46.906 -1.574 1 84.12 39 GLY B C 1
ATOM 3093 O O . GLY B 1 39 ? -1.666 -46.188 -1.915 1 84.12 39 GLY B O 1
ATOM 3094 N N . GLY B 1 40 ? -3.25 -47.688 -2.383 1 89.38 40 GLY B N 1
ATOM 3095 C CA . GLY B 1 40 ? -2.795 -47.75 -3.764 1 89.38 40 GLY B CA 1
ATOM 3096 C C . GLY B 1 40 ? -3.932 -47.812 -4.766 1 89.38 40 GLY B C 1
ATOM 3097 O O . GLY B 1 40 ? -4.781 -48.719 -4.672 1 89.38 40 GLY B O 1
ATOM 3098 N N . LEU B 1 41 ? -3.902 -47 -5.742 1 94.5 41 LEU B N 1
ATOM 3099 C CA . LEU B 1 41 ? -4.957 -46.969 -6.75 1 94.5 41 LEU B CA 1
ATOM 3100 C C . LEU B 1 41 ? -4.785 -48.094 -7.762 1 94.5 41 LEU B C 1
ATOM 3102 O O . LEU B 1 41 ? -5.719 -48.406 -8.508 1 94.5 41 LEU B O 1
ATOM 3106 N N . ALA B 1 42 ? -3.623 -48.656 -7.738 1 93.88 42 ALA B N 1
ATOM 3107 C CA . ALA B 1 42 ? -3.312 -49.719 -8.695 1 93.88 42 ALA B CA 1
ATOM 3108 C C . ALA B 1 42 ? -4.281 -50.875 -8.555 1 93.88 42 ALA B C 1
ATOM 3110 O O . ALA B 1 42 ? -4.633 -51.531 -9.539 1 93.88 42 ALA B O 1
ATOM 3111 N N . SER B 1 43 ? -4.711 -51.156 -7.359 1 93.19 43 SER B N 1
ATOM 3112 C CA . SER B 1 43 ? -5.617 -52.281 -7.105 1 93.19 43 SER B CA 1
ATOM 3113 C C . SER B 1 43 ? -6.965 -52.062 -7.789 1 93.19 43 SER B C 1
ATOM 3115 O O . SER B 1 43 ? -7.609 -53 -8.219 1 93.19 43 SER B O 1
ATOM 3117 N N . LEU B 1 44 ? -7.344 -50.844 -7.918 1 94.31 44 LEU B N 1
ATOM 3118 C CA . LEU B 1 44 ? -8.609 -50.531 -8.57 1 94.31 44 LEU B CA 1
ATOM 3119 C C . LEU B 1 44 ? -8.516 -50.719 -10.078 1 94.31 44 LEU B C 1
ATOM 3121 O O . LEU B 1 44 ? -9.516 -51 -10.734 1 94.31 44 LEU B O 1
ATOM 3125 N N . ALA B 1 45 ? -7.328 -50.531 -10.555 1 92.44 45 ALA B N 1
ATOM 3126 C CA . ALA B 1 45 ? -7.117 -50.656 -11.992 1 92.44 45 ALA B CA 1
ATOM 3127 C C . ALA B 1 45 ? -6.992 -52.125 -12.391 1 92.44 45 ALA B C 1
ATOM 3129 O O . ALA B 1 45 ? -7.121 -52.469 -13.562 1 92.44 45 ALA B O 1
ATOM 3130 N N . ALA B 1 46 ? -6.746 -52.969 -11.445 1 90.31 46 ALA B N 1
ATOM 3131 C CA . ALA B 1 46 ? -6.504 -54.375 -11.703 1 90.31 46 ALA B CA 1
ATOM 3132 C C . ALA B 1 46 ? -7.816 -55.156 -11.898 1 90.31 46 ALA B C 1
ATOM 3134 O O . ALA B 1 46 ? -7.816 -56.312 -12.312 1 90.31 46 ALA B O 1
ATOM 3135 N N . CYS B 1 47 ? -8.945 -54.562 -11.57 1 91.81 47 CYS B N 1
ATOM 3136 C CA . CYS B 1 47 ? -10.242 -55.219 -11.711 1 91.81 47 CYS B CA 1
ATOM 3137 C C . CYS B 1 47 ? -11.234 -54.281 -12.406 1 91.81 47 CYS B C 1
ATOM 3139 O O . CYS B 1 47 ? -10.984 -53.094 -12.547 1 91.81 47 CYS B O 1
ATOM 3141 N N . PRO B 1 48 ? -12.352 -54.875 -12.883 1 95.62 48 PRO B N 1
ATOM 3142 C CA . PRO B 1 48 ? -13.391 -54.031 -13.484 1 95.62 48 PRO B CA 1
ATOM 3143 C C . PRO B 1 48 ? -13.953 -53 -12.508 1 95.62 48 PRO B C 1
ATOM 3145 O O . PRO B 1 48 ? -14.086 -53.281 -11.312 1 95.62 48 PRO B O 1
ATOM 3148 N N . VAL B 1 49 ? -14.297 -51.844 -13.039 1 97.06 49 VAL B N 1
ATOM 3149 C CA . VAL B 1 49 ? -14.781 -50.719 -12.227 1 97.06 49 VAL B CA 1
ATOM 3150 C C . VAL B 1 49 ? -16.031 -51.156 -11.453 1 97.06 49 VAL B C 1
ATOM 3152 O O . VAL B 1 49 ? -16.203 -50.781 -10.289 1 97.06 49 VAL B O 1
ATOM 3155 N N . ARG B 1 50 ? -16.906 -51.938 -12.094 1 95.56 50 ARG B N 1
ATOM 3156 C CA . ARG B 1 50 ? -18.172 -52.344 -11.508 1 95.56 50 ARG B CA 1
ATOM 3157 C C . ARG B 1 50 ? -17.953 -53.094 -10.195 1 95.56 50 ARG B C 1
ATOM 3159 O O . ARG B 1 50 ? -18.828 -53.094 -9.328 1 95.56 50 ARG B O 1
ATOM 3166 N N . ASP B 1 51 ? -16.781 -53.656 -10.023 1 95.75 51 ASP B N 1
ATOM 3167 C CA . ASP B 1 51 ? -16.516 -54.531 -8.883 1 95.75 51 ASP B CA 1
ATOM 3168 C C . ASP B 1 51 ? -16.328 -53.719 -7.605 1 95.75 51 ASP B C 1
ATOM 3170 O O . ASP B 1 51 ? -16.484 -54.25 -6.5 1 95.75 51 ASP B O 1
ATOM 3174 N N . TRP B 1 52 ? -15.977 -52.5 -7.758 1 95.19 52 TRP B N 1
ATOM 3175 C CA . TRP B 1 52 ? -15.68 -51.719 -6.555 1 95.19 52 TRP B CA 1
ATOM 3176 C C . TRP B 1 52 ? -16.469 -50.438 -6.531 1 95.19 52 TRP B C 1
ATOM 3178 O O . TRP B 1 52 ? -16.484 -49.719 -5.523 1 95.19 52 TRP B O 1
ATOM 3188 N N . LEU B 1 53 ? -17.188 -50.062 -7.559 1 96.31 53 LEU B N 1
ATOM 3189 C CA . LEU B 1 53 ? -17.828 -48.781 -7.754 1 96.31 53 LEU B CA 1
ATOM 3190 C C . LEU B 1 53 ? -18.891 -48.531 -6.684 1 96.31 53 LEU B C 1
ATOM 3192 O O . LEU B 1 53 ? -19 -47.438 -6.148 1 96.31 53 LEU B O 1
ATOM 3196 N N . ALA B 1 54 ? -19.609 -49.531 -6.371 1 94.38 54 ALA B N 1
ATOM 3197 C CA . ALA B 1 54 ? -20.75 -49.406 -5.469 1 94.38 54 ALA B CA 1
ATOM 3198 C C . ALA B 1 54 ? -20.297 -49.031 -4.062 1 94.38 54 ALA B C 1
ATOM 3200 O O . ALA B 1 54 ? -21 -48.281 -3.355 1 94.38 54 ALA B O 1
ATOM 3201 N N . GLU B 1 55 ? -19.141 -49.375 -3.654 1 95.06 55 GLU B N 1
ATOM 3202 C CA . GLU B 1 55 ? -18.672 -49.188 -2.289 1 95.06 55 GLU B CA 1
ATOM 3203 C C . GLU B 1 55 ? -17.703 -48 -2.213 1 95.06 55 GLU B C 1
ATOM 3205 O O . GLU B 1 55 ? -17.359 -47.531 -1.121 1 95.06 55 GLU B O 1
ATOM 3210 N N . ALA B 1 56 ? -17.281 -47.562 -3.373 1 95.62 56 ALA B N 1
ATOM 3211 C CA . ALA B 1 56 ? -16.266 -46.531 -3.398 1 95.62 56 ALA B CA 1
ATOM 3212 C C . ALA B 1 56 ? -16.844 -45.188 -2.885 1 95.62 56 ALA B C 1
ATOM 3214 O O . ALA B 1 56 ? -18 -44.875 -3.137 1 95.62 56 ALA B O 1
ATOM 3215 N N . PRO B 1 57 ? -16.078 -44.438 -2.111 1 95.75 57 PRO B N 1
ATOM 3216 C CA . PRO B 1 57 ? -16.516 -43.125 -1.587 1 95.75 57 PRO B CA 1
ATOM 3217 C C . PRO B 1 57 ? -16.5 -42.031 -2.645 1 95.75 57 PRO B C 1
ATOM 3219 O O . PRO B 1 57 ? -15.602 -41.188 -2.643 1 95.75 57 PRO B O 1
ATOM 3222 N N . LEU B 1 58 ? -17.5 -41.969 -3.471 1 95.88 58 LEU B N 1
ATOM 3223 C CA . LEU B 1 58 ? -17.578 -41.031 -4.598 1 95.88 58 LEU B CA 1
ATOM 3224 C C 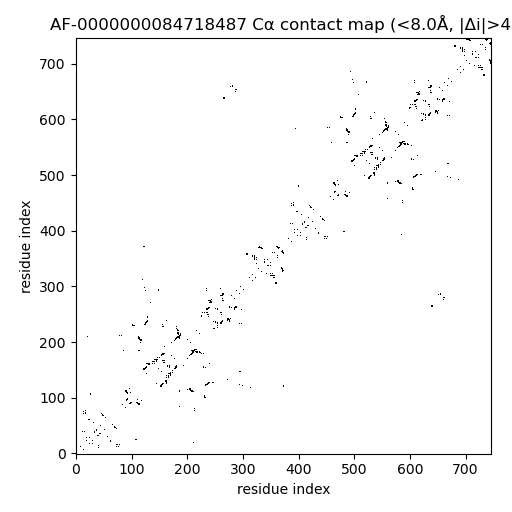. LEU B 1 58 ? -18.859 -40.219 -4.555 1 95.88 58 LEU B C 1
ATOM 3226 O O . LEU B 1 58 ? -19.906 -40.75 -4.172 1 95.88 58 LEU B O 1
ATOM 3230 N N . PRO B 1 59 ? -18.719 -39.031 -4.984 1 94.69 59 PRO B N 1
ATOM 3231 C CA . PRO B 1 59 ? -19.953 -38.281 -5.207 1 94.69 59 PRO B CA 1
ATOM 3232 C C . PRO B 1 59 ? -20.781 -38.875 -6.355 1 94.69 59 PRO B C 1
ATOM 3234 O O . PRO B 1 59 ? -20.234 -39.438 -7.297 1 94.69 59 PRO B O 1
ATOM 3237 N N . PRO B 1 60 ? -22.047 -38.562 -6.309 1 94.5 60 PRO B N 1
ATOM 3238 C CA . PRO B 1 60 ? -22.969 -39.188 -7.266 1 94.5 60 PRO B CA 1
ATOM 3239 C C . PRO B 1 60 ? -22.609 -38.875 -8.719 1 94.5 60 PRO B C 1
ATOM 3241 O O . PRO B 1 60 ? -22.578 -39.781 -9.555 1 94.5 60 PRO B O 1
ATOM 3244 N N . PRO B 1 61 ? -22.25 -37.688 -8.992 1 94.69 61 PRO B N 1
ATOM 3245 C CA . PRO B 1 61 ? -21.922 -37.406 -10.398 1 94.69 61 PRO B CA 1
ATOM 3246 C C . PRO B 1 61 ? -20.703 -38.188 -10.875 1 94.69 61 PRO B C 1
ATOM 3248 O O . PRO B 1 61 ? -20.672 -38.656 -12.016 1 94.69 61 PRO B O 1
ATOM 3251 N N . VAL B 1 62 ? -19.719 -38.312 -10.109 1 95.38 62 VAL B N 1
ATOM 3252 C CA . VAL B 1 62 ? -18.5 -39.031 -10.445 1 95.38 62 VAL B CA 1
ATOM 3253 C C . VAL B 1 62 ? -18.797 -40.531 -10.586 1 95.38 62 VAL B C 1
ATOM 3255 O O . VAL B 1 62 ? -18.297 -41.188 -11.508 1 95.38 62 VAL B O 1
ATOM 3258 N N . ARG B 1 63 ? -19.594 -41.031 -9.68 1 95.88 63 ARG B N 1
ATOM 3259 C CA . ARG B 1 63 ? -19.984 -42.406 -9.727 1 95.88 63 ARG B CA 1
ATOM 3260 C C . ARG B 1 63 ? -20.672 -42.75 -11.047 1 95.88 63 ARG B C 1
ATOM 3262 O O . ARG B 1 63 ? -20.406 -43.781 -11.648 1 95.88 63 ARG B O 1
ATOM 3269 N N . ARG B 1 64 ? -21.516 -41.875 -11.445 1 95.88 64 ARG B N 1
ATOM 3270 C CA . ARG B 1 64 ? -22.25 -42.062 -12.695 1 95.88 64 ARG B CA 1
ATOM 3271 C C . ARG B 1 64 ? -21.281 -42.125 -13.883 1 95.88 64 ARG B C 1
ATOM 3273 O O . ARG B 1 64 ? -21.453 -42.938 -14.781 1 95.88 64 ARG B O 1
ATOM 3280 N N . ARG B 1 65 ? -20.344 -41.312 -13.883 1 95.12 65 ARG B N 1
ATOM 3281 C CA . ARG B 1 65 ? -19.375 -41.25 -14.977 1 95.12 65 ARG B CA 1
ATOM 3282 C C . ARG B 1 65 ? -18.484 -42.5 -14.977 1 95.12 65 ARG B C 1
ATOM 3284 O O . ARG B 1 65 ? -18.188 -43.062 -16.031 1 95.12 65 ARG B O 1
ATOM 3291 N N . LEU B 1 66 ? -18.094 -42.906 -13.797 1 95.69 66 LEU B N 1
ATOM 3292 C CA . LEU B 1 66 ? -17.219 -44.062 -13.68 1 95.69 66 LEU B CA 1
ATOM 3293 C C . LEU B 1 66 ? -17.984 -45.344 -14.023 1 95.69 66 LEU B C 1
ATOM 3295 O O . LEU B 1 66 ? -17.375 -46.312 -14.445 1 95.69 66 LEU B O 1
ATOM 3299 N N . ALA B 1 67 ? -19.281 -45.344 -13.828 1 95.25 67 ALA B N 1
ATOM 3300 C CA . ALA B 1 67 ? -20.109 -46.5 -14.164 1 95.25 67 ALA B CA 1
ATOM 3301 C C . ALA B 1 67 ? -20.031 -46.812 -15.656 1 95.25 67 ALA B C 1
ATOM 3303 O O . ALA B 1 67 ? -20.25 -47.938 -16.078 1 95.25 67 ALA B O 1
ATOM 3304 N N . GLU B 1 68 ? -19.703 -45.812 -16.406 1 94.56 68 GLU B N 1
ATOM 3305 C CA . GLU B 1 68 ? -19.625 -45.969 -17.844 1 94.56 68 GLU B CA 1
ATOM 3306 C C . GLU B 1 68 ? -18.25 -46.5 -18.266 1 94.56 68 GLU B C 1
ATOM 3308 O O . GLU B 1 68 ? -18.031 -46.844 -19.422 1 94.56 68 GLU B O 1
ATOM 3313 N N . VAL B 1 69 ? -17.344 -46.531 -17.312 1 94.5 69 VAL B N 1
ATOM 3314 C CA . VAL B 1 69 ? -15.977 -47 -17.562 1 94.5 69 VAL B CA 1
ATOM 3315 C C . VAL B 1 69 ? -15.836 -48.469 -17.188 1 94.5 69 VAL B C 1
ATOM 3317 O O . VAL B 1 69 ? -16.062 -48.812 -16.031 1 94.5 69 VAL B O 1
ATOM 3320 N N . SER B 1 70 ? -15.555 -49.312 -18.141 1 94.5 70 SER B N 1
ATOM 3321 C CA . SER B 1 70 ? -15.445 -50.75 -17.859 1 94.5 70 SER B CA 1
ATOM 3322 C C . SER B 1 70 ? -14.25 -51.031 -16.969 1 94.5 70 SER B C 1
ATOM 3324 O O . SER B 1 70 ? -14.367 -51.812 -16 1 94.5 70 SER B O 1
ATOM 3326 N N . ALA B 1 71 ? -13.117 -50.5 -17.422 1 95.75 71 ALA B N 1
ATOM 3327 C CA . ALA B 1 71 ? -11.883 -50.688 -16.656 1 95.75 71 ALA B CA 1
ATOM 3328 C C . ALA B 1 71 ? -10.992 -49.469 -16.766 1 95.75 71 ALA B C 1
ATOM 3330 O O . ALA B 1 71 ? -11.008 -48.75 -17.781 1 95.75 71 ALA B O 1
ATOM 3331 N N . LEU B 1 72 ? -10.242 -49.281 -15.734 1 96.5 72 LEU B N 1
ATOM 3332 C CA . LEU B 1 72 ? -9.391 -48.094 -15.688 1 96.5 72 LEU B CA 1
ATOM 3333 C C . LEU B 1 72 ? -8.211 -48.25 -16.641 1 96.5 72 LEU B C 1
ATOM 3335 O O . LEU B 1 72 ? -7.777 -47.25 -17.25 1 96.5 72 LEU B O 1
ATOM 3339 N N . GLU B 1 73 ? -7.727 -49.438 -16.797 1 94.88 73 GLU B N 1
ATOM 3340 C CA . GLU B 1 73 ? -6.5 -49.656 -17.547 1 94.88 73 GLU B CA 1
ATOM 3341 C C . GLU B 1 73 ? -6.688 -49.281 -19.016 1 94.88 73 GLU B C 1
ATOM 3343 O O . GLU B 1 73 ? -5.852 -48.594 -19.609 1 94.88 73 GLU B O 1
ATOM 3348 N N . PRO B 1 74 ? -7.77 -49.719 -19.656 1 95.75 74 PRO B N 1
ATOM 3349 C CA . PRO B 1 74 ? -7.992 -49.312 -21.047 1 95.75 74 PRO B CA 1
ATOM 3350 C C . PRO B 1 74 ? -8.109 -47.781 -21.172 1 95.75 74 PRO B C 1
ATOM 3352 O O . PRO B 1 74 ? -7.648 -47.219 -22.172 1 95.75 74 PRO B O 1
ATOM 3355 N N . LEU B 1 75 ? -8.742 -47.25 -20.188 1 95.62 75 LEU B N 1
ATOM 3356 C CA . LEU B 1 75 ? -8.867 -45.781 -20.203 1 95.62 75 LEU B CA 1
ATOM 3357 C C . LEU B 1 75 ? -7.496 -45.125 -20.109 1 95.62 75 LEU B C 1
ATOM 3359 O O . LEU B 1 75 ? -7.203 -44.188 -20.875 1 95.62 75 LEU B O 1
ATOM 3363 N N . ALA B 1 76 ? -6.648 -45.531 -19.234 1 96.44 76 ALA B N 1
ATOM 3364 C CA . ALA B 1 76 ? -5.289 -45 -19.094 1 96.44 76 ALA B CA 1
ATOM 3365 C C . ALA B 1 76 ? -4.512 -45.156 -20.391 1 96.44 76 ALA B C 1
ATOM 3367 O O . ALA B 1 76 ? -3.828 -44.219 -20.828 1 96.44 76 ALA B O 1
ATOM 3368 N N . THR B 1 77 ? -4.656 -46.281 -21 1 95.81 77 THR B N 1
ATOM 3369 C CA . THR B 1 77 ? -3.943 -46.562 -22.234 1 95.81 77 THR B CA 1
ATOM 3370 C C . THR B 1 77 ? -4.375 -45.594 -23.344 1 95.81 77 THR B C 1
ATOM 3372 O O . THR B 1 77 ? -3.535 -45.062 -24.062 1 95.81 77 THR B O 1
ATOM 3375 N N . GLN B 1 78 ? -5.621 -45.469 -23.422 1 95.69 78 GLN B N 1
ATOM 3376 C CA . GLN B 1 78 ? -6.152 -44.531 -24.422 1 95.69 78 GLN B CA 1
ATOM 3377 C C . GLN B 1 78 ? -5.625 -43.125 -24.188 1 95.69 78 GLN B C 1
ATOM 3379 O O . GLN B 1 78 ? -5.25 -42.438 -25.125 1 95.69 78 GLN B O 1
ATOM 3384 N N . LEU B 1 79 ? -5.637 -42.688 -22.969 1 96.38 79 LEU B N 1
ATOM 3385 C CA . LEU B 1 79 ? -5.16 -41.344 -22.609 1 96.38 79 LEU B CA 1
ATOM 3386 C C . LEU B 1 79 ? -3.678 -41.219 -22.938 1 96.38 79 LEU B C 1
ATOM 3388 O O . LEU B 1 79 ? -3.252 -40.188 -23.453 1 96.38 79 LEU B O 1
ATOM 3392 N N . LEU B 1 80 ? -2.93 -42.188 -22.656 1 96.56 80 LEU B N 1
ATOM 3393 C CA . LEU B 1 80 ? -1.496 -42.188 -22.922 1 96.56 80 LEU B CA 1
ATOM 3394 C C . LEU B 1 80 ? -1.232 -42.094 -24.422 1 96.56 80 LEU B C 1
ATOM 3396 O O . LEU B 1 80 ? -0.31 -41.375 -24.859 1 96.56 80 LEU B O 1
ATOM 3400 N N . GLU B 1 81 ? -2.02 -42.781 -25.172 1 95.75 81 GLU B N 1
ATOM 3401 C CA . GLU B 1 81 ? -1.897 -42.719 -26.625 1 95.75 81 GLU B CA 1
ATOM 3402 C C . GLU B 1 81 ? -2.189 -41.312 -27.141 1 95.75 81 GLU B C 1
ATOM 3404 O O . GLU B 1 81 ? -1.489 -40.781 -28.016 1 95.75 81 GLU B O 1
ATOM 3409 N N . ARG B 1 82 ? -3.162 -40.75 -26.578 1 95.56 82 ARG B N 1
ATOM 3410 C CA . ARG B 1 82 ? -3.5 -39.406 -26.969 1 95.56 82 ARG B CA 1
ATOM 3411 C C . ARG B 1 82 ? -2.385 -38.438 -26.594 1 95.56 82 ARG B C 1
ATOM 3413 O O . ARG B 1 82 ? -2.057 -37.531 -27.359 1 95.56 82 ARG B O 1
ATOM 3420 N N . CYS B 1 83 ? -1.873 -38.562 -25.406 1 96.56 83 CYS B N 1
ATOM 3421 C CA . CYS B 1 83 ? -0.76 -37.719 -24.969 1 96.56 83 CYS B CA 1
ATOM 3422 C C . CYS B 1 83 ? 0.433 -37.875 -25.906 1 96.56 83 CYS B C 1
ATOM 3424 O O . CYS B 1 83 ? 1.051 -36.875 -26.281 1 96.56 83 CYS B O 1
ATOM 3426 N N . ALA B 1 84 ? 0.679 -39.094 -26.281 1 94.56 84 ALA B N 1
ATOM 3427 C CA . ALA B 1 84 ? 1.796 -39.375 -27.188 1 94.56 84 ALA B CA 1
ATOM 3428 C C . ALA B 1 84 ? 1.587 -38.688 -28.531 1 94.56 84 ALA B C 1
ATOM 3430 O O . ALA B 1 84 ? 2.51 -38.062 -29.078 1 94.56 84 ALA B O 1
ATOM 3431 N N . ARG B 1 85 ? 0.437 -38.75 -29.031 1 93.75 85 ARG B N 1
ATOM 3432 C CA . ARG B 1 85 ? 0.111 -38.156 -30.312 1 93.75 85 ARG B CA 1
ATOM 3433 C C . ARG B 1 85 ? 0.252 -36.625 -30.266 1 93.75 85 ARG B C 1
ATOM 3435 O O . ARG B 1 85 ? 0.666 -36 -31.234 1 93.75 85 ARG B O 1
ATOM 3442 N N . ALA B 1 86 ? -0.072 -36.094 -29.141 1 93.19 86 ALA B N 1
ATOM 3443 C CA . ALA B 1 86 ? -0.036 -34.656 -28.969 1 93.19 86 ALA B CA 1
ATOM 3444 C C . ALA B 1 86 ? 1.319 -34.188 -28.438 1 93.19 86 ALA B C 1
ATOM 3446 O O . ALA B 1 86 ? 1.496 -33.031 -28.094 1 93.19 86 ALA B O 1
ATOM 3447 N N . GLU B 1 87 ? 2.248 -35.094 -28.266 1 92.5 87 GLU B N 1
ATOM 3448 C CA . GLU B 1 87 ? 3.594 -34.812 -27.781 1 92.5 87 GLU B CA 1
ATOM 3449 C C . GLU B 1 87 ? 3.555 -34.156 -26.406 1 92.5 87 GLU B C 1
ATOM 3451 O O . GLU B 1 87 ? 4.25 -33.156 -26.172 1 92.5 87 GLU B O 1
ATOM 3456 N N . MET B 1 88 ? 2.662 -34.625 -25.562 1 94.44 88 MET B N 1
ATOM 3457 C CA . MET B 1 88 ? 2.539 -34.125 -24.203 1 94.44 88 MET B CA 1
ATOM 3458 C C . MET B 1 88 ? 3.156 -35.094 -23.203 1 94.44 88 MET B C 1
ATOM 3460 O O . MET B 1 88 ? 3.023 -36.312 -23.344 1 94.44 88 MET B O 1
ATOM 3464 N N . GLY B 1 89 ? 3.842 -34.562 -22.266 1 95.31 89 GLY B N 1
ATOM 3465 C CA . GLY B 1 89 ? 4.32 -35.344 -21.141 1 95.31 89 GLY B CA 1
ATOM 3466 C C . GLY B 1 89 ? 3.402 -35.281 -19.938 1 95.31 89 GLY B C 1
ATOM 3467 O O . GLY B 1 89 ? 2.459 -34.469 -19.906 1 95.31 89 GLY B O 1
ATOM 3468 N N . LEU B 1 90 ? 3.607 -36.188 -19.031 1 97 90 LEU B N 1
ATOM 3469 C CA . LEU B 1 90 ? 2.92 -36.219 -17.75 1 97 90 LEU B CA 1
ATOM 3470 C C . LEU B 1 90 ? 3.893 -35.938 -16.609 1 97 90 LEU B C 1
ATOM 3472 O O . LEU B 1 90 ? 4.969 -36.562 -16.547 1 97 90 LEU B O 1
ATOM 3476 N N . ALA B 1 91 ? 3.547 -34.969 -15.828 1 96.25 91 ALA B N 1
ATOM 3477 C CA . ALA B 1 91 ? 4.316 -34.656 -14.625 1 96.25 91 ALA B CA 1
ATOM 3478 C C . ALA B 1 91 ? 3.539 -35.031 -13.367 1 96.25 91 ALA B C 1
ATOM 3480 O O . ALA B 1 91 ? 2.594 -34.344 -12.984 1 96.25 91 ALA B O 1
ATOM 3481 N N . PHE B 1 92 ? 3.936 -36.125 -12.734 1 95.56 92 PHE B N 1
ATOM 3482 C CA . PHE B 1 92 ? 3.287 -36.531 -11.492 1 95.56 92 PHE B CA 1
ATOM 3483 C C . PHE B 1 92 ? 3.91 -35.844 -10.289 1 95.56 92 PHE B C 1
ATOM 3485 O O . PHE B 1 92 ? 5.094 -35.5 -10.312 1 95.56 92 PHE B O 1
ATOM 3492 N N . GLN B 1 93 ? 3.141 -35.625 -9.32 1 93.56 93 GLN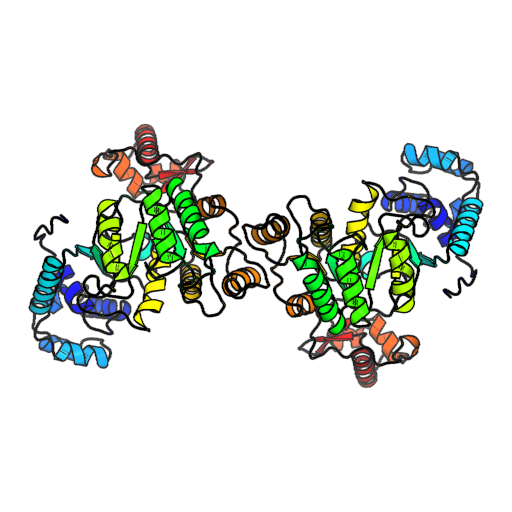 B N 1
ATOM 3493 C CA . GLN B 1 93 ? 3.672 -35.031 -8.094 1 93.56 93 GLN B CA 1
ATOM 3494 C C . GLN B 1 93 ? 4.867 -35.812 -7.578 1 93.56 93 GLN B C 1
ATOM 3496 O O . GLN B 1 93 ? 4.84 -37.062 -7.566 1 93.56 93 GLN B O 1
ATOM 3501 N N . GLY B 1 94 ? 5.883 -35.062 -7.215 1 87.44 94 GLY B N 1
ATOM 3502 C CA . GLY B 1 94 ? 7.074 -35.719 -6.707 1 87.44 94 GLY B CA 1
ATOM 3503 C C . GLY B 1 94 ? 8.141 -35.938 -7.766 1 87.44 94 GLY B C 1
ATOM 3504 O O . GLY B 1 94 ? 9.289 -36.25 -7.449 1 87.44 94 GLY B O 1
ATOM 3505 N N . GLU B 1 95 ? 7.773 -35.781 -8.977 1 88.38 95 GLU B N 1
ATOM 3506 C CA . GLU B 1 95 ? 8.719 -35.906 -10.078 1 88.38 95 GLU B CA 1
ATOM 3507 C C . GLU B 1 95 ? 9.352 -34.562 -10.438 1 88.38 95 GLU B C 1
ATOM 3509 O O . GLU B 1 95 ? 8.781 -33.531 -10.156 1 88.38 95 GLU B O 1
ATOM 3514 N N . PRO B 1 96 ? 10.461 -34.562 -11.109 1 83.19 96 PRO B N 1
ATOM 3515 C CA . PRO B 1 96 ? 11.203 -33.344 -11.414 1 83.19 96 PRO B CA 1
ATOM 3516 C C . PRO B 1 96 ? 10.43 -32.375 -12.328 1 83.19 96 PRO B C 1
ATOM 3518 O O . PRO B 1 96 ? 10.602 -31.172 -12.242 1 83.19 96 PRO B O 1
ATOM 3521 N N . ALA B 1 97 ? 9.617 -33 -13.172 1 91.19 97 ALA B N 1
ATOM 3522 C CA . ALA B 1 97 ? 8.906 -32.156 -14.148 1 91.19 97 ALA B CA 1
ATOM 3523 C C . ALA B 1 97 ? 7.742 -31.422 -13.492 1 91.19 97 ALA B C 1
ATOM 3525 O O . ALA B 1 97 ? 7.195 -30.484 -14.07 1 91.19 97 ALA B O 1
ATOM 3526 N N . TYR B 1 98 ? 7.34 -31.938 -12.289 1 95.69 98 TYR B N 1
ATOM 3527 C CA . TYR B 1 98 ? 6.234 -31.297 -11.586 1 95.69 98 TYR B CA 1
ATOM 3528 C C . TYR B 1 98 ? 6.719 -30.078 -10.805 1 95.69 98 TYR B C 1
ATOM 3530 O O . TYR B 1 98 ? 7.703 -30.156 -10.07 1 95.69 98 TYR B O 1
ATOM 3538 N N . PRO B 1 99 ? 6.105 -28.953 -10.977 1 95 99 PRO B N 1
ATOM 3539 C CA . PRO B 1 99 ? 6.523 -27.781 -10.211 1 95 99 PRO B CA 1
ATOM 3540 C C . PRO B 1 99 ? 6.516 -28.031 -8.703 1 95 99 PRO B C 1
ATOM 3542 O O . PRO B 1 99 ? 5.449 -28.219 -8.109 1 95 99 PRO B O 1
ATOM 3545 N N . ALA B 1 100 ? 7.637 -27.953 -8.109 1 89.44 100 ALA B N 1
ATOM 3546 C CA . ALA B 1 100 ? 7.797 -28.312 -6.703 1 89.44 100 ALA B CA 1
ATOM 3547 C C . ALA B 1 100 ? 6.98 -27.391 -5.801 1 89.44 100 ALA B C 1
ATOM 3549 O O . ALA B 1 100 ? 6.355 -27.844 -4.84 1 89.44 100 ALA B O 1
ATOM 3550 N N . ARG B 1 101 ? 6.961 -26.141 -6.125 1 92.69 101 ARG B N 1
ATOM 3551 C CA . ARG B 1 101 ? 6.23 -25.188 -5.309 1 92.69 101 ARG B CA 1
ATOM 3552 C C . ARG B 1 101 ? 4.73 -25.453 -5.344 1 92.69 101 ARG B C 1
ATOM 3554 O O . ARG B 1 101 ? 4.035 -25.266 -4.344 1 92.69 101 ARG B O 1
ATOM 3561 N N . LEU B 1 102 ? 4.258 -25.875 -6.457 1 96.31 102 LEU B N 1
ATOM 3562 C CA . LEU B 1 102 ? 2.838 -26.172 -6.625 1 96.31 102 LEU B CA 1
ATOM 3563 C C . LEU B 1 102 ? 2.43 -27.359 -5.773 1 96.31 102 LEU B C 1
ATOM 3565 O O . LEU B 1 102 ? 1.325 -27.391 -5.223 1 96.31 102 LEU B O 1
ATOM 3569 N N . ALA B 1 103 ? 3.316 -28.266 -5.598 1 93.94 103 ALA B N 1
ATOM 3570 C CA . ALA B 1 103 ? 3.035 -29.484 -4.836 1 93.94 103 ALA B CA 1
ATOM 3571 C C . ALA B 1 103 ? 2.73 -29.156 -3.377 1 93.94 103 ALA B C 1
ATOM 3573 O O . ALA B 1 103 ? 2.074 -29.938 -2.684 1 93.94 103 ALA B O 1
ATOM 3574 N N . GLU B 1 104 ? 3.164 -28.016 -2.951 1 91.5 104 GLU B N 1
ATOM 3575 C CA . GLU B 1 104 ? 3.021 -27.625 -1.555 1 91.5 104 GLU B CA 1
ATOM 3576 C C . GLU B 1 104 ? 1.642 -27.031 -1.29 1 91.5 104 GLU B C 1
ATOM 3578 O O . GLU B 1 104 ? 1.272 -26.781 -0.139 1 91.5 104 GLU B O 1
ATOM 3583 N N . THR B 1 105 ? 0.903 -26.797 -2.324 1 94.12 105 THR B N 1
ATOM 3584 C CA . THR B 1 105 ? -0.403 -26.172 -2.145 1 94.12 105 THR B CA 1
ATOM 3585 C C . THR B 1 105 ? -1.461 -27.219 -1.809 1 94.12 105 THR B C 1
ATOM 3587 O O . THR B 1 105 ? -1.319 -28.391 -2.168 1 94.12 105 THR B O 1
ATOM 3590 N N . ASP B 1 106 ? -2.539 -26.891 -1.141 1 89.75 106 ASP B N 1
ATOM 3591 C CA . ASP B 1 106 ? -3.561 -27.797 -0.639 1 89.75 106 ASP B CA 1
ATOM 3592 C C . ASP B 1 106 ? -4.32 -28.453 -1.788 1 89.75 106 ASP B C 1
ATOM 3594 O O . ASP B 1 106 ? -4.727 -29.625 -1.686 1 89.75 106 ASP B O 1
ATOM 3598 N N . ASP B 1 107 ? -4.516 -27.812 -2.814 1 90.19 107 ASP B N 1
ATOM 3599 C CA . ASP B 1 107 ? -5.328 -28.328 -3.908 1 90.19 107 ASP B CA 1
ATOM 3600 C C . ASP B 1 107 ? -4.477 -28.625 -5.137 1 90.19 107 ASP B C 1
ATOM 3602 O O . ASP B 1 107 ? -4.957 -28.531 -6.27 1 90.19 107 ASP B O 1
ATOM 3606 N N . ALA B 1 108 ? -3.289 -29 -4.922 1 94.94 108 ALA B N 1
ATOM 3607 C CA . ALA B 1 108 ? -2.381 -29.312 -6.02 1 94.94 108 ALA B CA 1
ATOM 3608 C C . ALA B 1 108 ? -2.895 -30.5 -6.84 1 94.94 108 ALA B C 1
ATOM 3610 O O . ALA B 1 108 ? -3.281 -31.531 -6.277 1 94.94 108 ALA B O 1
ATOM 3611 N N . PRO B 1 109 ? -2.9 -30.359 -8.125 1 96.06 109 PRO B N 1
ATOM 3612 C CA . PRO B 1 109 ? -3.24 -31.531 -8.93 1 96.06 109 PRO B CA 1
ATOM 3613 C C . PRO B 1 109 ? -2.211 -32.656 -8.805 1 96.06 109 PRO B C 1
ATOM 3615 O O . PRO B 1 109 ? -1.011 -32.375 -8.695 1 96.06 109 PRO B O 1
ATOM 3618 N N . PRO B 1 110 ? -2.672 -33.906 -8.805 1 95.25 110 PRO B N 1
ATOM 3619 C CA . PRO B 1 110 ? -1.742 -35 -8.656 1 95.25 110 PRO B CA 1
ATOM 3620 C C . PRO B 1 110 ? -0.838 -35.188 -9.875 1 95.25 110 PRO B C 1
ATOM 3622 O O . PRO B 1 110 ? 0.204 -35.844 -9.781 1 95.25 110 PRO B O 1
ATOM 3625 N N . LEU B 1 111 ? -1.271 -34.688 -10.984 1 96.19 111 LEU B N 1
ATOM 3626 C CA . LEU B 1 111 ? -0.48 -34.75 -12.203 1 96.19 111 LEU B CA 1
ATOM 3627 C C . LEU B 1 111 ? -0.784 -33.531 -13.094 1 96.19 111 LEU B C 1
ATOM 3629 O O . LEU B 1 111 ? -1.854 -32.938 -12.984 1 96.19 111 LEU B O 1
ATOM 3633 N N . LEU B 1 112 ? 0.171 -33.188 -13.883 1 97.81 112 LEU B N 1
ATOM 3634 C CA . LEU B 1 112 ? 0.043 -32.125 -14.898 1 97.81 112 LEU B CA 1
ATOM 3635 C C . LEU B 1 112 ? 0.433 -32.656 -16.281 1 97.81 112 LEU B C 1
ATOM 3637 O O . LEU B 1 112 ? 1.343 -33.5 -16.391 1 97.81 112 LEU B O 1
ATOM 3641 N N . PHE B 1 113 ? -0.263 -32.219 -17.234 1 97.75 113 PHE B N 1
ATOM 3642 C CA . PHE B 1 113 ? 0.171 -32.406 -18.609 1 97.75 113 PHE B CA 1
ATOM 3643 C C . PHE B 1 113 ? 1.094 -31.266 -19.031 1 97.75 113 PHE B C 1
ATOM 3645 O O . PHE B 1 113 ? 0.867 -30.109 -18.672 1 97.75 113 PHE B O 1
ATOM 3652 N N . TYR B 1 114 ? 2.125 -31.562 -19.781 1 97.81 114 TYR B N 1
ATOM 3653 C CA . TYR B 1 114 ? 3.004 -30.453 -20.141 1 97.81 114 TYR B CA 1
ATOM 3654 C C . TYR B 1 114 ? 3.654 -30.703 -21.5 1 97.81 114 TYR B C 1
ATOM 3656 O O . TYR B 1 114 ? 3.703 -31.828 -21.984 1 97.81 114 TYR B O 1
ATOM 3664 N N . ARG B 1 115 ? 3.986 -29.672 -22.188 1 96.81 115 ARG B N 1
ATOM 3665 C CA . ARG B 1 115 ? 4.805 -29.641 -23.391 1 96.81 115 ARG B CA 1
ATOM 3666 C C . ARG B 1 115 ? 5.992 -28.703 -23.234 1 96.81 115 ARG B C 1
ATOM 3668 O O . ARG B 1 115 ? 5.816 -27.531 -22.891 1 96.81 115 ARG B O 1
ATOM 3675 N N . GLY B 1 116 ? 7.188 -29.156 -23.484 1 94.38 116 GLY B N 1
ATOM 3676 C CA . GLY B 1 116 ? 8.422 -28.406 -23.281 1 94.38 116 GLY B CA 1
ATOM 3677 C C . GLY B 1 116 ? 9.406 -29.109 -22.375 1 94.38 116 GLY B C 1
ATOM 3678 O O . GLY B 1 116 ? 9.266 -30.297 -22.094 1 94.38 116 GLY B O 1
ATOM 3679 N N . GLN B 1 117 ? 10.414 -28.406 -22.016 1 87.44 117 GLN B N 1
ATOM 3680 C CA . GLN B 1 117 ? 11.445 -28.953 -21.125 1 87.44 117 GLN B CA 1
ATOM 3681 C C . GLN B 1 117 ? 11.523 -28.156 -19.828 1 87.44 117 GLN B C 1
ATOM 3683 O O . GLN B 1 117 ? 11.906 -27 -19.812 1 87.44 117 GLN B O 1
ATOM 3688 N N . VAL B 1 118 ? 11.125 -28.906 -18.781 1 88.56 118 VAL B N 1
ATOM 3689 C CA . VAL B 1 118 ? 11.188 -28.266 -17.484 1 88.56 118 VAL B CA 1
ATOM 3690 C C . VAL B 1 118 ? 12.648 -28.125 -17.047 1 88.56 118 VAL B C 1
ATOM 3692 O O . VAL B 1 118 ? 13.391 -29.094 -17.016 1 88.56 118 VAL B O 1
ATOM 3695 N N . GLY B 1 119 ? 13.078 -26.969 -16.781 1 78.19 119 GLY B N 1
ATOM 3696 C CA . GLY B 1 119 ? 14.453 -26.688 -16.406 1 78.19 119 GLY B CA 1
ATOM 3697 C C . GLY B 1 119 ? 14.734 -26.938 -14.938 1 78.19 119 GLY B C 1
ATOM 3698 O O . GLY B 1 119 ? 13.906 -27.516 -14.234 1 78.19 119 GLY B O 1
ATOM 3699 N N . PRO B 1 120 ? 15.906 -26.625 -14.562 1 75.81 120 PRO B N 1
ATOM 3700 C CA . PRO B 1 120 ? 16.297 -26.812 -13.164 1 75.81 120 PRO B CA 1
ATOM 3701 C C . PRO B 1 120 ? 15.5 -25.922 -12.211 1 75.81 120 PRO B C 1
ATOM 3703 O O . PRO B 1 120 ? 14.812 -25 -12.648 1 75.81 120 PRO B O 1
ATOM 3706 N N . PRO B 1 121 ? 15.648 -26.312 -10.992 1 79.69 121 PRO B N 1
ATOM 3707 C CA . PRO B 1 121 ? 14.953 -25.5 -9.992 1 79.69 121 PRO B CA 1
ATOM 3708 C C . PRO B 1 121 ? 15.359 -24.031 -10.047 1 79.69 121 PRO B C 1
ATOM 3710 O O . PRO B 1 121 ? 16.547 -23.719 -10.219 1 79.69 121 PRO B O 1
ATOM 3713 N N . ARG B 1 122 ? 14.352 -23.188 -9.969 1 84.25 122 ARG B N 1
ATOM 3714 C CA . ARG B 1 122 ? 14.562 -21.75 -10 1 84.25 122 ARG B CA 1
ATOM 3715 C C . ARG B 1 122 ? 13.422 -21.016 -9.297 1 84.25 122 ARG B C 1
ATOM 3717 O O . ARG B 1 122 ? 12.328 -21.562 -9.141 1 84.25 122 ARG B O 1
ATOM 3724 N N . ARG B 1 123 ? 13.828 -19.812 -8.844 1 90.62 123 ARG B N 1
ATOM 3725 C CA . ARG B 1 123 ? 12.758 -18.953 -8.352 1 90.62 123 ARG B CA 1
ATOM 3726 C C . ARG B 1 123 ? 11.914 -18.422 -9.508 1 90.62 123 ARG B C 1
ATOM 3728 O O . ARG B 1 123 ? 12.438 -18.109 -10.578 1 90.62 123 ARG B O 1
ATOM 3735 N N . ARG B 1 124 ? 10.648 -18.375 -9.234 1 95.56 124 ARG B N 1
ATOM 3736 C CA . ARG B 1 124 ? 9.742 -17.938 -10.297 1 95.56 124 ARG B CA 1
ATOM 3737 C C . ARG B 1 124 ? 8.75 -16.906 -9.789 1 95.56 124 ARG B C 1
ATOM 3739 O O . ARG B 1 124 ? 8.367 -16.922 -8.617 1 95.56 124 ARG B O 1
ATOM 3746 N N . ALA B 1 125 ? 8.367 -16.016 -10.664 1 98.31 125 ALA B N 1
ATOM 3747 C CA . ALA B 1 125 ? 7.348 -15.016 -10.359 1 98.31 125 ALA B CA 1
ATOM 3748 C C . ALA B 1 125 ? 6.188 -15.102 -11.352 1 98.31 125 ALA B C 1
ATOM 3750 O O . ALA B 1 125 ? 6.398 -15.18 -12.562 1 98.31 125 ALA B O 1
ATOM 3751 N N . ALA B 1 126 ? 4.984 -15.141 -10.773 1 98.88 126 ALA B N 1
ATOM 3752 C CA . ALA B 1 126 ? 3.805 -14.992 -11.617 1 98.88 126 ALA B CA 1
ATOM 3753 C C . ALA B 1 126 ? 3.629 -13.539 -12.062 1 98.88 126 ALA B C 1
ATOM 3755 O O . ALA B 1 126 ? 3.586 -12.633 -11.227 1 98.88 126 ALA B O 1
ATOM 3756 N N . LEU B 1 127 ? 3.627 -13.289 -13.328 1 98.81 127 LEU B N 1
ATOM 3757 C CA . LEU B 1 127 ? 3.297 -11.992 -13.898 1 98.81 127 LEU B CA 1
ATOM 3758 C C . LEU B 1 127 ? 1.972 -12.047 -14.648 1 98.81 127 LEU B C 1
ATOM 3760 O O . LEU B 1 127 ? 1.873 -12.688 -15.695 1 98.81 127 LEU B O 1
ATOM 3764 N N . VAL B 1 128 ? 0.928 -11.352 -14.078 1 98.69 128 VAL B N 1
ATOM 3765 C CA . VAL B 1 128 ? -0.418 -11.484 -14.625 1 98.69 128 VAL B CA 1
ATOM 3766 C C . VAL B 1 128 ? -1.052 -10.102 -14.773 1 98.69 128 VAL B C 1
ATOM 3768 O O . VAL B 1 128 ? -0.562 -9.125 -14.211 1 98.69 128 VAL B O 1
ATOM 3771 N N . GLY B 1 129 ? -2.09 -10.07 -15.547 1 97.88 129 GLY B N 1
ATOM 3772 C CA . GLY B 1 129 ? -2.809 -8.82 -15.711 1 97.88 129 GLY B CA 1
ATOM 3773 C C . GLY B 1 129 ? -3.953 -8.914 -16.703 1 97.88 129 GLY B C 1
ATOM 3774 O O . GLY B 1 129 ? -4.312 -10.016 -17.141 1 97.88 129 GLY B O 1
ATOM 3775 N N . SER B 1 130 ? -4.449 -7.766 -17.094 1 96.25 130 SER B N 1
ATOM 3776 C CA . SER B 1 130 ? -5.629 -7.625 -17.938 1 96.25 130 SER B CA 1
ATOM 3777 C C . SER B 1 130 ? -5.379 -8.172 -19.328 1 96.25 130 SER B C 1
ATOM 3779 O O . SER B 1 130 ? -4.293 -8.008 -19.891 1 96.25 130 SER B O 1
ATOM 3781 N N . ARG B 1 131 ? -6.453 -8.758 -19.984 1 93.31 131 ARG B N 1
ATOM 3782 C CA . ARG B 1 131 ? -6.406 -9.203 -21.375 1 93.31 131 ARG B CA 1
ATOM 3783 C C . ARG B 1 131 ? -6.434 -8.016 -22.328 1 93.31 131 ARG B C 1
ATOM 3785 O O . ARG B 1 131 ? -6.09 -8.148 -23.5 1 93.31 131 ARG B O 1
ATOM 3792 N N . HIS B 1 132 ? -6.953 -6.875 -21.688 1 91.38 132 HIS B N 1
ATOM 3793 C CA . HIS B 1 132 ? -7.121 -5.691 -22.516 1 91.38 132 HIS B CA 1
ATOM 3794 C C . HIS B 1 132 ? -6.637 -4.438 -21.797 1 91.38 132 HIS B C 1
ATOM 3796 O O . HIS B 1 132 ? -7.418 -3.518 -21.547 1 91.38 132 HIS B O 1
ATOM 3802 N N . PRO B 1 133 ? -5.336 -4.391 -21.562 1 88.75 133 PRO B N 1
ATOM 3803 C CA . PRO B 1 133 ? -4.816 -3.17 -20.938 1 88.75 133 PRO B CA 1
ATOM 3804 C C . PRO B 1 133 ? -4.699 -2.01 -21.922 1 88.75 133 PRO B C 1
ATOM 3806 O O . PRO B 1 133 ? -4.938 -2.188 -23.125 1 88.75 133 PRO B O 1
ATOM 3809 N N . ASP B 1 134 ? -4.477 -0.783 -21.344 1 84.75 134 ASP B N 1
ATOM 3810 C CA . ASP B 1 134 ? -4.156 0.322 -22.234 1 84.75 134 ASP B CA 1
ATOM 3811 C C . ASP B 1 134 ? -2.984 -0.035 -23.156 1 84.75 134 ASP B C 1
ATOM 3813 O O . ASP B 1 134 ? -2.025 -0.678 -22.719 1 84.75 134 ASP B O 1
ATOM 3817 N N . GLN B 1 135 ? -3.113 0.299 -24.391 1 77.44 135 GLN B N 1
ATOM 3818 C CA . GLN B 1 135 ? -2.16 -0.122 -25.422 1 77.44 135 GLN B CA 1
ATOM 3819 C C . GLN B 1 135 ? -0.737 0.28 -25.031 1 77.44 135 GLN B C 1
ATOM 3821 O O . GLN B 1 135 ? 0.212 -0.468 -25.281 1 77.44 135 GLN B O 1
ATOM 3826 N N . GLY B 1 136 ? -0.669 1.325 -24.406 1 85.5 136 GLY B N 1
ATOM 3827 C CA . GLY B 1 136 ? 0.656 1.794 -24.031 1 85.5 136 GLY B CA 1
ATOM 3828 C C . GLY B 1 136 ? 1.286 0.984 -22.906 1 85.5 136 GLY B C 1
ATOM 3829 O O . GLY B 1 136 ? 2.496 1.055 -22.688 1 85.5 136 GLY B O 1
ATOM 3830 N N . PHE B 1 137 ? 0.502 0.013 -22.391 1 93.62 137 PHE B N 1
ATOM 3831 C CA . PHE B 1 137 ? 0.988 -0.716 -21.234 1 93.62 137 PHE B CA 1
ATOM 3832 C C . PHE B 1 137 ? 1.692 -2 -21.656 1 93.62 137 PHE B C 1
ATOM 3834 O O . PHE B 1 137 ? 2.512 -2.539 -20.906 1 93.62 137 PHE B O 1
ATOM 3841 N N . LEU B 1 138 ? 1.446 -2.561 -22.859 1 95.38 138 LEU B N 1
ATOM 3842 C CA . LEU B 1 138 ? 1.935 -3.871 -23.266 1 95.38 138 LEU B CA 1
ATOM 3843 C C . LEU B 1 138 ? 3.441 -3.84 -23.5 1 95.38 138 LEU B C 1
ATOM 3845 O O . LEU B 1 138 ? 4.164 -4.727 -23.047 1 95.38 138 LEU B O 1
ATOM 3849 N N . PRO B 1 139 ? 3.98 -2.775 -24.188 1 95.38 139 PRO B N 1
ATOM 3850 C CA . PRO B 1 139 ? 5.438 -2.705 -24.297 1 95.38 139 PRO B CA 1
ATOM 3851 C C . PRO B 1 139 ? 6.133 -2.623 -22.938 1 95.38 139 PRO B C 1
ATOM 3853 O O . PRO B 1 139 ? 7.207 -3.199 -22.766 1 95.38 139 PRO B O 1
ATOM 3856 N N . PHE B 1 140 ? 5.508 -1.951 -22.047 1 95.88 140 PHE B N 1
ATOM 3857 C CA . PHE B 1 140 ? 6.055 -1.864 -20.703 1 95.88 140 PHE B CA 1
ATOM 3858 C C . PHE B 1 140 ? 6.062 -3.232 -20.031 1 95.88 140 PHE B C 1
ATOM 3860 O O . PHE B 1 140 ? 7.074 -3.645 -19.453 1 95.88 140 PHE B O 1
ATOM 3867 N N . ALA B 1 141 ? 4.953 -3.932 -20.078 1 97.56 141 ALA B N 1
ATOM 3868 C CA . ALA B 1 141 ? 4.836 -5.254 -19.469 1 97.56 141 ALA B CA 1
ATOM 3869 C C . ALA B 1 141 ? 5.898 -6.203 -20.016 1 97.56 141 ALA B C 1
ATOM 3871 O O . ALA B 1 141 ? 6.508 -6.957 -19.25 1 97.56 141 ALA B O 1
ATOM 3872 N N . ARG B 1 142 ? 6.109 -6.137 -21.312 1 97.44 142 ARG B N 1
ATOM 3873 C CA . ARG B 1 142 ? 7.113 -6.984 -21.953 1 97.44 142 ARG B CA 1
ATOM 3874 C C . ARG B 1 142 ? 8.508 -6.652 -21.438 1 97.44 142 ARG B C 1
ATOM 3876 O O . ARG B 1 142 ? 9.266 -7.551 -21.062 1 97.44 142 ARG B O 1
ATOM 3883 N N . THR B 1 143 ? 8.828 -5.367 -21.359 1 97.62 143 THR B N 1
ATOM 3884 C CA . THR B 1 143 ? 10.133 -4.926 -20.875 1 97.62 143 THR B CA 1
ATOM 3885 C C . THR B 1 143 ? 10.32 -5.309 -19.406 1 97.62 143 THR B C 1
ATOM 3887 O O . THR B 1 143 ? 11.391 -5.766 -19.016 1 97.62 143 THR B O 1
ATOM 3890 N N . PHE B 1 144 ? 9.297 -5.133 -18.641 1 97.75 144 PHE B N 1
ATOM 3891 C CA . PHE B 1 144 ? 9.32 -5.473 -17.234 1 97.75 144 PHE B CA 1
ATOM 3892 C C . PHE B 1 144 ? 9.625 -6.953 -17.031 1 97.75 144 PHE B C 1
ATOM 3894 O O . PHE B 1 144 ? 10.516 -7.312 -16.266 1 97.75 144 PHE B O 1
ATOM 3901 N N . ALA B 1 145 ? 8.945 -7.801 -17.781 1 98.25 145 ALA B N 1
ATOM 3902 C CA . ALA B 1 145 ? 9.141 -9.242 -17.688 1 98.25 145 ALA B CA 1
ATOM 3903 C C . ALA B 1 145 ? 10.547 -9.633 -18.156 1 98.25 145 ALA B C 1
ATOM 3905 O O . ALA B 1 145 ? 11.164 -10.539 -17.578 1 98.25 145 ALA B O 1
ATOM 3906 N N . ARG B 1 146 ? 11 -8.961 -19.219 1 97.12 146 ARG B N 1
ATOM 3907 C CA . ARG B 1 146 ? 12.367 -9.203 -19.688 1 97.12 146 ARG B CA 1
ATOM 3908 C C . ARG B 1 146 ? 13.375 -8.945 -18.578 1 97.12 146 ARG B C 1
ATOM 3910 O O . ARG B 1 146 ? 14.258 -9.773 -18.328 1 97.12 146 ARG B O 1
ATOM 3917 N N . GLN B 1 147 ? 13.188 -7.871 -17.875 1 95.5 147 GLN B N 1
ATOM 3918 C CA . GLN B 1 147 ? 14.109 -7.492 -16.812 1 95.5 147 GLN B CA 1
ATOM 3919 C C . GLN B 1 147 ? 14.016 -8.461 -15.633 1 95.5 147 GLN B C 1
ATOM 3921 O O . GLN B 1 147 ? 15.031 -8.812 -15.031 1 95.5 147 GLN B O 1
ATOM 3926 N N . VAL B 1 148 ? 12.828 -8.891 -15.336 1 95.94 148 VAL B N 1
ATOM 3927 C CA . VAL B 1 148 ? 12.656 -9.891 -14.281 1 95.94 148 VAL B CA 1
ATOM 3928 C C . VAL B 1 148 ? 13.453 -11.148 -14.625 1 95.94 148 VAL B C 1
ATOM 3930 O O . VAL B 1 148 ? 14.203 -11.664 -13.797 1 95.94 148 VAL B O 1
ATOM 3933 N N . ALA B 1 149 ? 13.352 -11.562 -15.859 1 92.88 149 ALA B N 1
ATOM 3934 C CA . ALA B 1 149 ? 14.008 -12.781 -16.328 1 92.88 149 ALA B CA 1
ATOM 3935 C C . ALA B 1 149 ? 15.523 -12.602 -16.359 1 92.88 149 ALA B C 1
ATOM 3937 O O . ALA B 1 149 ? 16.266 -13.547 -16.094 1 92.88 149 ALA B O 1
ATOM 3938 N N . GLU B 1 150 ? 15.93 -11.391 -16.656 1 89.06 150 GLU B N 1
ATOM 3939 C CA . GLU B 1 150 ? 17.359 -11.094 -16.703 1 89.06 150 GLU B CA 1
ATOM 3940 C C . GLU B 1 150 ? 18 -11.258 -15.32 1 89.06 150 GLU B C 1
ATOM 3942 O O . GLU B 1 150 ? 19.203 -11.492 -15.219 1 89.06 150 GLU B O 1
ATOM 3947 N N . GLY B 1 151 ? 17.188 -11.164 -14.375 1 85 151 GLY B N 1
ATOM 3948 C CA . GLY B 1 151 ? 17.672 -11.367 -13.016 1 85 151 GLY B CA 1
ATOM 3949 C C . GLY B 1 151 ? 17.703 -12.828 -12.609 1 85 151 GLY B C 1
ATOM 3950 O O . GLY B 1 151 ? 18.031 -13.156 -11.469 1 85 151 GLY B O 1
ATOM 3951 N N . GLY B 1 152 ? 17.344 -13.742 -13.516 1 85.56 152 GLY B N 1
ATOM 3952 C CA . GLY B 1 152 ? 17.391 -15.172 -13.258 1 85.56 152 GLY B CA 1
ATOM 3953 C C . GLY B 1 152 ? 16.078 -15.719 -12.703 1 85.56 152 GLY B C 1
ATOM 3954 O O . GLY B 1 152 ? 16.031 -16.875 -12.266 1 85.56 152 GLY B O 1
ATOM 3955 N N . VAL B 1 153 ? 15.094 -14.906 -12.688 1 91.75 153 VAL B N 1
ATOM 3956 C CA . VAL B 1 153 ? 13.797 -15.312 -12.164 1 91.75 153 VAL B CA 1
ATOM 3957 C C . VAL B 1 153 ? 12.914 -15.828 -13.297 1 91.75 153 VAL B C 1
ATOM 3959 O O . VAL B 1 153 ? 12.797 -15.18 -14.344 1 91.75 153 VAL B O 1
ATOM 3962 N N . GLY B 1 154 ? 12.398 -17.031 -13.172 1 94.5 154 GLY B N 1
ATOM 3963 C CA . GLY B 1 154 ? 11.469 -17.547 -14.164 1 94.5 154 GLY B CA 1
ATOM 3964 C C . GLY B 1 154 ? 10.133 -16.828 -14.156 1 94.5 154 GLY B C 1
ATOM 3965 O O . GLY B 1 154 ? 9.656 -16.406 -13.102 1 94.5 154 GLY B O 1
ATOM 3966 N N . VAL B 1 155 ? 9.508 -16.734 -15.312 1 97.69 155 VAL B N 1
ATOM 3967 C CA . VAL B 1 155 ? 8.219 -16.062 -15.445 1 97.69 155 VAL B CA 1
ATOM 3968 C C . VAL B 1 155 ? 7.109 -17.094 -15.602 1 97.69 155 VAL B C 1
ATOM 3970 O O . VAL B 1 155 ? 7.242 -18.047 -16.391 1 97.69 155 VAL B O 1
ATOM 3973 N N . VAL B 1 156 ? 6.035 -17.016 -14.812 1 98.62 156 VAL B N 1
ATOM 3974 C CA . VAL B 1 156 ? 4.863 -17.875 -14.906 1 98.62 156 VAL B CA 1
ATOM 3975 C C . VAL B 1 156 ? 3.633 -17.031 -15.242 1 98.62 156 VAL B C 1
ATOM 3977 O O . VAL B 1 156 ? 3.393 -16 -14.617 1 98.62 156 VAL B O 1
ATOM 3980 N N . SER B 1 157 ? 2.869 -17.406 -16.234 1 98.56 157 SER B N 1
ATOM 3981 C CA . SER B 1 157 ? 1.646 -16.688 -16.594 1 98.56 157 SER B CA 1
ATOM 3982 C C . SER B 1 157 ? 0.65 -17.609 -17.297 1 98.56 157 SER B C 1
ATOM 3984 O O . SER B 1 157 ? 0.812 -18.828 -17.281 1 98.56 157 SER B O 1
ATOM 3986 N N . GLY B 1 158 ? -0.464 -17.047 -17.812 1 97 158 GLY B N 1
ATOM 3987 C CA . GLY B 1 158 ? -1.566 -17.875 -18.281 1 97 158 GLY B CA 1
ATOM 3988 C C . GLY B 1 158 ? -1.672 -17.938 -19.797 1 97 158 GLY B C 1
ATOM 3989 O O . GLY B 1 158 ? -2.574 -18.578 -20.328 1 97 158 GLY B O 1
ATOM 3990 N N . ALA B 1 159 ? -0.833 -17.172 -20.453 1 95.5 159 ALA B N 1
ATOM 3991 C CA . ALA B 1 159 ? -0.78 -17.141 -21.922 1 95.5 159 ALA B CA 1
ATOM 3992 C C . ALA B 1 159 ? -2.043 -16.5 -22.5 1 95.5 159 ALA B C 1
ATOM 3994 O O . ALA B 1 159 ? -2.373 -16.703 -23.656 1 95.5 159 ALA B O 1
ATOM 3995 N N . ALA B 1 160 ? -2.859 -15.859 -21.719 1 91.81 160 ALA B N 1
ATOM 3996 C CA . ALA B 1 160 ? -3.998 -15.094 -22.203 1 91.81 160 ALA B CA 1
ATOM 3997 C C . ALA B 1 160 ? -3.535 -13.859 -22.969 1 91.81 160 ALA B C 1
ATOM 3999 O O . ALA B 1 160 ? -2.361 -13.484 -22.906 1 91.81 160 ALA B O 1
ATOM 4000 N N . ALA B 1 161 ? -4.441 -13.305 -23.672 1 93.12 161 ALA B N 1
ATOM 4001 C CA . ALA B 1 161 ? -4.137 -12.055 -24.375 1 93.12 161 ALA B CA 1
ATOM 4002 C C . ALA B 1 161 ? -3.736 -10.969 -23.375 1 93.12 161 ALA B C 1
ATOM 4004 O O . ALA B 1 161 ? -3.996 -11.086 -22.172 1 93.12 161 ALA B O 1
ATOM 4005 N N . GLY B 1 162 ? -3.025 -9.953 -23.922 1 95.88 162 GLY B N 1
ATOM 4006 C CA . GLY B 1 162 ? -2.705 -8.797 -23.094 1 95.88 162 GLY B CA 1
ATOM 4007 C C . GLY B 1 162 ? -1.432 -8.977 -22.281 1 95.88 162 GLY B C 1
ATOM 4008 O O . GLY B 1 162 ? -0.379 -9.297 -22.844 1 95.88 162 GLY B O 1
ATOM 4009 N N . VAL B 1 163 ? -1.544 -8.828 -21.031 1 97.62 163 VAL B N 1
ATOM 4010 C CA . VAL B 1 163 ? -0.378 -8.742 -20.156 1 97.62 163 VAL B CA 1
ATOM 4011 C C . VAL B 1 163 ? 0.342 -10.086 -20.109 1 97.62 163 VAL B C 1
ATOM 4013 O O . VAL B 1 163 ? 1.57 -10.141 -20.203 1 97.62 163 VAL B O 1
ATOM 4016 N N . ASP B 1 164 ? -0.4 -11.188 -20.062 1 97.44 164 ASP B N 1
ATOM 4017 C CA . ASP B 1 164 ? 0.22 -12.508 -19.969 1 97.44 164 ASP B CA 1
ATOM 4018 C C . ASP B 1 164 ? 1.151 -12.773 -21.156 1 97.44 164 ASP B C 1
ATOM 4020 O O . ASP B 1 164 ? 2.314 -13.133 -20.953 1 97.44 164 ASP B O 1
ATOM 4024 N N . ARG B 1 165 ? 0.625 -12.547 -22.281 1 96.31 165 ARG B N 1
ATOM 4025 C CA . ARG B 1 165 ? 1.407 -12.812 -23.484 1 96.31 165 ARG B CA 1
ATOM 4026 C C . ARG B 1 165 ? 2.613 -11.883 -23.578 1 96.31 165 ARG B C 1
ATOM 4028 O O . ARG B 1 165 ? 3.707 -12.312 -23.953 1 96.31 165 ARG B O 1
ATOM 4035 N N . ALA B 1 166 ? 2.385 -10.633 -23.234 1 97 166 ALA B N 1
ATOM 4036 C CA . ALA B 1 166 ? 3.492 -9.68 -23.234 1 97 166 ALA B CA 1
ATOM 4037 C C . ALA B 1 166 ? 4.605 -10.141 -22.297 1 97 166 ALA B C 1
ATOM 4039 O O . ALA B 1 166 ? 5.789 -10.039 -22.641 1 97 166 ALA B O 1
ATOM 4040 N N . CYS B 1 167 ? 4.238 -10.68 -21.172 1 98.31 167 CYS B N 1
ATOM 4041 C CA . CYS B 1 167 ? 5.211 -11.133 -20.188 1 98.31 167 CYS B CA 1
ATOM 4042 C C . CYS B 1 167 ? 5.98 -12.352 -20.703 1 98.31 167 CYS B C 1
ATOM 4044 O O . CYS B 1 167 ? 7.195 -12.445 -20.5 1 98.31 167 CYS B O 1
ATOM 4046 N N . HIS B 1 168 ? 5.289 -13.258 -21.328 1 97.88 168 HIS B N 1
ATOM 4047 C CA . HIS B 1 168 ? 5.977 -14.406 -21.906 1 97.88 168 HIS B CA 1
ATOM 4048 C C . HIS B 1 168 ? 6.992 -13.977 -22.953 1 97.88 168 HIS B C 1
ATOM 4050 O O . HIS B 1 168 ? 8.133 -14.445 -22.953 1 97.88 168 HIS B O 1
ATOM 4056 N N . TRP B 1 169 ? 6.543 -13.07 -23.828 1 96.56 169 TRP B N 1
ATOM 4057 C CA . TRP B 1 169 ? 7.469 -12.555 -24.828 1 96.56 169 TRP B CA 1
ATOM 4058 C C . TRP B 1 169 ? 8.68 -11.898 -24.172 1 96.56 169 TRP B C 1
ATOM 4060 O O . TRP B 1 169 ? 9.812 -12.102 -24.594 1 96.56 169 TRP B O 1
ATOM 4070 N N . GLY B 1 170 ? 8.445 -11.148 -23.172 1 97.5 170 GLY B N 1
ATOM 4071 C CA . GLY B 1 170 ? 9.531 -10.508 -22.438 1 97.5 170 GLY B CA 1
ATOM 4072 C C . GLY B 1 170 ? 10.531 -11.5 -21.859 1 97.5 170 GLY B C 1
ATOM 4073 O O . GLY B 1 170 ? 11.742 -11.32 -22 1 97.5 170 GLY B O 1
ATOM 4074 N N . ALA B 1 171 ? 10.023 -12.523 -21.234 1 96.38 171 ALA B N 1
ATOM 4075 C CA . ALA B 1 171 ? 10.891 -13.555 -20.672 1 96.38 171 ALA B CA 1
ATOM 4076 C C . ALA B 1 171 ? 11.727 -14.219 -21.766 1 96.38 171 ALA B C 1
ATOM 4078 O O . ALA B 1 171 ? 12.938 -14.414 -21.594 1 96.38 171 ALA B O 1
ATOM 4079 N N . MET B 1 172 ? 11.086 -14.492 -22.844 1 94.75 172 MET B N 1
ATOM 4080 C CA . MET B 1 172 ? 11.766 -15.164 -23.938 1 94.75 172 MET B CA 1
ATOM 4081 C C . MET B 1 172 ? 12.828 -14.258 -24.562 1 94.75 172 MET B C 1
ATOM 4083 O O . MET B 1 172 ? 13.875 -14.734 -25 1 94.75 172 MET B O 1
ATOM 4087 N N . ASP B 1 173 ? 12.5 -12.938 -24.578 1 93.25 173 ASP B N 1
ATOM 4088 C CA . ASP B 1 173 ? 13.461 -11.961 -25.094 1 93.25 173 ASP B CA 1
ATOM 4089 C C . ASP B 1 173 ? 14.773 -12.023 -24.328 1 93.25 173 ASP B C 1
ATOM 4091 O O . ASP B 1 173 ? 15.844 -11.773 -24.891 1 93.25 173 ASP B O 1
ATOM 4095 N N . ALA B 1 174 ? 14.758 -12.352 -23.078 1 91.31 174 ALA B N 1
ATOM 4096 C CA . ALA B 1 174 ? 15.93 -12.391 -22.219 1 91.31 174 ALA B CA 1
ATOM 4097 C C . ALA B 1 174 ? 16.562 -13.781 -22.219 1 91.31 174 ALA B C 1
ATOM 4099 O O . ALA B 1 174 ? 17.594 -14.008 -21.562 1 91.31 174 ALA B O 1
ATOM 4100 N N . GLY B 1 175 ? 15.898 -14.734 -22.938 1 88.44 175 GLY B N 1
ATOM 4101 C CA . GLY B 1 175 ? 16.344 -16.125 -22.859 1 88.44 175 GLY B CA 1
ATOM 4102 C C . GLY B 1 175 ? 16.031 -16.781 -21.531 1 88.44 175 GLY B C 1
ATOM 4103 O O . GLY B 1 175 ? 16.703 -17.719 -21.141 1 88.44 175 GLY B O 1
ATOM 4104 N N . GLY B 1 176 ? 15.078 -16.203 -20.859 1 88.69 176 GLY B N 1
ATOM 4105 C CA . GLY B 1 176 ? 14.719 -16.734 -19.562 1 88.69 176 GLY B CA 1
ATOM 4106 C C . GLY B 1 176 ? 13.664 -17.828 -19.641 1 88.69 176 GLY B C 1
ATOM 4107 O O . GLY B 1 176 ? 13.047 -18.031 -20.688 1 88.69 176 GLY B O 1
ATOM 4108 N N . GLU B 1 177 ? 13.5 -18.516 -18.562 1 91 177 GLU B N 1
ATOM 4109 C CA . GLU B 1 177 ? 12.469 -19.547 -18.453 1 91 177 GLU B CA 1
ATOM 4110 C C . GLU B 1 177 ? 11.078 -18.922 -18.344 1 91 177 GLU B C 1
ATOM 4112 O O . GLU B 1 177 ? 10.898 -17.938 -17.625 1 91 177 GLU B O 1
ATOM 4117 N N . THR B 1 178 ? 10.133 -19.484 -19.016 1 96.44 178 THR B N 1
ATOM 4118 C CA . THR B 1 178 ? 8.75 -19.047 -18.875 1 96.44 178 THR B CA 1
ATOM 4119 C C . THR B 1 178 ? 7.789 -20.234 -18.906 1 96.44 178 THR B C 1
ATOM 4121 O O . THR B 1 178 ? 7.957 -21.156 -19.703 1 96.44 178 THR B O 1
ATOM 4124 N N . TRP B 1 179 ? 6.906 -20.312 -17.969 1 98.12 179 TRP B N 1
ATOM 4125 C CA . TRP B 1 179 ? 5.879 -21.344 -17.859 1 98.12 179 TRP B CA 1
ATOM 4126 C C . TRP B 1 179 ? 4.492 -20.75 -18.094 1 98.12 179 TRP B C 1
ATOM 4128 O O . TRP B 1 179 ? 4.148 -19.703 -17.547 1 98.12 179 TRP B O 1
ATOM 4138 N N . ALA B 1 180 ? 3.717 -21.391 -18.906 1 98.44 180 ALA B N 1
ATOM 4139 C CA . ALA B 1 180 ? 2.314 -21.031 -19.109 1 98.44 180 ALA B CA 1
ATOM 4140 C C . ALA B 1 180 ? 1.391 -22.125 -18.562 1 98.44 180 ALA B C 1
ATOM 4142 O O . ALA B 1 180 ? 1.541 -23.297 -18.906 1 98.44 180 ALA B O 1
ATOM 4143 N N . PHE B 1 181 ? 0.524 -21.781 -17.703 1 98.44 181 PHE B N 1
ATOM 4144 C CA . PHE B 1 181 ? -0.553 -22.672 -17.297 1 98.44 181 PHE B CA 1
ATOM 4145 C C . PHE B 1 181 ? -1.843 -22.344 -18.031 1 98.44 181 PHE B C 1
ATOM 4147 O O . PHE B 1 181 ? -2.342 -21.219 -17.953 1 98.44 181 PHE B O 1
ATOM 4154 N N . LEU B 1 182 ? -2.398 -23.344 -18.703 1 97.69 182 LEU B N 1
ATOM 4155 C CA . LEU B 1 182 ? -3.529 -23.094 -19.578 1 97.69 182 LEU B CA 1
ATOM 4156 C C . LEU B 1 182 ? -4.84 -23.516 -18.922 1 97.69 182 LEU B C 1
ATOM 4158 O O . LEU B 1 182 ? -4.848 -24.391 -18.062 1 97.69 182 LEU B O 1
ATOM 4162 N N . GLY B 1 183 ? -5.902 -22.797 -19.391 1 96.06 183 GLY B N 1
ATOM 4163 C CA . GLY B 1 183 ? -7.238 -23.172 -18.953 1 96.06 183 GLY B CA 1
ATOM 4164 C C . GLY B 1 183 ? -7.895 -24.203 -19.859 1 96.06 183 GLY B C 1
ATOM 4165 O O . GLY B 1 183 ? -9.086 -24.5 -19.703 1 96.06 183 GLY B O 1
ATOM 4166 N N . SER B 1 184 ? -7.145 -24.703 -20.797 1 96.44 184 SER B N 1
ATOM 4167 C CA . SER B 1 184 ? -7.555 -25.766 -21.703 1 96.44 184 SER B CA 1
ATOM 4168 C C . SER B 1 184 ? -6.539 -26.891 -21.719 1 96.44 184 SER B C 1
ATOM 4170 O O . SER B 1 184 ? -5.434 -26.75 -21.188 1 96.44 184 SER B O 1
ATOM 4172 N N . ALA B 1 185 ? -7.004 -28.047 -22.234 1 97 185 ALA B N 1
ATOM 4173 C CA . ALA B 1 185 ? -6.047 -29.109 -22.5 1 97 185 ALA B CA 1
ATOM 4174 C C . ALA B 1 185 ? -5.023 -28.688 -23.547 1 97 185 ALA B C 1
ATOM 4176 O O . ALA B 1 185 ? -5.273 -27.766 -24.328 1 97 185 ALA B O 1
ATOM 4177 N N . LEU B 1 186 ? -3.908 -29.328 -23.578 1 97.38 186 LEU B N 1
ATOM 4178 C CA . LEU B 1 186 ? -2.779 -28.906 -24.391 1 97.38 186 LEU B CA 1
ATOM 4179 C C . LEU B 1 186 ? -3.006 -29.266 -25.859 1 97.38 186 LEU B C 1
ATOM 4181 O O . LEU B 1 186 ? -2.277 -28.812 -26.734 1 97.38 186 LEU B O 1
ATOM 4185 N N . ASP B 1 187 ? -4.035 -30.062 -26.141 1 96.56 187 ASP B N 1
ATOM 4186 C CA . ASP B 1 187 ? -4.414 -30.344 -27.531 1 96.56 187 ASP B CA 1
ATOM 4187 C C . ASP B 1 187 ? -5.652 -29.547 -27.922 1 96.56 187 ASP B C 1
ATOM 4189 O O . ASP B 1 187 ? -6.266 -29.828 -28.953 1 96.56 187 ASP B O 1
ATOM 4193 N N . GLU B 1 188 ? -6.086 -28.609 -27.125 1 96.38 188 GLU B N 1
ATOM 4194 C CA . GLU B 1 188 ? -7.207 -27.719 -27.406 1 96.38 188 GLU B CA 1
ATOM 4195 C C . GLU B 1 188 ? -6.797 -26.266 -27.25 1 96.38 188 GLU B C 1
ATOM 4197 O O . GLU B 1 188 ? -7.48 -25.484 -26.578 1 96.38 188 GLU B O 1
ATOM 4202 N N . LEU B 1 189 ? -5.75 -25.859 -27.891 1 95.12 189 LEU B N 1
ATOM 4203 C CA . LEU B 1 189 ? -5.227 -24.5 -27.812 1 95.12 189 LEU B CA 1
ATOM 4204 C C . LEU B 1 189 ? -6.047 -23.562 -28.688 1 95.12 189 LEU B C 1
ATOM 4206 O O . LEU B 1 189 ? -6.461 -23.922 -29.797 1 95.12 189 LEU B O 1
ATOM 4210 N N . ASP B 1 190 ? -6.25 -22.359 -28.188 1 92.19 190 ASP B N 1
ATOM 4211 C CA . ASP B 1 190 ? -6.777 -21.359 -29.094 1 92.19 190 ASP B CA 1
ATOM 4212 C C . ASP B 1 190 ? -5.719 -20.906 -30.109 1 92.19 190 ASP B C 1
ATOM 4214 O O . ASP B 1 190 ? -4.543 -21.25 -29.969 1 92.19 190 ASP B O 1
ATOM 4218 N N . PRO B 1 191 ? -6.109 -20.219 -31.172 1 93.31 191 PRO B N 1
ATOM 4219 C CA . PRO B 1 191 ? -5.168 -19.891 -32.25 1 93.31 191 PRO B CA 1
ATOM 4220 C C . PRO B 1 191 ? -3.961 -19.094 -31.75 1 93.31 191 PRO B C 1
ATOM 4222 O O . PRO B 1 191 ? -2.834 -19.344 -32.188 1 93.31 191 PRO B O 1
ATOM 4225 N N . ALA B 1 192 ? -4.152 -18.203 -30.875 1 92 192 ALA B N 1
ATOM 4226 C CA . ALA B 1 192 ? -3.057 -17.391 -30.359 1 92 192 ALA B CA 1
ATOM 4227 C C . ALA B 1 192 ? -2.074 -18.234 -29.547 1 92 192 ALA B C 1
ATOM 4229 O O . ALA B 1 192 ? -0.857 -18.078 -29.688 1 92 192 ALA B O 1
ATOM 4230 N N . GLN B 1 193 ? -2.588 -19.125 -28.766 1 93.62 193 GLN B N 1
ATOM 4231 C CA . GLN B 1 193 ? -1.758 -20.031 -27.984 1 93.62 193 GLN B CA 1
ATOM 4232 C C . GLN B 1 193 ? -0.976 -20.984 -28.891 1 93.62 193 GLN B C 1
ATOM 4234 O O . GLN B 1 193 ? 0.21 -21.234 -28.672 1 93.62 193 GLN B O 1
ATOM 4239 N N . ALA B 1 194 ? -1.688 -21.422 -29.891 1 94.56 194 ALA B N 1
ATOM 4240 C CA . ALA B 1 194 ? -1.051 -22.328 -30.844 1 94.56 194 ALA B CA 1
ATOM 4241 C C . ALA B 1 194 ? 0.125 -21.641 -31.531 1 94.56 194 ALA B C 1
ATOM 4243 O O . ALA B 1 194 ? 1.147 -22.281 -31.797 1 94.56 194 ALA B O 1
ATOM 4244 N N . ARG B 1 195 ? -0.052 -20.375 -31.781 1 93.94 195 ARG B N 1
ATOM 4245 C CA . ARG B 1 195 ? 1.009 -19.625 -32.438 1 93.94 195 ARG B CA 1
ATOM 4246 C C . ARG B 1 195 ? 2.172 -19.375 -31.484 1 93.94 195 ARG B C 1
ATOM 4248 O O . ARG B 1 195 ? 3.32 -19.25 -31.922 1 93.94 195 ARG B O 1
ATOM 4255 N N . LEU B 1 196 ? 1.879 -19.297 -30.234 1 94.56 196 LEU B N 1
ATOM 4256 C CA . LEU B 1 196 ? 2.865 -18.984 -29.203 1 94.56 196 LEU B CA 1
ATOM 4257 C C . LEU B 1 196 ? 3.701 -20.219 -28.859 1 94.56 196 LEU B C 1
ATOM 4259 O O . LEU B 1 196 ? 4.891 -20.109 -28.547 1 94.56 196 LEU B O 1
ATOM 4263 N N . LEU B 1 197 ? 3.186 -21.406 -29 1 93.5 197 LEU B N 1
ATOM 4264 C CA . LEU B 1 197 ? 3.754 -22.656 -28.5 1 93.5 197 LEU B CA 1
ATOM 4265 C C . LEU B 1 197 ? 5.113 -22.938 -29.141 1 93.5 197 LEU B C 1
ATOM 4267 O O . LEU B 1 197 ? 6.082 -23.219 -28.438 1 93.5 197 LEU B O 1
ATOM 4271 N N . PRO B 1 198 ? 5.246 -22.781 -30.469 1 93.94 198 PRO B N 1
ATOM 4272 C CA . PRO B 1 198 ? 6.555 -23.078 -31.062 1 93.94 198 PRO B CA 1
ATOM 4273 C C . PRO B 1 198 ? 7.66 -22.172 -30.516 1 93.94 198 PRO B C 1
ATOM 4275 O O . PRO B 1 198 ? 8.812 -22.594 -30.391 1 93.94 198 PRO B O 1
ATOM 4278 N N . HIS B 1 199 ? 7.309 -20.953 -30.234 1 93.31 199 HIS B N 1
ATOM 4279 C CA . HIS B 1 199 ? 8.281 -20.016 -29.672 1 93.31 199 HIS B CA 1
ATOM 4280 C C . HIS B 1 199 ? 8.672 -20.422 -28.266 1 93.31 199 HIS B C 1
ATOM 4282 O O . HIS B 1 199 ? 9.836 -20.312 -27.875 1 93.31 199 HIS B O 1
ATOM 4288 N N . PHE B 1 200 ? 7.699 -20.891 -27.469 1 91.88 200 PHE B N 1
ATOM 4289 C CA . PHE B 1 200 ? 7.957 -21.406 -26.125 1 91.88 200 PHE B CA 1
ATOM 4290 C C . PHE B 1 200 ? 8.945 -22.562 -26.172 1 91.88 200 PHE B C 1
ATOM 4292 O O . PHE B 1 200 ? 9.977 -22.547 -25.5 1 91.88 200 PHE B O 1
ATOM 4299 N N . LEU B 1 201 ? 8.594 -23.516 -27.078 1 90.62 201 LEU B N 1
ATOM 4300 C CA . LEU B 1 201 ? 9.359 -24.75 -27.141 1 90.62 201 LEU B CA 1
ATOM 4301 C C . LEU B 1 201 ? 10.797 -24.484 -27.594 1 90.62 201 LEU B C 1
ATOM 4303 O O . LEU B 1 201 ? 11.734 -25.109 -27.109 1 90.62 201 LEU B O 1
ATOM 4307 N N . ALA B 1 202 ? 10.953 -23.516 -28.422 1 89.69 202 ALA B N 1
ATOM 4308 C CA . ALA B 1 202 ? 12.266 -23.203 -28.984 1 89.69 202 ALA B CA 1
ATOM 4309 C C . ALA B 1 202 ? 13.141 -22.484 -27.953 1 89.69 202 ALA B C 1
ATOM 4311 O O . ALA B 1 202 ? 14.375 -22.516 -28.062 1 89.69 202 ALA B O 1
ATOM 4312 N N . ARG B 1 203 ? 12.555 -21.875 -26.953 1 86.12 203 ARG B N 1
ATOM 4313 C CA . ARG B 1 203 ? 13.305 -21 -26.062 1 86.12 203 ARG B CA 1
ATOM 4314 C C . ARG B 1 203 ? 13.242 -21.516 -24.625 1 86.12 203 ARG B C 1
ATOM 4316 O O . ARG B 1 203 ? 13.43 -20.75 -23.672 1 86.12 203 ARG B O 1
ATOM 4323 N N . GLY B 1 204 ? 12.867 -22.766 -24.469 1 82.56 204 GLY B N 1
ATOM 4324 C CA . GLY B 1 204 ? 12.906 -23.391 -23.156 1 82.56 204 GLY B CA 1
ATOM 4325 C C . GLY B 1 204 ? 11.68 -23.078 -22.312 1 82.56 204 GLY B C 1
ATOM 4326 O O . GLY B 1 204 ? 11.734 -23.109 -21.078 1 82.56 204 GLY B O 1
ATOM 4327 N N . GLY B 1 205 ? 10.617 -22.703 -22.891 1 91.88 205 GLY B N 1
ATOM 4328 C CA . GLY B 1 205 ? 9.352 -22.516 -22.203 1 91.88 205 GLY B CA 1
ATOM 4329 C C . GLY B 1 205 ? 8.539 -23.797 -22.094 1 91.88 205 GLY B C 1
ATOM 4330 O O . GLY B 1 205 ? 8.836 -24.781 -22.75 1 91.88 205 GLY B O 1
ATOM 4331 N N . VAL B 1 206 ? 7.566 -23.766 -21.188 1 96.56 206 VAL B N 1
ATOM 4332 C CA . VAL B 1 206 ? 6.73 -24.953 -20.969 1 96.56 206 VAL B CA 1
ATOM 4333 C C . VAL B 1 206 ? 5.266 -24.531 -20.891 1 96.56 206 VAL B C 1
ATOM 4335 O O . VAL B 1 206 ? 4.926 -23.531 -20.25 1 96.56 206 VAL B O 1
ATOM 4338 N N . PHE B 1 207 ? 4.391 -25.25 -21.594 1 98 207 PHE B N 1
ATOM 4339 C CA . PHE B 1 207 ? 2.949 -25.188 -21.391 1 98 207 PHE B CA 1
ATOM 4340 C C . PHE B 1 207 ? 2.504 -26.281 -20.406 1 98 207 PHE B C 1
ATOM 4342 O O . PHE B 1 207 ? 2.895 -27.438 -20.547 1 98 207 PHE B O 1
ATOM 4349 N N . PHE B 1 208 ? 1.782 -25.891 -19.391 1 98.25 208 PHE B N 1
ATOM 4350 C CA . PHE B 1 208 ? 1.186 -26.828 -18.453 1 98.25 208 PHE B CA 1
ATOM 4351 C C . PHE B 1 208 ? -0.336 -26.766 -18.516 1 98.25 208 PHE B C 1
ATOM 4353 O O . PHE B 1 208 ? -0.907 -25.719 -18.797 1 98.25 208 PHE B O 1
ATOM 4360 N N . SER B 1 209 ? -0.991 -27.875 -18.188 1 98 209 SER B N 1
ATOM 4361 C CA . SER B 1 209 ? -2.432 -27.953 -17.969 1 98 209 SER B CA 1
ATOM 4362 C C . SER B 1 209 ? -2.789 -29.062 -16.984 1 98 209 SER B C 1
ATOM 4364 O O . SER B 1 209 ? -2.164 -30.125 -17 1 98 209 SER B O 1
ATOM 4366 N N . GLU B 1 210 ? -3.744 -28.797 -16.156 1 97.38 210 GLU B N 1
ATOM 4367 C CA . GLU B 1 210 ? -4.223 -29.859 -15.281 1 97.38 210 GLU B CA 1
ATOM 4368 C C . GLU B 1 210 ? -5.32 -30.688 -15.961 1 97.38 210 GLU B C 1
ATOM 4370 O O . GLU B 1 210 ? -5.75 -31.703 -15.43 1 97.38 210 GLU B O 1
ATOM 4375 N N . LEU B 1 211 ? -5.73 -30.25 -17.156 1 96.62 211 LEU B N 1
ATOM 4376 C CA . LEU B 1 211 ? -6.891 -30.844 -17.812 1 96.62 211 LEU B CA 1
ATOM 4377 C C . LEU B 1 211 ? -6.465 -31.969 -18.766 1 96.62 211 LEU B C 1
ATOM 4379 O O . LEU B 1 211 ? -5.508 -31.812 -19.516 1 96.62 211 LEU B O 1
ATOM 4383 N N . PRO B 1 212 ? -7.172 -33.062 -18.734 1 95.56 212 PRO B N 1
ATOM 4384 C CA . PRO B 1 212 ? -6.863 -34.156 -19.672 1 95.56 212 PRO B CA 1
ATOM 4385 C C . PRO B 1 212 ? -7.133 -33.781 -21.125 1 95.56 212 PRO B C 1
ATOM 4387 O O . PRO B 1 212 ? -7.832 -32.812 -21.391 1 95.56 212 PRO B O 1
ATOM 4390 N N . PRO B 1 213 ? -6.523 -34.562 -22.031 1 95.62 213 PRO B N 1
ATOM 4391 C CA . PRO B 1 213 ? -6.684 -34.281 -23.453 1 95.62 213 PRO B CA 1
ATOM 4392 C C . PRO B 1 213 ? -8.148 -34.125 -23.875 1 95.62 213 PRO B C 1
ATOM 4394 O O . PRO B 1 213 ? -9.008 -34.875 -23.391 1 95.62 213 PRO B O 1
ATOM 4397 N N . GLY B 1 214 ? -8.391 -33.094 -24.625 1 94.44 214 GLY B N 1
ATOM 4398 C CA . GLY B 1 214 ? -9.703 -32.938 -25.234 1 94.44 214 GLY B CA 1
ATOM 4399 C C . GLY B 1 214 ? -10.562 -31.906 -24.5 1 94.44 214 GLY B C 1
ATOM 4400 O O . GLY B 1 214 ? -11.578 -31.453 -25.031 1 94.44 214 GLY B O 1
ATOM 4401 N N . VAL B 1 215 ? -10.219 -31.5 -23.328 1 94.12 215 VAL B N 1
ATOM 4402 C CA . VAL B 1 215 ? -11.023 -30.578 -22.547 1 94.12 215 VAL B CA 1
ATOM 4403 C C . VAL B 1 215 ? -10.789 -29.156 -23.031 1 94.12 215 VAL B C 1
ATOM 4405 O O . VAL B 1 215 ? -9.656 -28.672 -23.047 1 94.12 215 VAL B O 1
ATOM 4408 N N . ARG B 1 216 ? -11.812 -28.469 -23.391 1 94.25 216 ARG B N 1
ATOM 4409 C CA . ARG B 1 216 ? -11.758 -27.094 -23.891 1 94.25 216 ARG B CA 1
ATOM 4410 C C . ARG B 1 216 ? -11.852 -26.078 -22.75 1 94.25 216 ARG B C 1
ATOM 4412 O O . ARG B 1 216 ? -12.398 -26.391 -21.688 1 94.25 216 ARG B O 1
ATOM 4419 N N . ALA B 1 217 ? -11.258 -24.953 -23.062 1 92.88 217 ALA B N 1
ATOM 4420 C CA . ALA B 1 217 ? -11.336 -23.859 -22.078 1 92.88 217 ALA B CA 1
ATOM 4421 C C . ALA B 1 217 ? -12.781 -23.438 -21.844 1 92.88 217 ALA B C 1
ATOM 4423 O O . ALA B 1 217 ? -13.609 -23.5 -22.766 1 92.88 217 ALA B O 1
ATOM 4424 N N . SER B 1 218 ? -13.086 -23.062 -20.609 1 90.5 218 SER B N 1
ATOM 4425 C CA . SER B 1 218 ? -14.406 -22.578 -20.234 1 90.5 218 SER B CA 1
ATOM 4426 C C . SER B 1 218 ? -14.312 -21.5 -19.141 1 90.5 218 SER B C 1
ATOM 4428 O O . SER B 1 218 ? -13.219 -21.203 -18.656 1 90.5 218 SER B O 1
ATOM 4430 N N . THR B 1 219 ? -15.422 -20.922 -18.766 1 88.62 219 THR B N 1
ATOM 4431 C CA . THR B 1 219 ? -15.492 -19.891 -17.75 1 88.62 219 THR B CA 1
ATOM 4432 C C . THR B 1 219 ? -15.211 -20.484 -16.359 1 88.62 219 THR B C 1
ATOM 4434 O O . THR B 1 219 ? -14.953 -19.75 -15.406 1 88.62 219 THR B O 1
ATOM 4437 N N . THR B 1 220 ? -15.156 -21.734 -16.297 1 87.69 220 THR B N 1
ATOM 4438 C CA . THR B 1 220 ? -14.883 -22.375 -15.008 1 87.69 220 THR B CA 1
ATOM 4439 C C . THR B 1 220 ? -13.43 -22.828 -14.93 1 87.69 220 THR B C 1
ATOM 4441 O O . THR B 1 220 ? -12.82 -22.797 -13.852 1 87.69 220 THR B O 1
ATOM 4444 N N . THR B 1 221 ? -12.875 -23.203 -16.094 1 91.75 221 THR B N 1
ATOM 4445 C CA . THR B 1 221 ? -11.516 -23.75 -16.078 1 91.75 221 THR B CA 1
ATOM 4446 C C . THR B 1 221 ? -10.484 -22.641 -15.953 1 91.75 221 THR B C 1
ATOM 4448 O O . THR B 1 221 ? -9.422 -22.828 -15.352 1 91.75 221 THR B O 1
ATOM 4451 N N . PHE B 1 222 ? -10.844 -21.438 -16.422 1 88.31 222 PHE B N 1
ATOM 4452 C CA . PHE B 1 222 ? -9.891 -20.344 -16.391 1 88.31 222 PHE B CA 1
ATOM 4453 C C . PHE B 1 222 ? -9.633 -19.891 -14.961 1 88.31 222 PHE B C 1
ATOM 4455 O O . PHE B 1 222 ? -8.484 -19.859 -14.508 1 88.31 222 PHE B O 1
ATOM 4462 N N . PRO B 1 223 ? -10.688 -19.625 -14.25 1 86.62 223 PRO B N 1
ATOM 4463 C CA . PRO B 1 223 ? -10.438 -19.203 -12.867 1 86.62 223 PRO B CA 1
ATOM 4464 C C . PRO B 1 223 ? -9.773 -20.297 -12.031 1 86.62 223 PRO B C 1
ATOM 4466 O O . PRO B 1 223 ? -8.898 -20 -11.211 1 86.62 223 PRO B O 1
ATOM 4469 N N . ARG B 1 224 ? -10.133 -21.516 -12.266 1 91 224 ARG B N 1
ATOM 4470 C CA . ARG B 1 224 ? -9.516 -22.625 -11.539 1 91 224 ARG B CA 1
ATOM 4471 C C . ARG B 1 224 ? -8.023 -22.719 -11.852 1 91 224 ARG B C 1
ATOM 4473 O O . ARG B 1 224 ? -7.219 -23.031 -10.969 1 91 224 ARG B O 1
ATOM 4480 N N . ARG B 1 225 ? -7.715 -22.422 -13.047 1 96.06 225 ARG B N 1
ATOM 4481 C CA . ARG B 1 225 ? -6.34 -22.484 -13.531 1 96.06 225 ARG B CA 1
ATOM 4482 C C . ARG B 1 225 ? -5.461 -21.453 -12.828 1 96.06 225 ARG B C 1
ATOM 4484 O O . ARG B 1 225 ? -4.277 -21.703 -12.586 1 96.06 225 ARG B O 1
ATOM 4491 N N . ASN B 1 226 ? -6.004 -20.344 -12.32 1 96.88 226 ASN B N 1
ATOM 4492 C CA . ASN B 1 226 ? -5.219 -19.25 -11.758 1 96.88 226 ASN B CA 1
ATOM 4493 C C . ASN B 1 226 ? -4.457 -19.703 -10.508 1 96.88 226 ASN B C 1
ATOM 4495 O O . ASN B 1 226 ? -3.344 -19.234 -10.258 1 96.88 226 ASN B O 1
ATOM 4499 N N . ARG B 1 227 ? -5.008 -20.656 -9.773 1 97.25 227 ARG B N 1
ATOM 4500 C CA . ARG B 1 227 ? -4.344 -21.141 -8.57 1 97.25 227 ARG B CA 1
ATOM 4501 C C . ARG B 1 227 ? -3.057 -21.875 -8.914 1 97.25 227 ARG B C 1
ATOM 4503 O O . ARG B 1 227 ? -2.174 -22.031 -8.07 1 97.25 227 ARG B O 1
ATOM 4510 N N . LEU B 1 228 ? -2.988 -22.422 -10.141 1 98.38 228 LEU B N 1
ATOM 4511 C CA . LEU B 1 228 ? -1.78 -23.109 -10.586 1 98.38 228 LEU B CA 1
ATOM 4512 C C . LEU B 1 228 ? -0.662 -22.109 -10.875 1 98.38 228 LEU B C 1
ATOM 4514 O O . LEU B 1 228 ? 0.51 -22.391 -10.617 1 98.38 228 LEU B O 1
ATOM 4518 N N . ILE B 1 229 ? -1.055 -20.938 -11.406 1 98.56 229 ILE B N 1
ATOM 4519 C CA . ILE B 1 229 ? -0.092 -19.891 -11.711 1 98.56 229 ILE B CA 1
ATOM 4520 C C . ILE B 1 229 ? 0.566 -19.391 -10.422 1 98.56 229 ILE B C 1
ATOM 4522 O O . ILE B 1 229 ? 1.794 -19.375 -10.312 1 98.56 229 ILE B O 1
ATOM 4526 N N . SER B 1 230 ? -0.284 -19.047 -9.461 1 98.5 230 SER B N 1
ATOM 4527 C CA . SER B 1 230 ? 0.253 -18.594 -8.18 1 98.5 230 SER B CA 1
ATOM 4528 C C . SER B 1 230 ? 0.951 -19.734 -7.445 1 98.5 230 SER B C 1
ATOM 4530 O O . SER B 1 230 ? 1.999 -19.531 -6.828 1 98.5 230 SER B O 1
ATOM 4532 N N . GLY B 1 231 ? 0.464 -20.953 -7.555 1 98.06 231 GLY B N 1
ATOM 4533 C CA . GLY B 1 231 ? 1.013 -22.094 -6.852 1 98.06 231 GLY B CA 1
ATOM 4534 C C . GLY B 1 231 ? 2.402 -22.484 -7.324 1 98.06 231 GLY B C 1
ATOM 4535 O O . GLY B 1 231 ? 3.213 -22.984 -6.543 1 98.06 231 GLY B O 1
ATOM 4536 N N . ALA B 1 232 ? 2.662 -22.234 -8.57 1 97.69 232 ALA B N 1
ATOM 4537 C CA . ALA B 1 232 ? 3.947 -22.594 -9.156 1 97.69 232 ALA B CA 1
ATOM 4538 C C . ALA B 1 232 ? 4.965 -21.469 -9.008 1 97.69 232 ALA B C 1
ATOM 4540 O O . ALA B 1 232 ? 6.082 -21.562 -9.523 1 97.69 232 ALA B O 1
ATOM 4541 N N . SER B 1 233 ? 4.586 -20.391 -8.336 1 97.75 233 SER B N 1
ATOM 4542 C CA . SER B 1 233 ? 5.414 -19.203 -8.258 1 97.75 233 SER B CA 1
ATOM 4543 C C . SER B 1 233 ? 5.785 -18.875 -6.816 1 97.75 233 SER B C 1
ATOM 4545 O O . SER B 1 233 ? 5.098 -19.297 -5.887 1 97.75 233 SER B O 1
ATOM 4547 N N . ASP B 1 234 ? 6.879 -18.172 -6.668 1 96.19 234 ASP B N 1
ATOM 4548 C CA . ASP B 1 234 ? 7.316 -17.75 -5.344 1 96.19 234 ASP B CA 1
ATOM 4549 C C . ASP B 1 234 ? 6.66 -16.422 -4.953 1 96.19 234 ASP B C 1
ATOM 4551 O O . ASP B 1 234 ? 6.59 -16.078 -3.771 1 96.19 234 ASP B O 1
ATOM 4555 N N . ALA B 1 235 ? 6.215 -15.711 -5.969 1 98.19 235 ALA B N 1
ATOM 4556 C CA . ALA B 1 235 ? 5.488 -14.461 -5.773 1 98.19 235 ALA B CA 1
ATOM 4557 C C . ALA B 1 235 ? 4.531 -14.195 -6.934 1 98.19 235 ALA B C 1
ATOM 4559 O O . ALA B 1 235 ? 4.695 -14.75 -8.023 1 98.19 235 ALA B O 1
ATOM 4560 N N . VAL B 1 236 ? 3.531 -13.414 -6.629 1 98.88 236 VAL B N 1
ATOM 4561 C CA . VAL B 1 236 ? 2.568 -13.016 -7.648 1 98.88 236 VAL B CA 1
ATOM 4562 C C . VAL B 1 236 ? 2.633 -11.5 -7.855 1 98.88 236 VAL B C 1
ATOM 4564 O O . VAL B 1 236 ? 2.57 -10.734 -6.895 1 98.88 236 VAL B O 1
ATOM 4567 N N . VAL B 1 237 ? 2.803 -11.102 -9.117 1 98.88 237 VAL B N 1
ATOM 4568 C CA . VAL B 1 237 ? 2.82 -9.68 -9.469 1 98.88 237 VAL B CA 1
ATOM 4569 C C . VAL B 1 237 ? 1.664 -9.367 -10.414 1 98.88 237 VAL B C 1
ATOM 4571 O O . VAL B 1 237 ? 1.607 -9.891 -11.531 1 98.88 237 VAL B O 1
ATOM 4574 N N . VAL B 1 238 ? 0.764 -8.547 -9.992 1 98.81 238 VAL B N 1
ATOM 4575 C CA . VAL B 1 238 ? -0.296 -8.055 -10.867 1 98.81 238 VAL B CA 1
ATOM 4576 C C . VAL B 1 238 ? 0.138 -6.75 -11.523 1 98.81 238 VAL B C 1
ATOM 4578 O O . VAL B 1 238 ? 0.247 -5.719 -10.859 1 98.81 238 VAL B O 1
ATOM 4581 N N . LEU B 1 239 ? 0.325 -6.801 -12.82 1 98.56 239 LEU B N 1
ATOM 4582 C CA . LEU B 1 239 ? 0.891 -5.645 -13.508 1 98.56 239 LEU B CA 1
ATOM 4583 C C . LEU B 1 239 ? -0.189 -4.613 -13.82 1 98.56 239 LEU B C 1
ATOM 4585 O O . LEU B 1 239 ? 0.054 -3.408 -13.727 1 98.56 239 LEU B O 1
ATOM 4589 N N . ARG B 1 240 ? -1.334 -5.09 -14.234 1 97.88 240 ARG B N 1
ATOM 4590 C CA . ARG B 1 240 ? -2.479 -4.254 -14.586 1 97.88 240 ARG B CA 1
ATOM 4591 C C . ARG B 1 240 ? -3.785 -5.031 -14.453 1 97.88 240 ARG B C 1
ATOM 4593 O O . ARG B 1 240 ? -3.918 -6.129 -15 1 97.88 240 ARG B O 1
ATOM 4600 N N . ALA B 1 241 ? -4.703 -4.414 -13.711 1 97.56 241 ALA B N 1
ATOM 4601 C CA . ALA B 1 241 ? -6 -5.059 -13.539 1 97.56 241 ALA B CA 1
ATOM 4602 C C . ALA B 1 241 ? -7.07 -4.043 -13.141 1 97.56 241 ALA B C 1
ATOM 4604 O O . ALA B 1 241 ? -6.848 -3.211 -12.258 1 97.56 241 ALA B O 1
ATOM 4605 N N . GLY B 1 242 ? -8.172 -4.094 -13.805 1 96.56 242 GLY B N 1
ATOM 4606 C CA . GLY B 1 242 ? -9.352 -3.389 -13.32 1 96.56 242 GLY B CA 1
ATOM 4607 C C . GLY B 1 242 ? -10.117 -4.16 -12.266 1 96.56 242 GLY B C 1
ATOM 4608 O O . GLY B 1 242 ? -9.711 -5.258 -11.875 1 96.56 242 GLY B O 1
ATOM 4609 N N . VAL B 1 243 ? -11.203 -3.676 -11.766 1 92.44 243 VAL B N 1
ATOM 4610 C CA . VAL B 1 243 ? -11.969 -4.262 -10.672 1 92.44 243 VAL B CA 1
ATOM 4611 C C . VAL B 1 243 ? -12.523 -5.617 -11.094 1 92.44 243 VAL B C 1
ATOM 4613 O O . VAL B 1 243 ? -12.656 -6.527 -10.273 1 92.44 243 VAL B O 1
ATOM 4616 N N . GLY B 1 244 ? -12.719 -5.871 -12.305 1 90.56 244 GLY B N 1
ATOM 4617 C CA . GLY B 1 244 ? -13.312 -7.117 -12.766 1 90.56 244 GLY B CA 1
ATOM 4618 C C . GLY B 1 244 ? -12.312 -8.031 -13.453 1 90.56 244 GLY B C 1
ATOM 4619 O O . GLY B 1 244 ? -12.695 -9.047 -14.039 1 90.56 244 GLY B O 1
ATOM 4620 N N . SER B 1 245 ? -11.125 -7.742 -13.297 1 92.62 245 SER B N 1
ATOM 4621 C CA . SER B 1 245 ? -10.094 -8.5 -14 1 92.62 245 SER B CA 1
ATOM 4622 C C . SER B 1 245 ? -9.906 -9.883 -13.391 1 92.62 245 SER B C 1
ATOM 4624 O O . SER B 1 245 ? -9.852 -10.023 -12.164 1 92.62 245 SER B O 1
ATOM 4626 N N . GLY B 1 246 ? -9.703 -10.898 -14.227 1 92.94 246 GLY B N 1
ATOM 4627 C CA . GLY B 1 246 ? -9.438 -12.258 -13.781 1 92.94 246 GLY B CA 1
ATOM 4628 C C . GLY B 1 246 ? -8.117 -12.398 -13.039 1 92.94 246 GLY B C 1
ATOM 4629 O O . GLY B 1 246 ? -7.953 -13.305 -12.227 1 92.94 246 GLY B O 1
ATOM 4630 N N . SER B 1 247 ? -7.195 -11.492 -13.328 1 95.12 247 SER B N 1
ATOM 4631 C CA . SER B 1 247 ? -5.883 -11.547 -12.688 1 95.12 247 SER B CA 1
ATOM 4632 C C . SER B 1 247 ? -5.992 -11.336 -11.18 1 95.12 247 SER B C 1
ATOM 4634 O O . SER B 1 247 ? -5.102 -11.734 -10.43 1 95.12 247 SER B O 1
ATOM 4636 N N . LEU B 1 248 ? -7.07 -10.727 -10.719 1 97.19 248 LEU B N 1
ATOM 4637 C CA . LEU B 1 248 ? -7.27 -10.531 -9.289 1 97.19 248 LEU B CA 1
ATOM 4638 C C . LEU B 1 248 ? -7.496 -11.867 -8.586 1 97.19 248 LEU B C 1
ATOM 4640 O O . LEU B 1 248 ? -7.148 -12.023 -7.41 1 97.19 248 LEU B O 1
ATOM 4644 N N . TYR B 1 249 ? -8.008 -12.812 -9.32 1 96.19 249 TYR B N 1
ATOM 4645 C CA . TYR B 1 249 ? -8.188 -14.141 -8.758 1 96.19 249 TYR B CA 1
ATOM 4646 C C . TYR B 1 249 ? -6.84 -14.828 -8.539 1 96.19 249 TYR B C 1
ATOM 4648 O O . TYR B 1 249 ? -6.684 -15.609 -7.594 1 96.19 249 TYR B O 1
ATOM 4656 N N . THR B 1 250 ? -5.898 -14.531 -9.414 1 97.94 250 THR B N 1
ATOM 4657 C CA . THR B 1 250 ? -4.555 -15.055 -9.203 1 97.94 250 THR B CA 1
ATOM 4658 C C . THR B 1 250 ? -3.936 -14.469 -7.941 1 97.94 250 THR B C 1
ATOM 4660 O O . THR B 1 250 ? -3.291 -15.18 -7.168 1 97.94 250 THR B O 1
ATOM 4663 N N . ALA B 1 251 ? -4.156 -13.164 -7.75 1 98.44 251 ALA B N 1
ATOM 4664 C CA . ALA B 1 251 ? -3.68 -12.516 -6.531 1 98.44 251 ALA B CA 1
ATOM 4665 C C . ALA B 1 251 ? -4.309 -13.141 -5.293 1 98.44 251 ALA B C 1
ATOM 4667 O O . ALA B 1 251 ? -3.617 -13.414 -4.309 1 98.44 251 ALA B O 1
ATOM 4668 N N . GLU B 1 252 ? -5.582 -13.375 -5.355 1 97.75 252 GLU B N 1
ATOM 4669 C CA . GLU B 1 252 ? -6.297 -13.992 -4.242 1 97.75 252 GLU B CA 1
ATOM 4670 C C . GLU B 1 252 ? -5.766 -15.391 -3.951 1 97.75 252 GLU B C 1
ATOM 4672 O O . GLU B 1 252 ? -5.535 -15.742 -2.793 1 97.75 252 GLU B O 1
ATOM 4677 N N . ALA B 1 253 ? -5.59 -16.141 -4.957 1 97.69 253 ALA B N 1
ATOM 4678 C CA . ALA B 1 253 ? -5.023 -17.484 -4.801 1 97.69 253 ALA B CA 1
ATOM 4679 C C . ALA B 1 253 ? -3.627 -17.422 -4.191 1 97.69 253 ALA B C 1
ATOM 4681 O O . ALA B 1 253 ? -3.289 -18.219 -3.316 1 97.69 253 ALA B O 1
ATOM 4682 N N . GLY B 1 254 ? -2.834 -16.484 -4.691 1 98.19 254 GLY B N 1
ATOM 4683 C CA . GLY B 1 254 ? -1.503 -16.297 -4.133 1 98.19 254 GLY B CA 1
ATOM 4684 C C . GLY B 1 254 ? -1.511 -16.031 -2.641 1 98.19 254 GLY B C 1
ATOM 4685 O O . GLY B 1 254 ? -0.763 -16.656 -1.889 1 98.19 254 GLY B O 1
ATOM 4686 N N . ARG B 1 255 ? -2.373 -15.172 -2.242 1 97.88 255 ARG B N 1
ATOM 4687 C CA . ARG B 1 255 ? -2.49 -14.867 -0.818 1 97.88 255 ARG B CA 1
ATOM 4688 C C . ARG B 1 255 ? -2.895 -16.109 -0.029 1 97.88 255 ARG B C 1
ATOM 4690 O O . ARG B 1 255 ? -2.309 -16.406 1.014 1 97.88 255 ARG B O 1
ATOM 4697 N N . ALA B 1 256 ? -3.867 -16.781 -0.522 1 96.88 256 ALA B N 1
ATOM 4698 C CA . ALA B 1 256 ? -4.359 -17.984 0.143 1 96.88 256 ALA B CA 1
ATOM 4699 C C . ALA B 1 256 ? -3.26 -19.047 0.256 1 96.88 256 ALA B C 1
ATOM 4701 O O . ALA B 1 256 ? -3.223 -19.812 1.22 1 96.88 256 ALA B O 1
ATOM 4702 N N . GLN B 1 257 ? -2.359 -19.031 -0.64 1 97.19 257 GLN B N 1
ATOM 4703 C CA . GLN B 1 257 ? -1.284 -20.016 -0.696 1 97.19 257 GLN B CA 1
ATOM 4704 C C . GLN B 1 257 ? -0.044 -19.516 0.043 1 97.19 257 GLN B C 1
ATOM 4706 O O . GLN B 1 257 ? 1.005 -20.172 0.009 1 97.19 257 GLN B O 1
ATOM 4711 N N . GLY B 1 258 ? -0.13 -18.344 0.599 1 96.5 258 GLY B N 1
ATOM 4712 C CA . GLY B 1 258 ? 0.96 -17.797 1.395 1 96.5 258 GLY B CA 1
ATOM 4713 C C . GLY B 1 258 ? 2.051 -17.156 0.556 1 96.5 258 GLY B C 1
ATOM 4714 O O . GLY B 1 258 ? 3.188 -17.016 1.013 1 96.5 258 GLY B O 1
ATOM 4715 N N . ARG B 1 259 ? 1.748 -16.828 -0.667 1 97.38 259 ARG B N 1
ATOM 4716 C CA . ARG B 1 259 ? 2.717 -16.172 -1.544 1 97.38 259 ARG B CA 1
ATOM 4717 C C . ARG B 1 259 ? 2.732 -14.672 -1.317 1 97.38 259 ARG B C 1
ATOM 4719 O O . ARG B 1 259 ? 1.701 -14.07 -1.007 1 97.38 259 ARG B O 1
ATOM 4726 N N . ALA B 1 260 ? 3.92 -14.07 -1.548 1 97.5 260 ALA B N 1
ATOM 4727 C CA . ALA B 1 260 ? 3.967 -12.609 -1.636 1 97.5 260 ALA B CA 1
ATOM 4728 C C . ALA B 1 260 ? 3.213 -12.109 -2.863 1 97.5 260 ALA B C 1
ATOM 4730 O O . ALA B 1 260 ? 3.375 -12.648 -3.961 1 97.5 260 ALA B O 1
ATOM 4731 N N . VAL B 1 261 ? 2.342 -11.156 -2.615 1 98.75 261 VAL B N 1
ATOM 4732 C CA . VAL B 1 261 ? 1.6 -10.57 -3.727 1 98.75 261 VAL B CA 1
ATOM 4733 C C . VAL B 1 261 ? 1.986 -9.102 -3.887 1 98.75 261 VAL B C 1
ATOM 4735 O O . VAL B 1 261 ? 1.98 -8.344 -2.916 1 98.75 261 VAL B O 1
ATOM 4738 N N . LEU B 1 262 ? 2.387 -8.75 -5.102 1 98.69 262 LEU B N 1
ATOM 4739 C CA . LEU B 1 262 ? 2.711 -7.375 -5.465 1 98.69 262 LEU B CA 1
ATOM 4740 C C . LEU B 1 262 ? 1.746 -6.848 -6.523 1 98.69 262 LEU B C 1
ATOM 4742 O O . LEU B 1 262 ? 1.167 -7.625 -7.285 1 98.69 262 LEU B O 1
ATOM 4746 N N . ALA B 1 263 ? 1.54 -5.582 -6.523 1 98.69 263 ALA B N 1
ATOM 4747 C CA . ALA B 1 263 ? 0.734 -4.934 -7.551 1 98.69 263 ALA B CA 1
ATOM 4748 C C . ALA B 1 263 ? 1.376 -3.625 -8.008 1 98.69 263 ALA B C 1
ATOM 4750 O O . ALA B 1 263 ? 1.906 -2.869 -7.188 1 98.69 263 ALA B O 1
ATOM 4751 N N . LEU B 1 264 ? 1.412 -3.41 -9.266 1 98.31 264 LEU B N 1
ATOM 4752 C CA . LEU B 1 264 ? 1.873 -2.129 -9.781 1 98.31 264 LEU B CA 1
ATOM 4753 C C . LEU B 1 264 ? 0.799 -1.058 -9.625 1 98.31 264 LEU B C 1
ATOM 4755 O O . LEU B 1 264 ? -0.326 -1.224 -10.102 1 98.31 264 LEU B O 1
ATOM 4759 N N . PRO B 1 265 ? 1.186 0.051 -8.945 1 97.56 265 PRO B N 1
ATOM 4760 C CA . PRO B 1 265 ? 0.206 1.138 -8.859 1 97.56 265 PRO B CA 1
ATOM 4761 C C . PRO B 1 265 ? -0.082 1.779 -10.219 1 97.56 265 PRO B C 1
ATOM 4763 O O . PRO B 1 265 ? 0.783 1.789 -11.094 1 97.56 265 PRO B O 1
ATOM 4766 N N . GLY B 1 266 ? -1.3 2.217 -10.414 1 96 266 GLY B N 1
ATOM 4767 C CA . GLY B 1 266 ? -1.717 3.043 -11.531 1 96 266 GLY B CA 1
ATOM 4768 C C . GLY B 1 266 ? -2.451 4.301 -11.109 1 96 266 GLY B C 1
ATOM 4769 O O . GLY B 1 266 ? -2.828 4.441 -9.945 1 96 266 GLY B O 1
ATOM 4770 N N . ASP B 1 267 ? -2.525 5.188 -12.031 1 93.44 267 ASP B N 1
ATOM 4771 C CA . ASP B 1 267 ? -3.205 6.445 -11.727 1 93.44 267 ASP B CA 1
ATOM 4772 C C . ASP B 1 267 ? -4.625 6.195 -11.227 1 93.44 267 ASP B C 1
ATOM 4774 O O . ASP B 1 267 ? -5.34 5.352 -11.773 1 93.44 267 ASP B O 1
ATOM 4778 N N . VAL B 1 268 ? -4.984 6.953 -10.195 1 91.94 268 VAL B N 1
ATOM 4779 C CA . VAL B 1 268 ? -6.273 6.777 -9.539 1 91.94 268 VAL B CA 1
ATOM 4780 C C . VAL B 1 268 ? -7.402 7.012 -10.539 1 91.94 268 VAL B C 1
ATOM 4782 O O . VAL B 1 268 ? -8.516 6.52 -10.359 1 91.94 268 VAL B O 1
ATOM 4785 N N . LEU B 1 269 ? -7.125 7.695 -11.672 1 89 269 LEU B N 1
ATOM 4786 C CA . LEU B 1 269 ? -8.141 8.008 -12.672 1 89 269 LEU B CA 1
ATOM 4787 C C . LEU B 1 269 ? -8.203 6.922 -13.742 1 89 269 LEU B C 1
ATOM 4789 O O . LEU B 1 269 ? -9.078 6.941 -14.609 1 89 269 LEU B O 1
ATOM 4793 N N . ASN B 1 270 ? -7.297 5.992 -13.766 1 92.25 270 ASN B N 1
ATOM 4794 C CA . ASN B 1 270 ? -7.234 4.918 -14.75 1 92.25 270 ASN B CA 1
ATOM 4795 C C . ASN B 1 270 ? -8.016 3.689 -14.289 1 92.25 270 ASN B C 1
ATOM 4797 O O . ASN B 1 270 ? -7.547 2.939 -13.43 1 92.25 270 ASN B O 1
ATOM 4801 N N . GLU B 1 271 ? -9.148 3.441 -14.906 1 93.5 271 GLU B N 1
ATOM 4802 C CA . GLU B 1 271 ? -10 2.316 -14.523 1 93.5 271 GLU B CA 1
ATOM 4803 C C . GLU B 1 271 ? -9.281 0.986 -14.742 1 93.5 271 GLU B C 1
ATOM 4805 O O . GLU B 1 271 ? -9.562 0.006 -14.047 1 93.5 271 GLU B O 1
ATOM 4810 N N . GLY B 1 272 ? -8.383 0.984 -15.664 1 95.31 272 GLY B N 1
ATOM 4811 C CA . GLY B 1 272 ? -7.617 -0.221 -15.953 1 95.31 272 GLY B CA 1
ATOM 4812 C C . GLY B 1 272 ? -6.664 -0.607 -14.836 1 95.31 272 GLY B C 1
ATOM 4813 O O . GLY B 1 272 ? -6.156 -1.729 -14.812 1 95.31 272 GLY B O 1
ATOM 4814 N N . ALA B 1 273 ? -6.473 0.319 -13.883 1 96.56 273 ALA B N 1
ATOM 4815 C CA . ALA B 1 273 ? -5.555 0.056 -12.773 1 96.56 273 ALA B CA 1
ATOM 4816 C C . ALA B 1 273 ? -6.312 -0.051 -11.453 1 96.56 273 ALA B C 1
ATOM 4818 O O . ALA B 1 273 ? -5.703 -0.235 -10.398 1 96.56 273 ALA B O 1
ATOM 4819 N N . ALA B 1 274 ? -7.645 0.043 -11.477 1 97.25 274 ALA B N 1
ATOM 4820 C CA . ALA B 1 274 ? -8.461 0.141 -10.266 1 97.25 274 ALA B CA 1
ATOM 4821 C C . ALA B 1 274 ? -8.305 -1.106 -9.398 1 97.25 274 ALA B C 1
ATOM 4823 O O . ALA B 1 274 ? -8.32 -1.021 -8.172 1 97.25 274 ALA B O 1
ATOM 4824 N N . GLY B 1 275 ? -8.211 -2.236 -10.016 1 97.94 275 GLY B N 1
ATOM 4825 C CA . GLY B 1 275 ? -8.023 -3.471 -9.273 1 97.94 275 GLY B CA 1
ATOM 4826 C C . GLY B 1 275 ? -6.691 -3.533 -8.547 1 97.94 275 GLY B C 1
ATOM 4827 O O . GLY B 1 275 ? -6.633 -3.93 -7.383 1 97.94 275 GLY B O 1
ATOM 4828 N N . CYS B 1 276 ? -5.617 -3.154 -9.273 1 98.25 276 CYS B N 1
ATOM 4829 C CA . CYS B 1 276 ? -4.305 -3.09 -8.641 1 98.25 276 CYS B CA 1
ATOM 4830 C C . CYS B 1 276 ? -4.32 -2.133 -7.453 1 98.25 276 CYS B C 1
ATOM 4832 O O . CYS B 1 276 ? -3.838 -2.473 -6.371 1 98.25 276 CYS B O 1
ATOM 4834 N N . ASN B 1 277 ? -4.895 -0.971 -7.66 1 98.25 277 ASN B N 1
ATOM 4835 C CA . ASN B 1 277 ? -4.961 0.037 -6.605 1 98.25 277 ASN B CA 1
ATOM 4836 C C . ASN B 1 277 ? -5.77 -0.456 -5.41 1 98.25 277 ASN B C 1
ATOM 4838 O O . ASN B 1 277 ? -5.422 -0.173 -4.262 1 98.25 277 ASN B O 1
ATOM 4842 N N . ALA B 1 278 ? -6.816 -1.156 -5.637 1 97.75 278 ALA B N 1
ATOM 4843 C CA . ALA B 1 278 ? -7.633 -1.706 -4.559 1 97.75 278 ALA B CA 1
ATOM 4844 C C . ALA B 1 278 ? -6.848 -2.725 -3.738 1 97.75 278 ALA B C 1
ATOM 4846 O O . ALA B 1 278 ? -6.941 -2.746 -2.508 1 97.75 278 ALA B O 1
ATOM 4847 N N . LEU B 1 279 ? -6.07 -3.574 -4.422 1 98.19 279 LEU B N 1
ATOM 4848 C CA . LEU B 1 279 ? -5.215 -4.52 -3.711 1 98.19 279 LEU B CA 1
ATOM 4849 C C . LEU B 1 279 ? -4.281 -3.789 -2.754 1 98.19 279 LEU B C 1
ATOM 4851 O O . LEU B 1 279 ? -4.074 -4.234 -1.622 1 98.19 279 LEU B O 1
ATOM 4855 N N . LEU B 1 280 ? -3.725 -2.705 -3.203 1 97.62 280 LEU B N 1
ATOM 4856 C CA . LEU B 1 280 ? -2.799 -1.914 -2.396 1 97.62 280 LEU B CA 1
ATOM 4857 C C . LEU B 1 280 ? -3.52 -1.273 -1.215 1 97.62 280 LEU B C 1
ATOM 4859 O O . LEU B 1 280 ? -3.039 -1.338 -0.081 1 97.62 280 LEU B O 1
ATOM 4863 N N . ARG B 1 281 ? -4.656 -0.691 -1.488 1 96.25 281 ARG B N 1
ATOM 4864 C CA . ARG B 1 281 ? -5.438 -0.025 -0.452 1 96.25 281 ARG B CA 1
ATOM 4865 C C . ARG B 1 281 ? -5.809 -0.997 0.663 1 96.25 281 ARG B C 1
ATOM 4867 O O . ARG B 1 281 ? -5.738 -0.65 1.845 1 96.25 281 ARG B O 1
ATOM 4874 N N . ASP B 1 282 ? -6.109 -2.207 0.282 1 95.75 282 ASP B N 1
ATOM 4875 C CA . ASP B 1 282 ? -6.664 -3.178 1.22 1 95.75 282 ASP B CA 1
ATOM 4876 C C . ASP B 1 282 ? -5.555 -3.955 1.927 1 95.75 282 ASP B C 1
ATOM 4878 O O . ASP B 1 282 ? -5.828 -4.785 2.795 1 95.75 282 ASP B O 1
ATOM 4882 N N . GLY B 1 283 ? -4.328 -3.662 1.557 1 95.06 283 GLY B N 1
ATOM 4883 C CA . GLY B 1 283 ? -3.211 -4.363 2.168 1 95.06 283 GLY B CA 1
ATOM 4884 C C . GLY B 1 283 ? -3.055 -5.789 1.67 1 95.06 283 GLY B C 1
ATOM 4885 O O . GLY B 1 283 ? -2.426 -6.617 2.33 1 95.06 283 GLY B O 1
ATOM 4886 N N . HIS B 1 284 ? -3.691 -6.078 0.52 1 97.31 284 HIS B N 1
ATOM 4887 C CA . HIS B 1 284 ? -3.662 -7.426 -0.033 1 97.31 284 HIS B CA 1
ATOM 4888 C C . HIS B 1 284 ? -2.465 -7.617 -0.959 1 97.31 284 HIS B C 1
ATOM 4890 O O . HIS B 1 284 ? -2.18 -8.734 -1.389 1 97.31 2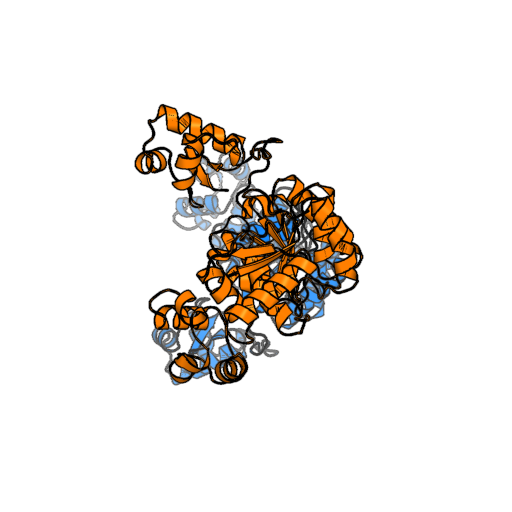84 HIS B O 1
ATOM 4896 N N . ALA B 1 285 ? -1.778 -6.516 -1.279 1 98.19 285 ALA B N 1
ATOM 4897 C CA . ALA B 1 285 ? -0.552 -6.531 -2.072 1 98.19 285 ALA B CA 1
ATOM 4898 C C . ALA B 1 285 ? 0.392 -5.41 -1.646 1 98.19 285 ALA B C 1
ATOM 4900 O O . ALA B 1 285 ? -0.043 -4.406 -1.075 1 98.19 285 ALA B O 1
ATOM 4901 N N . ARG B 1 286 ? 1.612 -5.613 -1.91 1 97.31 286 ARG B N 1
ATOM 4902 C CA . ARG B 1 286 ? 2.605 -4.551 -1.779 1 97.31 286 ARG B CA 1
ATOM 4903 C C . ARG B 1 286 ? 2.844 -3.857 -3.115 1 97.31 286 ARG B C 1
ATOM 4905 O O . ARG B 1 286 ? 2.768 -4.488 -4.172 1 97.31 286 ARG B O 1
ATOM 4912 N N . ALA B 1 287 ? 3.184 -2.619 -3.051 1 97.88 287 ALA B N 1
ATOM 4913 C CA . ALA B 1 287 ? 3.443 -1.878 -4.281 1 97.88 287 ALA B CA 1
ATOM 4914 C C . ALA B 1 287 ? 4.73 -2.355 -4.949 1 97.88 287 ALA B C 1
ATOM 4916 O O . ALA B 1 287 ? 5.77 -2.471 -4.297 1 97.88 287 ALA B O 1
ATOM 4917 N N . CYS B 1 288 ? 4.602 -2.67 -6.176 1 98.31 288 CYS B N 1
ATOM 4918 C CA . CYS B 1 288 ? 5.746 -3.01 -7.012 1 98.31 288 CYS B CA 1
ATOM 4919 C C . CYS B 1 288 ? 6.141 -1.835 -7.898 1 98.31 288 CYS B C 1
ATOM 4921 O O . CYS B 1 288 ? 5.367 -1.416 -8.766 1 98.31 288 CYS B O 1
ATOM 4923 N N . LEU B 1 289 ? 7.375 -1.315 -7.727 1 97.31 289 LEU B N 1
ATOM 4924 C CA . LEU B 1 289 ? 7.762 -0.109 -8.453 1 97.31 289 LEU B CA 1
ATOM 4925 C C . LEU B 1 289 ? 8.891 -0.404 -9.43 1 97.31 289 LEU B C 1
ATOM 4927 O O . LEU B 1 289 ? 9.188 0.414 -10.305 1 97.31 289 LEU B O 1
ATOM 4931 N N . SER B 1 290 ? 9.508 -1.587 -9.258 1 95 290 SER B N 1
ATOM 4932 C CA . SER B 1 290 ? 10.633 -1.977 -10.102 1 95 290 SER B CA 1
ATOM 4933 C C . SER B 1 290 ? 10.844 -3.486 -10.086 1 95 290 SER B C 1
ATOM 4935 O O . SER B 1 290 ? 10.211 -4.195 -9.297 1 95 290 SER B O 1
ATOM 4937 N N . VAL B 1 291 ? 11.68 -3.898 -10.953 1 95.31 291 VAL B N 1
ATOM 4938 C CA . VAL B 1 291 ? 11.977 -5.324 -11.031 1 95.31 291 VAL B CA 1
ATOM 4939 C C . VAL B 1 291 ? 12.703 -5.77 -9.766 1 95.31 291 VAL B C 1
ATOM 4941 O O . VAL B 1 291 ? 12.602 -6.926 -9.352 1 95.31 291 VAL B O 1
ATOM 4944 N N . GLU B 1 292 ? 13.414 -4.836 -9.094 1 93.56 292 GLU B N 1
ATOM 4945 C CA . GLU B 1 292 ? 14.109 -5.148 -7.852 1 93.56 292 GLU B CA 1
ATOM 4946 C C . GLU B 1 292 ? 13.125 -5.582 -6.766 1 93.56 292 GLU B C 1
ATOM 4948 O O . GLU B 1 292 ? 13.445 -6.434 -5.938 1 93.56 292 GLU B O 1
ATOM 4953 N N . ASP B 1 293 ? 11.961 -5 -6.82 1 95.75 293 ASP B N 1
ATOM 4954 C CA . ASP B 1 293 ? 10.938 -5.398 -5.867 1 95.75 293 ASP B CA 1
ATOM 4955 C C . ASP B 1 293 ? 10.523 -6.852 -6.078 1 95.75 293 ASP B C 1
ATOM 4957 O O . ASP B 1 293 ? 10.234 -7.566 -5.117 1 95.75 293 ASP B O 1
ATOM 4961 N N . VAL B 1 294 ? 10.516 -7.285 -7.332 1 97.06 294 VAL B N 1
ATOM 4962 C CA . VAL B 1 294 ? 10.172 -8.664 -7.656 1 97.06 294 VAL B CA 1
ATOM 4963 C C . VAL B 1 294 ? 11.289 -9.602 -7.191 1 97.06 294 VAL B C 1
ATOM 4965 O O . VAL B 1 294 ? 11.023 -10.625 -6.555 1 97.06 294 VAL B O 1
ATOM 4968 N N . TRP B 1 295 ? 12.508 -9.195 -7.484 1 92.56 295 TRP B N 1
ATOM 4969 C CA . TRP B 1 295 ? 13.648 -10.008 -7.07 1 92.56 295 TRP B CA 1
ATOM 4970 C C . TRP B 1 295 ? 13.656 -10.195 -5.559 1 92.56 295 TRP B C 1
ATOM 4972 O O . TRP B 1 295 ? 13.844 -11.312 -5.07 1 92.56 295 TRP B O 1
ATOM 4982 N N . ARG B 1 296 ? 13.367 -9.148 -4.859 1 91 296 ARG B N 1
ATOM 4983 C CA . ARG B 1 296 ? 13.32 -9.227 -3.404 1 91 296 ARG B CA 1
ATOM 4984 C C . ARG B 1 296 ? 12.188 -10.141 -2.941 1 91 296 ARG B C 1
ATOM 4986 O O . ARG B 1 296 ? 12.359 -10.938 -2.021 1 91 296 ARG B O 1
ATOM 4993 N N . ALA B 1 297 ? 11.109 -10.023 -3.598 1 94.56 297 ALA B N 1
ATOM 4994 C CA . ALA B 1 297 ? 9.938 -10.797 -3.197 1 94.56 297 ALA B CA 1
ATOM 4995 C C . ALA B 1 297 ? 10.18 -12.289 -3.369 1 94.56 297 ALA B C 1
ATOM 4997 O O . ALA B 1 297 ? 9.68 -13.102 -2.582 1 94.56 297 ALA B O 1
ATOM 4998 N N . VAL B 1 298 ? 10.984 -12.625 -4.375 1 92.94 298 VAL B N 1
ATOM 4999 C CA . VAL B 1 298 ? 11.219 -14.047 -4.613 1 92.94 298 VAL B CA 1
ATOM 5000 C C . VAL B 1 298 ? 12.5 -14.484 -3.906 1 92.94 298 VAL B C 1
ATOM 5002 O O . VAL B 1 298 ? 12.922 -15.633 -4.023 1 92.94 298 VAL B O 1
ATOM 5005 N N . GLY B 1 299 ? 13.18 -13.562 -3.254 1 84.38 299 GLY B N 1
ATOM 5006 C CA . GLY B 1 299 ? 14.375 -13.883 -2.479 1 84.38 299 GLY B CA 1
ATOM 5007 C C . GLY B 1 299 ? 15.641 -13.906 -3.312 1 84.38 299 GLY B C 1
ATOM 5008 O O . GLY B 1 299 ? 16.594 -14.602 -2.975 1 84.38 299 GLY B O 1
ATOM 5009 N N . MET B 1 300 ? 15.547 -13.211 -4.375 1 79.31 300 MET B N 1
ATOM 5010 C CA . MET B 1 300 ? 16.719 -13.172 -5.25 1 79.31 300 MET B CA 1
ATOM 5011 C C . MET B 1 300 ? 17.453 -11.836 -5.117 1 79.31 300 MET B C 1
ATOM 5013 O O . MET B 1 300 ? 16.812 -10.797 -4.898 1 79.31 300 MET B O 1
ATOM 5017 N N . HIS B 1 301 ? 18.719 -11.906 -4.949 1 68.31 301 HIS B N 1
ATOM 5018 C CA . HIS B 1 301 ? 19.562 -10.719 -5.039 1 68.31 301 HIS B CA 1
ATOM 5019 C C . HIS B 1 301 ? 20.375 -10.711 -6.324 1 68.31 301 HIS B C 1
ATOM 5021 O O . HIS B 1 301 ? 21.25 -11.57 -6.516 1 68.31 301 HIS B O 1
ATOM 5027 N N . PRO B 1 302 ? 19.969 -9.852 -7.289 1 57.47 302 PRO B N 1
ATOM 5028 C CA . PRO B 1 302 ? 20.609 -9.898 -8.602 1 57.47 302 PRO B CA 1
ATOM 5029 C C . PRO B 1 302 ? 22.125 -9.938 -8.516 1 57.47 302 PRO B C 1
ATOM 5031 O O . PRO B 1 302 ? 22.781 -10.586 -9.344 1 57.47 302 PRO B O 1
ATOM 5034 N N . LEU B 1 303 ? 22.719 -9.141 -7.59 1 55.72 303 LEU B N 1
ATOM 5035 C CA . LEU B 1 303 ? 24.172 -9.078 -7.52 1 55.72 303 LEU B CA 1
ATOM 5036 C C . LEU B 1 303 ? 24.766 -10.422 -7.109 1 55.72 303 LEU B C 1
ATOM 5038 O O . LEU B 1 303 ? 25.953 -10.672 -7.297 1 55.72 303 LEU B O 1
ATOM 5042 N N . ARG B 1 304 ? 23.906 -11.32 -6.691 1 54.91 304 ARG B N 1
ATOM 5043 C CA . ARG B 1 304 ? 24.453 -12.578 -6.184 1 54.91 304 ARG B CA 1
ATOM 5044 C C . ARG B 1 304 ? 24.031 -13.75 -7.055 1 54.91 304 ARG B C 1
ATOM 5046 O O . ARG B 1 304 ? 24.391 -14.898 -6.773 1 54.91 304 ARG B O 1
ATOM 5053 N N . TYR B 1 305 ? 23.219 -13.258 -8.031 1 56.47 305 TYR B N 1
ATOM 5054 C CA . TYR B 1 305 ? 22.703 -14.352 -8.844 1 56.47 305 TYR B CA 1
ATOM 5055 C C . TYR B 1 305 ? 23.75 -14.859 -9.82 1 56.47 305 TYR B C 1
ATOM 5057 O O . TYR B 1 305 ? 24.375 -14.07 -10.539 1 56.47 305 TYR B O 1
ATOM 5065 N N . VAL B 1 306 ? 24.109 -16.031 -9.586 1 54.88 306 VAL B N 1
ATOM 5066 C CA . VAL B 1 306 ? 24.922 -16.734 -10.562 1 54.88 306 VAL B CA 1
ATOM 5067 C C . VAL B 1 306 ? 24.031 -17.625 -11.438 1 54.88 306 VAL B C 1
ATOM 5069 O O . VAL B 1 306 ? 23.359 -18.516 -10.93 1 54.88 306 VAL B O 1
ATOM 5072 N N . PRO B 1 307 ? 23.891 -17.141 -12.688 1 58.06 307 PRO B N 1
ATOM 5073 C CA . PRO B 1 307 ? 23.141 -18.047 -13.562 1 58.06 307 PRO B CA 1
ATOM 5074 C C . PRO B 1 307 ? 23.703 -19.453 -13.578 1 58.06 307 PRO B C 1
ATOM 5076 O O . PRO B 1 307 ? 24.922 -19.641 -13.453 1 58.06 307 PRO B O 1
ATOM 5079 N N . PRO B 1 308 ? 22.734 -20.391 -13.438 1 53.56 308 PRO B N 1
ATOM 5080 C CA . PRO B 1 308 ? 23.328 -21.719 -13.57 1 53.56 308 PRO B CA 1
ATOM 5081 C C . PRO B 1 308 ? 24.297 -21.828 -14.75 1 53.56 308 PRO B C 1
ATOM 5083 O O . PRO B 1 308 ? 24.047 -21.234 -15.805 1 53.56 308 PRO B O 1
ATOM 5086 N N . ALA B 1 309 ? 25.578 -22.031 -14.398 1 50.31 309 ALA B N 1
ATOM 5087 C CA . ALA B 1 309 ? 26.578 -22.172 -15.453 1 50.31 309 ALA B CA 1
ATOM 5088 C C . ALA B 1 309 ? 26.062 -23.047 -16.578 1 50.31 309 ALA B C 1
ATOM 5090 O O . ALA B 1 309 ? 25.297 -23.984 -16.344 1 50.31 309 ALA B O 1
ATOM 5091 N N . GLU B 1 310 ? 26.312 -22.5 -17.75 1 50.19 310 GLU B N 1
ATOM 5092 C CA . GLU B 1 310 ? 26.031 -23.359 -1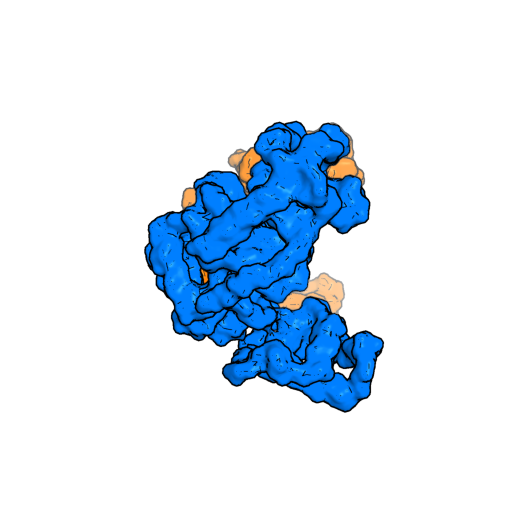8.906 1 50.19 310 GLU B CA 1
ATOM 5093 C C . GLU B 1 310 ? 26.562 -24.766 -18.672 1 50.19 310 GLU B C 1
ATOM 5095 O O . GLU B 1 310 ? 27.719 -24.969 -18.328 1 50.19 310 GLU B O 1
ATOM 5100 N N . GLY B 1 311 ? 25.766 -25.75 -18.547 1 51.09 311 GLY B N 1
ATOM 5101 C CA . GLY B 1 311 ? 26.203 -27.125 -18.391 1 51.09 311 GLY B CA 1
ATOM 5102 C C . GLY B 1 311 ? 26.047 -27.641 -16.984 1 51.09 311 GLY B C 1
ATOM 5103 O O . GLY B 1 311 ? 26.391 -28.797 -16.703 1 51.09 311 GLY B O 1
ATOM 5104 N N . SER B 1 312 ? 25.844 -26.719 -16.078 1 57.69 312 SER B N 1
ATOM 5105 C CA . SER B 1 312 ? 25.719 -27.203 -14.703 1 57.69 312 SER B CA 1
ATOM 5106 C C . SER B 1 312 ? 24.344 -27.859 -14.484 1 57.69 312 SER B C 1
ATOM 5108 O O . SER B 1 312 ? 23.328 -27.188 -14.523 1 57.69 312 SER B O 1
ATOM 5110 N N . SER B 1 313 ? 24.297 -29.094 -14.891 1 64.56 313 SER B N 1
ATOM 5111 C CA . SER B 1 313 ? 23.141 -29.953 -14.75 1 64.56 313 SER B CA 1
ATOM 5112 C C . SER B 1 313 ? 23.156 -30.703 -13.422 1 64.56 313 SER B C 1
ATOM 5114 O O . SER B 1 313 ? 24.234 -30.891 -12.828 1 64.56 313 SER B O 1
ATOM 5116 N N . TRP B 1 314 ? 22.031 -30.766 -12.852 1 73.12 314 TRP B N 1
ATOM 5117 C CA . TRP B 1 314 ? 21.844 -31.562 -11.648 1 73.12 314 TRP B CA 1
ATOM 5118 C C . TRP B 1 314 ? 22.672 -32.844 -11.703 1 73.12 314 TRP B C 1
ATOM 5120 O O . TRP B 1 314 ? 23.281 -33.25 -10.711 1 73.12 314 TRP B O 1
ATOM 5130 N N . GLU B 1 315 ? 22.797 -33.281 -13.008 1 74.5 315 GLU B N 1
ATOM 5131 C CA . GLU B 1 315 ? 23.484 -34.531 -13.211 1 74.5 315 GLU B CA 1
ATOM 5132 C C . GLU B 1 315 ? 24.984 -34.406 -12.992 1 74.5 315 GLU B C 1
ATOM 5134 O O . GLU B 1 315 ? 25.656 -35.406 -12.711 1 74.5 315 GLU B O 1
ATOM 5139 N N . GLU B 1 316 ? 25.406 -33.219 -12.984 1 80.06 316 GLU B N 1
ATOM 5140 C CA . GLU B 1 316 ? 26.844 -33 -12.883 1 80.06 316 GLU B CA 1
ATOM 5141 C C . GLU B 1 316 ? 27.266 -32.719 -11.445 1 80.06 316 GLU B C 1
ATOM 5143 O O . GLU B 1 316 ? 28.453 -32.656 -11.133 1 80.06 316 GLU B O 1
ATOM 5148 N N . LEU B 1 317 ? 26.297 -32.625 -10.625 1 86.06 317 LEU B N 1
ATOM 5149 C CA . LEU B 1 317 ? 26.609 -32.344 -9.227 1 86.06 317 LEU B CA 1
ATOM 5150 C C . LEU B 1 317 ? 27.266 -33.562 -8.562 1 86.06 317 LEU B C 1
ATOM 5152 O O . LEU B 1 317 ? 26.953 -34.719 -8.883 1 86.06 317 LEU B O 1
ATOM 5156 N N . SER B 1 318 ? 28.172 -33.25 -7.68 1 89.81 318 SER B N 1
ATOM 5157 C CA . SER B 1 318 ? 28.797 -34.312 -6.887 1 89.81 318 SER B CA 1
ATOM 5158 C C . SER B 1 318 ? 27.781 -34.969 -5.961 1 89.81 318 SER B C 1
ATOM 5160 O O . SER B 1 318 ? 26.719 -34.406 -5.703 1 89.81 318 SER B O 1
ATOM 5162 N N . VAL B 1 319 ? 28.125 -36.125 -5.602 1 90.06 319 VAL B N 1
ATOM 5163 C CA . VAL B 1 319 ? 27.266 -36.875 -4.672 1 90.06 319 VAL B CA 1
ATOM 5164 C C . VAL B 1 319 ? 27.094 -36.094 -3.383 1 90.06 319 VAL B C 1
ATOM 5166 O O . VAL B 1 319 ? 26.016 -36.062 -2.803 1 90.06 319 VAL B O 1
ATOM 5169 N N . GLU B 1 320 ? 28.141 -35.469 -2.971 1 92.06 320 GLU B N 1
ATOM 5170 C CA . GLU B 1 320 ? 28.094 -34.656 -1.752 1 92.06 320 GLU B CA 1
ATOM 5171 C C . GLU B 1 320 ? 27.141 -33.5 -1.895 1 92.06 320 GLU B C 1
ATOM 5173 O O . GLU B 1 320 ? 26.375 -33.188 -0.978 1 92.06 320 GLU B O 1
ATOM 5178 N N . ALA B 1 321 ? 27.25 -32.875 -3.082 1 92.5 321 ALA B N 1
ATOM 5179 C CA . ALA B 1 321 ? 26.391 -31.734 -3.332 1 92.5 321 ALA B CA 1
ATOM 5180 C C . ALA B 1 321 ? 24.922 -32.125 -3.363 1 92.5 321 ALA B C 1
ATOM 5182 O O . ALA B 1 321 ? 24.062 -31.469 -2.77 1 92.5 321 ALA B O 1
ATOM 5183 N N . ARG B 1 322 ? 24.609 -33.219 -3.973 1 88.75 322 ARG B N 1
ATOM 5184 C CA . ARG B 1 322 ? 23.234 -33.719 -4.039 1 88.75 322 ARG B CA 1
ATOM 5185 C C . ARG B 1 322 ? 22.719 -34.062 -2.648 1 88.75 322 ARG B C 1
ATOM 5187 O O . ARG B 1 322 ? 21.547 -33.812 -2.326 1 88.75 322 ARG B O 1
ATOM 5194 N N . GLY B 1 323 ? 23.562 -34.688 -1.915 1 88.25 323 GLY B N 1
ATOM 5195 C CA . GLY B 1 323 ? 23.203 -35 -0.544 1 88.25 323 GLY B CA 1
ATOM 5196 C C . GLY B 1 323 ? 22.906 -33.781 0.303 1 88.25 323 GLY B C 1
ATOM 5197 O O . GLY B 1 323 ? 21.906 -33.781 1.033 1 88.25 323 GLY B O 1
ATOM 5198 N N . ALA B 1 324 ? 23.812 -32.844 0.18 1 91.94 324 ALA B N 1
ATOM 5199 C CA . ALA B 1 324 ? 23.594 -31.625 0.925 1 91.94 324 ALA B CA 1
ATOM 5200 C C . ALA B 1 324 ? 22.281 -30.953 0.501 1 91.94 324 ALA B C 1
ATOM 5202 O O . ALA B 1 324 ? 21.562 -30.391 1.337 1 91.94 324 ALA B O 1
ATOM 5203 N N . TYR B 1 325 ? 22 -31 -0.763 1 89.12 325 TYR B N 1
ATOM 5204 C CA . TYR B 1 325 ? 20.812 -30.391 -1.323 1 89.12 325 TYR B CA 1
ATOM 5205 C C . TYR B 1 325 ? 19.547 -30.984 -0.701 1 89.12 325 TYR B C 1
ATOM 5207 O O . TYR B 1 325 ? 18.578 -30.266 -0.45 1 89.12 325 TYR B O 1
ATOM 5215 N N . GLN B 1 326 ? 19.625 -32.188 -0.382 1 86.5 326 GLN B N 1
ATOM 5216 C CA . GLN B 1 326 ? 18.469 -32.906 0.152 1 86.5 326 GLN B CA 1
ATOM 5217 C C . GLN B 1 326 ? 18.141 -32.438 1.567 1 86.5 326 GLN B C 1
ATOM 5219 O O . GLN B 1 326 ? 17 -32.531 2 1 86.5 326 GLN B O 1
ATOM 5224 N N . VAL B 1 327 ? 19.156 -31.953 2.188 1 89.56 327 VAL B N 1
ATOM 5225 C CA . VAL B 1 327 ? 18.969 -31.5 3.561 1 89.56 327 VAL B CA 1
ATOM 5226 C C . VAL B 1 327 ? 18.391 -30.078 3.557 1 89.56 327 VAL B C 1
ATOM 5228 O O . VAL B 1 327 ? 17.734 -29.672 4.512 1 89.56 327 VAL B O 1
ATOM 5231 N N . LEU B 1 328 ? 18.578 -29.453 2.449 1 89.25 328 LEU B N 1
ATOM 5232 C CA . LEU B 1 328 ? 18.156 -28.062 2.35 1 89.25 328 LEU B CA 1
ATOM 5233 C C . LEU B 1 328 ? 16.703 -27.969 1.889 1 89.25 328 LEU B C 1
ATOM 5235 O O . LEU B 1 328 ? 16.156 -28.922 1.345 1 89.25 328 LEU B O 1
ATOM 5239 N N . ASN B 1 329 ? 16.078 -26.953 2.312 1 83.19 329 ASN B N 1
ATOM 5240 C CA . ASN B 1 329 ? 14.742 -26.609 1.829 1 83.19 329 ASN B CA 1
ATOM 5241 C C . ASN B 1 329 ? 14.617 -25.109 1.572 1 83.19 329 ASN B C 1
ATOM 5243 O O . ASN B 1 329 ? 15.625 -24.422 1.347 1 83.19 329 ASN B O 1
ATOM 5247 N N . ARG B 1 330 ? 13.414 -24.656 1.488 1 79.5 330 ARG B N 1
ATOM 5248 C CA . ARG B 1 330 ? 13.219 -23.25 1.143 1 79.5 330 ARG B CA 1
ATOM 5249 C C . ARG B 1 330 ? 13.25 -22.375 2.389 1 79.5 330 ARG B C 1
ATOM 5251 O O . ARG B 1 330 ? 12.867 -21.203 2.338 1 79.5 330 ARG B O 1
ATOM 5258 N N . VAL B 1 331 ? 13.625 -22.969 3.463 1 82.19 331 VAL B N 1
ATOM 5259 C CA . VAL B 1 331 ? 13.891 -22.234 4.699 1 82.19 331 VAL B CA 1
ATOM 5260 C C . VAL B 1 331 ? 15.398 -22.188 4.949 1 82.19 331 VAL B C 1
ATOM 5262 O O . VAL B 1 331 ? 16.062 -23.219 4.977 1 82.19 331 VAL B O 1
ATOM 5265 N N . PRO B 1 332 ? 15.875 -21.016 5.078 1 87.25 332 PRO B N 1
ATOM 5266 C CA . PRO B 1 332 ? 17.312 -20.906 5.273 1 87.25 332 PRO B CA 1
ATOM 5267 C C . PRO B 1 332 ? 17.812 -21.719 6.469 1 87.25 332 PRO B C 1
ATOM 5269 O O . PRO B 1 332 ? 17.188 -21.703 7.535 1 87.25 332 PRO B O 1
ATOM 5272 N N . LYS B 1 333 ? 18.906 -22.484 6.301 1 91.94 333 LYS B N 1
ATOM 5273 C CA . LYS B 1 333 ? 19.547 -23.281 7.344 1 91.94 333 LYS B CA 1
ATOM 5274 C C . LYS B 1 333 ? 21 -22.875 7.523 1 91.94 333 LYS B C 1
ATOM 5276 O O . LYS B 1 333 ? 21.672 -22.484 6.559 1 91.94 333 LYS B O 1
ATOM 5281 N N . SER B 1 334 ? 21.422 -22.953 8.789 1 93.62 334 SER B N 1
ATOM 5282 C CA . SER B 1 334 ? 22.828 -22.688 9.062 1 93.62 334 SER B CA 1
ATOM 5283 C C . SER B 1 334 ? 23.719 -23.828 8.594 1 93.62 334 SER B C 1
ATOM 5285 O O . SER B 1 334 ? 23.219 -24.938 8.344 1 93.62 334 SER B O 1
ATOM 5287 N N . PHE B 1 335 ? 25.062 -23.453 8.469 1 93.5 335 PHE B N 1
ATOM 5288 C CA . PHE B 1 335 ? 26.031 -24.484 8.117 1 93.5 335 PHE B CA 1
ATOM 5289 C C . PHE B 1 335 ? 25.938 -25.672 9.07 1 93.5 335 PHE B C 1
ATOM 5291 O O . PHE B 1 335 ? 25.906 -26.812 8.633 1 93.5 335 PHE B O 1
ATOM 5298 N N . ASP B 1 336 ? 25.688 -25.328 10.336 1 93.75 336 ASP B N 1
ATOM 5299 C CA . ASP B 1 336 ? 25.656 -26.375 11.359 1 93.75 336 ASP B CA 1
ATOM 5300 C C . ASP B 1 336 ? 24.406 -27.234 11.211 1 93.75 336 ASP B C 1
ATOM 5302 O O . ASP B 1 336 ? 24.469 -28.453 11.414 1 93.75 336 ASP B O 1
ATOM 5306 N N . GLU B 1 337 ? 23.359 -26.656 10.875 1 93.5 337 GLU B N 1
ATOM 5307 C CA . GLU B 1 337 ? 22.125 -27.391 10.688 1 93.5 337 GLU B CA 1
ATOM 5308 C C . GLU B 1 337 ? 22.219 -28.344 9.5 1 93.5 337 GLU B C 1
ATOM 5310 O O . GLU B 1 337 ? 21.734 -29.469 9.57 1 93.5 337 GLU B O 1
ATOM 5315 N N . VAL B 1 338 ? 22.844 -27.844 8.477 1 93.88 338 VAL B N 1
ATOM 5316 C CA . VAL B 1 338 ? 23 -28.688 7.293 1 93.88 338 VAL B CA 1
ATOM 5317 C C . VAL B 1 338 ? 23.969 -29.828 7.598 1 93.88 338 VAL B C 1
ATOM 5319 O O . VAL B 1 338 ? 23.75 -30.969 7.18 1 93.88 338 VAL B O 1
ATOM 5322 N N . LEU B 1 339 ? 25 -29.484 8.406 1 93.75 339 LEU B N 1
ATOM 5323 C CA . LEU B 1 339 ? 26 -30.484 8.789 1 93.75 339 LEU B CA 1
ATOM 5324 C C . LEU B 1 339 ? 25.359 -31.594 9.617 1 93.75 339 LEU B C 1
ATOM 5326 O O . LEU B 1 339 ? 25.656 -32.781 9.406 1 93.75 339 LEU B O 1
ATOM 5330 N N . ALA B 1 340 ? 24.531 -31.219 10.469 1 93.44 340 ALA B N 1
ATOM 5331 C CA . ALA B 1 340 ? 23.875 -32.188 11.359 1 93.44 340 ALA B CA 1
ATOM 5332 C C . ALA B 1 340 ? 22.953 -33.125 10.57 1 93.44 340 ALA B C 1
ATOM 5334 O O . ALA B 1 340 ? 22.766 -34.281 10.953 1 93.44 340 ALA B O 1
ATOM 5335 N N . GLY B 1 341 ? 22.422 -32.656 9.539 1 90.19 341 GLY B N 1
ATOM 5336 C CA . GLY B 1 341 ? 21.484 -33.438 8.742 1 90.19 341 GLY B CA 1
ATOM 5337 C C . GLY B 1 341 ? 22.156 -34.188 7.613 1 90.19 341 GLY B C 1
ATOM 5338 O O . GLY B 1 341 ? 21.5 -34.938 6.895 1 90.19 341 GLY B O 1
ATOM 5339 N N . SER B 1 342 ? 23.438 -33.938 7.582 1 88.25 342 SER B N 1
ATOM 5340 C CA . SER B 1 342 ? 24.172 -34.594 6.512 1 88.25 342 SER B CA 1
ATOM 5341 C C . SER B 1 342 ? 25.203 -35.594 7.07 1 88.25 342 SER B C 1
ATOM 5343 O O . SER B 1 342 ? 25.422 -35.625 8.281 1 88.25 342 SER B O 1
ATOM 5345 N N . GLN B 1 343 ? 25.656 -36.5 6.316 1 87.69 343 GLN B N 1
ATOM 5346 C CA . GLN B 1 343 ? 26.719 -37.438 6.707 1 87.69 343 GLN B CA 1
ATOM 5347 C C . GLN B 1 343 ? 28.078 -37 6.16 1 87.69 343 GLN B C 1
ATOM 5349 O O . GLN B 1 343 ? 28.953 -37.812 5.926 1 87.69 343 GLN B O 1
ATOM 5354 N N . LEU B 1 344 ? 28.125 -35.688 6 1 92 344 LEU B N 1
ATOM 5355 C CA . LEU B 1 344 ? 29.344 -35.156 5.395 1 92 344 LEU B CA 1
ATOM 5356 C C . LEU B 1 344 ? 30.266 -34.562 6.457 1 92 344 LEU B C 1
ATOM 5358 O O . LEU B 1 344 ? 29.812 -34.188 7.539 1 92 344 LEU B O 1
ATOM 5362 N N . SER B 1 345 ? 31.578 -34.562 6.18 1 93.62 345 SER B N 1
ATOM 5363 C CA . SER B 1 345 ? 32.5 -33.781 7 1 93.62 345 SER B CA 1
ATOM 5364 C C . SER B 1 345 ? 32.344 -32.281 6.773 1 93.62 345 SER B C 1
ATOM 5366 O O . SER B 1 345 ? 31.781 -31.875 5.762 1 93.62 345 SER B O 1
ATOM 5368 N N . PRO B 1 346 ? 32.812 -31.531 7.703 1 94 346 PRO B N 1
ATOM 5369 C CA . PRO B 1 346 ? 32.75 -30.078 7.52 1 94 346 PRO B CA 1
ATOM 5370 C C . PRO B 1 346 ? 33.406 -29.625 6.219 1 94 346 PRO B C 1
ATOM 5372 O O . PRO B 1 346 ? 32.844 -28.75 5.527 1 94 346 PRO B O 1
ATOM 5375 N N . ALA B 1 347 ? 34.438 -30.219 5.91 1 94.19 347 ALA B N 1
ATOM 5376 C CA . ALA B 1 347 ? 35.156 -29.844 4.691 1 94.19 347 ALA B CA 1
ATOM 5377 C C . ALA B 1 347 ? 34.375 -30.234 3.447 1 94.19 347 ALA B C 1
ATOM 5379 O O . ALA B 1 347 ? 34.25 -29.453 2.498 1 94.19 347 ALA B O 1
ATOM 5380 N N . ALA B 1 348 ? 33.875 -31.359 3.498 1 94.88 348 ALA B N 1
ATOM 5381 C CA . ALA B 1 348 ? 33.062 -31.844 2.371 1 94.88 348 ALA B CA 1
ATOM 5382 C C . ALA B 1 348 ? 31.812 -31.016 2.186 1 94.88 348 ALA B C 1
ATOM 5384 O O . ALA B 1 348 ? 31.422 -30.719 1.057 1 94.88 348 ALA B O 1
ATOM 5385 N N . LEU B 1 349 ? 31.25 -30.672 3.271 1 95.44 349 LEU B N 1
ATOM 5386 C CA . LEU B 1 349 ? 30.031 -29.875 3.207 1 95.44 349 LEU B CA 1
ATOM 5387 C C . LEU B 1 349 ? 30.312 -28.484 2.635 1 95.44 349 LEU B C 1
ATOM 5389 O O . LEU B 1 349 ? 29.531 -27.969 1.834 1 95.44 349 LEU B O 1
ATOM 5393 N N . THR B 1 350 ? 31.375 -27.938 3.062 1 94.19 350 THR B N 1
ATOM 5394 C CA . THR B 1 350 ? 31.766 -26.625 2.549 1 94.19 350 THR B CA 1
ATOM 5395 C C . THR B 1 350 ? 31.891 -26.656 1.028 1 94.19 350 THR B C 1
ATOM 5397 O O . THR B 1 350 ? 31.359 -25.797 0.335 1 94.19 350 THR B O 1
ATOM 5400 N N . SER B 1 351 ? 32.562 -27.688 0.567 1 93.75 351 SER B N 1
ATOM 5401 C CA . SER B 1 351 ? 32.75 -27.844 -0.871 1 93.75 351 SER B CA 1
ATOM 5402 C C . SER B 1 351 ? 31.422 -28.062 -1.586 1 93.75 351 SER B C 1
ATOM 5404 O O . SER B 1 351 ? 31.188 -27.516 -2.668 1 93.75 351 SER B O 1
ATOM 5406 N N . ALA B 1 352 ? 30.594 -28.797 -0.989 1 93.5 352 ALA B N 1
ATOM 5407 C CA . ALA B 1 352 ? 29.281 -29.125 -1.55 1 93.5 352 ALA B CA 1
ATOM 5408 C C . ALA B 1 352 ? 28.406 -27.875 -1.665 1 93.5 352 ALA B C 1
ATOM 5410 O O . ALA B 1 352 ? 27.766 -27.641 -2.689 1 93.5 352 ALA B O 1
ATOM 5411 N N . LEU B 1 353 ? 28.5 -27.094 -0.678 1 92.12 353 LEU B N 1
ATOM 5412 C CA . LEU B 1 353 ? 27.672 -25.891 -0.649 1 92.12 353 LEU B CA 1
ATOM 5413 C C . LEU B 1 353 ? 28.172 -24.875 -1.673 1 92.12 353 LEU B C 1
ATOM 5415 O O . LEU B 1 353 ? 27.359 -24.188 -2.314 1 92.12 353 LEU B O 1
ATOM 5419 N N . VAL B 1 354 ? 29.406 -24.812 -1.81 1 89.25 354 VAL B N 1
ATOM 5420 C CA . VAL B 1 354 ? 29.984 -23.922 -2.824 1 89.25 354 VAL B CA 1
ATOM 5421 C C . VAL B 1 354 ? 29.547 -24.391 -4.215 1 89.25 354 VAL B C 1
ATOM 5423 O O . VAL B 1 354 ? 29.141 -23.578 -5.047 1 89.25 354 VAL B O 1
ATOM 5426 N N . GLU B 1 355 ? 29.656 -25.688 -4.43 1 88.38 355 GLU B N 1
ATOM 5427 C CA . GLU B 1 355 ? 29.219 -26.266 -5.703 1 88.38 355 GLU B CA 1
ATOM 5428 C C . GLU B 1 355 ? 27.766 -25.953 -5.984 1 88.38 355 GLU B C 1
ATOM 5430 O O . GLU B 1 355 ? 27.406 -25.562 -7.102 1 88.38 355 GLU B O 1
ATOM 5435 N N . LEU B 1 356 ? 26.953 -26.078 -5.02 1 87.5 356 LEU B N 1
ATOM 5436 C CA . LEU B 1 356 ? 25.531 -25.844 -5.152 1 87.5 356 LEU B CA 1
ATOM 5437 C C . LEU B 1 356 ? 25.25 -24.359 -5.438 1 87.5 356 LEU B C 1
ATOM 5439 O O . LEU B 1 356 ? 24.391 -24.031 -6.25 1 87.5 356 LEU B O 1
ATOM 5443 N N . GLU B 1 357 ? 26.016 -23.516 -4.793 1 83.88 357 GLU B N 1
ATOM 5444 C CA . GLU B 1 357 ? 25.859 -22.078 -5 1 83.88 357 GLU B CA 1
ATOM 5445 C C . GLU B 1 357 ? 26.266 -21.688 -6.414 1 83.88 357 GLU B C 1
ATOM 5447 O O . GLU B 1 357 ? 25.547 -20.938 -7.09 1 83.88 357 GLU B O 1
ATOM 5452 N N . LEU B 1 358 ? 27.328 -22.312 -6.812 1 79.5 358 LEU B N 1
ATOM 5453 C CA . LEU B 1 358 ? 27.859 -21.969 -8.125 1 79.5 358 LEU B CA 1
ATOM 5454 C C . LEU B 1 358 ? 26.969 -22.5 -9.234 1 79.5 358 LEU B C 1
ATOM 5456 O O . LEU B 1 358 ? 26.922 -21.938 -10.336 1 79.5 358 LEU B O 1
ATOM 5460 N N . SER B 1 359 ? 26.312 -23.531 -8.852 1 78.06 359 SER B N 1
ATOM 5461 C CA . SER B 1 359 ? 25.438 -24.141 -9.844 1 78.06 359 SER B CA 1
ATOM 5462 C C . SER B 1 359 ? 24.031 -23.531 -9.781 1 78.06 359 SER B C 1
ATOM 5464 O O . SER B 1 359 ? 23.156 -23.906 -10.562 1 78.06 359 SER B O 1
ATOM 5466 N N . GLY B 1 360 ? 23.766 -22.656 -8.836 1 76.62 360 GLY B N 1
ATOM 5467 C CA . GLY B 1 360 ? 22.531 -21.906 -8.773 1 76.62 360 GLY B CA 1
ATOM 5468 C C . GLY B 1 360 ? 21.422 -22.625 -8.016 1 76.62 360 GLY B C 1
ATOM 5469 O O . GLY B 1 360 ? 20.281 -22.203 -8.031 1 76.62 360 GLY B O 1
ATOM 5470 N N . PHE B 1 361 ? 21.781 -23.734 -7.348 1 81.38 361 PHE B N 1
ATOM 5471 C CA . PHE B 1 361 ? 20.766 -24.531 -6.684 1 81.38 361 PHE B CA 1
ATOM 5472 C C . PHE B 1 361 ? 20.531 -24.047 -5.262 1 81.38 361 PHE B C 1
ATOM 5474 O O . PHE B 1 361 ? 19.5 -24.344 -4.66 1 81.38 361 PHE B O 1
ATOM 5481 N N . VAL B 1 362 ? 21.531 -23.359 -4.77 1 84.5 362 VAL B N 1
ATOM 5482 C CA . VAL B 1 362 ? 21.453 -22.875 -3.396 1 84.5 362 VAL B CA 1
ATOM 5483 C C . VAL B 1 362 ? 21.844 -21.391 -3.344 1 84.5 362 VAL B C 1
ATOM 5485 O O . VAL B 1 362 ? 22.719 -20.953 -4.082 1 84.5 362 VAL B O 1
ATOM 5488 N N . ILE B 1 363 ? 21.125 -20.672 -2.559 1 81.62 363 ILE B N 1
ATOM 5489 C CA . ILE B 1 363 ? 21.453 -19.281 -2.299 1 81.62 363 ILE B CA 1
ATOM 5490 C C . ILE B 1 363 ? 21.984 -19.125 -0.875 1 81.62 363 ILE B C 1
ATOM 5492 O O . ILE B 1 363 ? 21.453 -19.734 0.06 1 81.62 363 ILE B O 1
ATOM 5496 N N . GLN B 1 364 ? 23.125 -18.453 -0.722 1 84.19 364 GLN B N 1
ATOM 5497 C CA . GLN B 1 364 ? 23.656 -18.156 0.601 1 84.19 364 GLN B CA 1
ATOM 5498 C C . GLN B 1 364 ? 23.25 -16.75 1.058 1 84.19 364 GLN B C 1
ATOM 5500 O O . GLN B 1 364 ? 23.422 -15.781 0.32 1 84.19 364 GLN B O 1
ATOM 5505 N N . HIS B 1 365 ? 22.594 -16.688 2.191 1 82.5 365 HIS B N 1
ATOM 5506 C CA . HIS B 1 365 ? 22.219 -15.422 2.82 1 82.5 365 HIS B CA 1
ATOM 5507 C C . HIS B 1 365 ? 23.266 -14.969 3.83 1 82.5 365 HIS B C 1
ATOM 5509 O O . HIS B 1 365 ? 24.141 -15.75 4.207 1 82.5 365 HIS B O 1
ATOM 5515 N N . PRO B 1 366 ? 23.172 -13.68 4.199 1 80.19 366 PRO B N 1
ATOM 5516 C CA . PRO B 1 366 ? 24.078 -13.25 5.27 1 80.19 366 PRO B CA 1
ATOM 5517 C C . PRO B 1 366 ? 23.969 -14.117 6.523 1 80.19 366 PRO B C 1
ATOM 5519 O O . PRO B 1 366 ? 22.859 -14.531 6.895 1 80.19 366 PRO B O 1
ATOM 5522 N N . GLY B 1 367 ? 25.156 -14.438 7.18 1 83.62 367 GLY B N 1
ATOM 5523 C CA . GLY B 1 367 ? 25.188 -15.305 8.344 1 83.62 367 GLY B CA 1
ATOM 5524 C C . GLY B 1 367 ? 25.391 -16.766 8 1 83.62 367 GLY B C 1
ATOM 5525 O O . GLY B 1 367 ? 25.156 -17.641 8.828 1 83.62 367 GLY B O 1
ATOM 5526 N N . ARG B 1 368 ? 25.844 -17.047 6.805 1 85.19 368 ARG B N 1
ATOM 5527 C CA . ARG B 1 368 ? 26.109 -18.391 6.297 1 85.19 368 ARG B CA 1
ATOM 5528 C C . ARG B 1 368 ? 24.875 -19.281 6.391 1 85.19 368 ARG B C 1
ATOM 5530 O O . ARG B 1 368 ? 24.938 -20.391 6.914 1 85.19 368 ARG B O 1
ATOM 5537 N N . LEU B 1 369 ? 23.703 -18.641 5.996 1 88.56 369 LEU B N 1
ATOM 5538 C CA . LEU B 1 369 ? 22.453 -19.375 5.883 1 88.56 369 LEU B CA 1
ATOM 5539 C C . LEU B 1 369 ? 22.219 -19.812 4.441 1 88.56 369 LEU B C 1
ATOM 5541 O O . LEU B 1 369 ? 22.422 -19.031 3.512 1 88.56 369 LEU B O 1
ATOM 5545 N N . PHE B 1 370 ? 21.844 -21.078 4.309 1 88.31 370 PHE B N 1
ATOM 5546 C CA . PHE B 1 370 ? 21.719 -21.641 2.973 1 88.31 370 PHE B CA 1
ATOM 5547 C C . PHE B 1 370 ? 20.266 -22.062 2.701 1 88.31 370 PHE B C 1
ATOM 5549 O O . PHE B 1 370 ? 19.594 -22.609 3.58 1 88.31 370 PHE B O 1
ATOM 5556 N N . GLU B 1 371 ? 19.844 -21.719 1.427 1 86.12 371 GLU B N 1
ATOM 5557 C CA . GLU B 1 371 ? 18.453 -21.984 1.04 1 86.12 371 GLU B CA 1
ATOM 5558 C C . GLU B 1 371 ? 18.375 -22.562 -0.369 1 86.12 371 GLU B C 1
ATOM 5560 O O . GLU B 1 371 ? 19.109 -22.125 -1.267 1 86.12 371 GLU B O 1
ATOM 5565 N N . ARG B 1 372 ? 17.547 -23.562 -0.406 1 84.75 372 ARG B N 1
ATOM 5566 C CA . ARG B 1 372 ? 17.312 -24.141 -1.727 1 84.75 372 ARG B CA 1
ATOM 5567 C C . ARG B 1 372 ? 16.578 -23.156 -2.635 1 84.75 372 ARG B C 1
ATOM 5569 O O . ARG B 1 372 ? 15.695 -22.422 -2.184 1 84.75 372 ARG B O 1
ATOM 5576 N N . VAL B 1 373 ? 17.078 -23.188 -3.84 1 81.25 373 VAL B N 1
ATOM 5577 C CA . VAL B 1 373 ? 16.375 -22.375 -4.832 1 81.25 373 VAL B CA 1
ATOM 5578 C C . VAL B 1 373 ? 15.062 -23.047 -5.227 1 81.25 373 VAL B C 1
ATOM 5580 O O . VAL B 1 373 ? 15.023 -24.266 -5.422 1 81.25 373 VAL B O 1
#

Sequence (746 aa):
MVDVTANSYTAEQRALLALWSVPGLGPRTLERLRSFARGGLASLAACPVRDWLAEAPLPPPVRRRLAEVSALEPLATQLLERCARAEMGLAFQGEPAYPARLAETDDAPPLLFYRGQVGPPRRRAALVGSRHPDQGFLPFARTFARQVAEGGVGVVSGAAAGVDRACHWGAMDAGGETWAFLGSALDELDPAQARLLPHFLARGGVFFSELPPGVRASTTTFPRRNRLISGASDAVVVLRAGVGSGSLYTAEAGRAQGRAVLALPGDVLNEGAAGCNALLRDGHARACLSVEDVWRAVGMHPLRYVPPAEGSSWEELSVEARGAYQVLNRVPKSFDEVLAGSQLSPAALTSALVELELSGFVIQHPGRLFERVMVDVTANSYTAEQRALLALWSVPGLGPRTLERLRSFARGGLASLAACPVRDWLAEAPLPPPVRRRLAEVSALEPLATQLLERCARAEMGLAFQGEPAYPARLAETDDAPPLLFYRGQVGPPRRRAALVGSRHPDQGFLPFARTFARQVAEGGVGVVSGAAAGVDRACHWGAMDAGGETWAFLGSALDELDPAQARLLPHFLARGGVFFSELPPGVRASTTTFPRRNRLISGASDAVVVLRAGVGSGSLYTAEAGRAQGRAVLALPGDVLNEGAAGCNALLRDGHARACLSVEDVWRAVGMHPLRYVPPAEGSSWEELSVEARGAYQVLNRVPKSFDEVLAGSQLSPAALTSALVELELSGFVIQHPGRLFERV

Foldseek 3Di:
DPCVVCDDDDLQVLLLQLLLQQPPCFPVLVVQQCVVVVRGSSVQQVAFVVVCLVPRPDDPVSSVRSVVPGGSNVSSVVLSVVCVVLVKDKDAPPDQQDQPLLSLFPRRQRMKIKDADDADDFAEEEEEAFLDFDPVCLLVLLCQLLVLQLLVHEYEYALHHDNRVSNVNSNLVNLGEYEHEYLFDSQADDPSVVVCVVSQRVSGYMYIYSHGPPGYHDPVSVLVRLLVRLSSHQAYEYEWAAPPGSSVSNLVSNVVRVHAYEYAADDPPDRRRHSSVVCCVVVSHHHDDHSVVVCVRSPHDSVQDQAQPDPLGPVPADPLLVQLLVQAAQDWDALVSSVVSGPDDSVSNVVSQVSCSNRRQWDADPPRTIHGD/DPCVVCPDDDLQRLLLQLLLQQPPCFPVLVVQQCVVVVNGSSVQQVAFVVVCLVPRPDDPVSSVRSVVPGGSNVSSVVLSVVCVVLVKDKAAPPDQQDQPLLSLFPRRQRMKIKDADDDDDFAEEEEEAFLDFDPVCLLVLLCQLLVLQLLVYEYEYALHHDNRVSNVNSNLVNLGEYEHEYLFDSQADDPSVVVCVVSQRVSGYMYIYSHGPPGYHDPVSVLVRLLVRLSSHQAYEYEWAAPPGSSVSNLVSNVVRVHAYEYAADDPPDRRRHSSVVCCVVVSHHHDDHSVVVCVRSPHDSVQAQAQPDVLDPVPADPLLVQLLVQAAQDWDALVSSVVSGPDDSVSNVVSQVSCSNRRQWDADPPRTIHGD

Organism: Cystobacter fuscus (strain ATCC 25194 / DSM 2262 / NBRC 100088 / M29) (NCBI:txid1242864)

InterPro domains:
  IPR003488 DNA recombination-mediator protein A [PTHR43022] (11-370)
  IPR036388 Winged helix-like DNA-binding domain superfamily [G3DSA:1.10.10.10] (296-371)
  IPR041614 DprA, winged helix domain [PF17782] (315-367)
  IPR057666 Smf/DprA, SLOG domain [PF02481] (92-297)

pLDDT: mean 90.83, std 10.99, range [29.5, 98.88]

Nearest PDB structures (foldseek):
  3maj-assembly1_A-2  TM=7.198E-01  e=7.314E-27  Rhodopseudomonas palustris
  3uqz-assembly1_A  TM=8.260E-01  e=9.012E-18  Streptococcus pneumoniae
  4ljk-assembly1_H  TM=8.652E-01  e=1.650E-14  Helicobacter pylori 26695
  5wq3-assembly1_C-3  TM=6.195E-01  e=5.090E-05  Corynebacterium glutamicum
  1wek-assembly1_C  TM=6.669E-01  e=2.844E-04  Thermus thermophilus

Solvent-accessible surface area (backbone atoms only — not comparable to full-atom values): 37732 Å² total; per-residue (Å²): 125,79,76,68,59,85,65,80,66,47,60,46,54,37,26,46,52,29,53,58,59,38,74,87,50,44,64,68,48,49,50,47,43,22,54,74,47,73,71,34,43,31,66,56,34,74,39,52,33,77,79,49,53,87,76,49,75,61,56,69,72,41,45,58,57,46,69,75,38,64,38,35,51,63,48,22,51,52,51,50,50,51,30,56,75,64,63,39,46,77,21,40,66,90,39,83,68,23,57,67,57,22,64,73,39,94,80,38,67,67,45,33,37,30,39,59,52,75,70,76,70,57,46,22,34,16,42,35,23,26,60,76,54,62,74,80,48,41,65,50,39,16,52,48,29,19,52,36,13,65,52,62,30,26,38,26,24,52,57,42,58,40,33,13,39,26,25,48,52,12,9,48,73,53,66,16,41,31,38,29,44,35,36,22,5,86,77,39,61,53,73,69,48,56,65,45,44,63,58,31,52,74,48,46,11,31,43,34,14,75,46,48,82,74,38,61,60,46,89,62,37,41,66,60,36,28,44,53,32,24,29,52,23,47,18,30,35,36,63,35,18,25,80,82,30,71,40,55,52,25,47,50,38,14,51,76,69,71,30,48,34,29,18,26,40,23,32,71,85,38,63,57,19,44,27,24,39,48,33,40,44,72,66,68,24,41,48,37,77,48,58,65,52,52,33,51,57,48,70,44,51,63,94,68,54,44,64,52,41,90,79,54,39,82,84,66,50,50,71,59,26,54,52,50,51,68,60,43,39,83,54,68,35,41,62,65,57,46,43,70,66,38,96,54,51,72,67,52,43,54,54,20,51,50,50,30,35,55,39,36,46,30,45,77,45,90,86,58,21,37,22,40,70,124,81,77,71,57,87,66,78,67,48,61,46,55,36,25,46,52,29,53,57,57,38,75,87,49,44,62,68,47,48,51,47,42,23,55,73,47,74,71,34,43,30,67,56,34,73,39,52,33,78,79,47,53,86,77,50,76,61,56,69,71,41,46,58,57,47,70,74,37,63,39,35,51,65,48,23,51,52,51,51,50,50,30,56,76,66,62,40,47,78,20,40,68,92,38,86,68,22,56,68,58,22,63,73,39,94,81,38,66,66,44,33,37,31,40,62,52,75,69,77,68,57,44,23,34,15,42,36,24,25,59,76,54,63,76,79,48,41,66,51,40,15,52,49,28,17,52,35,14,64,52,62,31,25,37,26,24,52,59,41,57,40,33,14,39,26,25,47,51,12,9,47,73,53,65,16,41,32,39,27,44,35,38,21,5,86,76,39,60,53,73,68,48,56,64,46,44,62,60,31,53,74,47,46,10,30,44,33,15,75,45,47,82,74,38,61,60,47,90,64,38,42,66,60,35,28,44,54,32,27,28,51,22,47,18,29,33,37,62,35,19,24,80,81,30,72,39,54,52,25,47,50,37,14,49,76,69,72,30,48,34,30,17,25,39,22,33,68,85,37,64,57,18,42,26,24,39,48,32,39,44,70,66,68,24,39,50,36,78,48,55,64,52,52,32,51,57,49,71,45,53,61,94,69,55,45,64,52,41,90,81,55,40,80,84,68,50,49,71,59,29,53,52,51,52,69,59,43,40,83,54,71,34,40,62,64,56,46,42,71,65,37,96,53,52,72,68,51,43,53,53,18,51,50,52,31,34,55,38,33,47,30,46,78,44,91,86,59,20,37,20,40,69